Protein AF-A0A3P6U1Y1-F1 (afdb_monomer_lite)

Secondary structure (DSSP, 8-state):
-------GGGTHHHHB-TTTSSBPSSEEEETTT--EEEHHHHHHHTTT--B-TTT--B--SS-GGGTEEE-HHHHHHHHHHSTTHHHHHHHHHHHHHHHHHH-HHHHHHHHHHHHHHHHHTTSS------S-HHHHHHHHHTT--HHHHHHHHSGGGGSSSS--GGGGGGGTS--SS--TTTTTTTGGG---GGGGSSSS---TT-HHHHHHHHHHHS----SEEEEEEE--HHHHHHHHHHHHHHHHHHHHS-S-SSS-----HHHHHTT---HHHHHHHHHHHHHHHHHHHTT-SPPPS-SSS--TT--GGGGEEEEEEEE----SSSHHHHHHHHHHHHHHHHS-HHHHHHHS----------S---------PPP-PPPPHHHHHHHHHTS-S-----S-EEEEEEESSPEEEEEEEEE--SS--SS--EETTEESSS--HHHHHHHHHHHHH-TT-EEEEEESS---TT--EEEEEEEEEEEEES-SS-HHHHHHHHHHHHHTTS------S-TT---GGGG-SSTTB-HHHHHHHHHHTTTSEEEEEEEEE-HHHHTT-

Structure (mmCIF, N/CA/C/O backbone):
data_AF-A0A3P6U1Y1-F1
#
_entry.id   AF-A0A3P6U1Y1-F1
#
loop_
_atom_site.group_PDB
_atom_site.id
_atom_site.type_symbol
_atom_site.label_atom_id
_atom_site.label_alt_id
_atom_site.label_comp_id
_atom_site.label_asym_id
_atom_site.label_entity_id
_atom_site.label_seq_id
_atom_site.pdbx_PDB_ins_code
_atom_site.Cartn_x
_atom_site.Cartn_y
_atom_site.Cartn_z
_atom_site.occupancy
_atom_site.B_iso_or_equiv
_atom_site.auth_seq_id
_atom_site.auth_comp_id
_atom_site.auth_asym_id
_atom_site.auth_atom_id
_atom_site.pdbx_PDB_model_num
ATOM 1 N N . MET A 1 1 ? -8.595 25.475 -10.413 1.00 35.59 1 MET A N 1
ATOM 2 C CA . MET A 1 1 ? -8.219 24.604 -9.278 1.00 35.59 1 MET A CA 1
ATOM 3 C C . MET A 1 1 ? -9.401 23.699 -8.964 1.00 35.59 1 MET A C 1
ATOM 5 O O . MET A 1 1 ? -10.467 24.215 -8.665 1.00 35.59 1 MET A O 1
ATOM 9 N N . SER A 1 2 ? -9.247 22.382 -9.121 1.00 37.75 2 SER A N 1
ATOM 10 C CA . SER A 1 2 ? -10.281 21.398 -8.765 1.00 37.75 2 SER A CA 1
ATOM 11 C C . SER A 1 2 ? -10.426 21.352 -7.243 1.00 37.75 2 SER A C 1
ATOM 13 O O . SER A 1 2 ? -9.463 21.014 -6.557 1.00 37.75 2 SER A O 1
ATOM 15 N N . THR A 1 3 ? -11.588 21.713 -6.703 1.00 46.22 3 THR A N 1
ATOM 16 C CA . THR A 1 3 ? -11.867 21.645 -5.264 1.00 46.22 3 THR A CA 1
ATOM 17 C C . THR A 1 3 ? -12.353 20.245 -4.896 1.00 46.22 3 THR A C 1
ATOM 19 O O . THR A 1 3 ? -13.511 19.890 -5.095 1.00 46.22 3 THR A O 1
ATOM 22 N N . SER A 1 4 ? -11.453 19.427 -4.355 1.00 58.78 4 SER A N 1
ATOM 23 C CA . SER A 1 4 ? -11.789 18.105 -3.816 1.00 58.78 4 SER A CA 1
ATOM 24 C C . SER A 1 4 ? -12.279 18.248 -2.373 1.00 58.78 4 SER A C 1
ATOM 26 O O . SER A 1 4 ? -11.557 18.777 -1.528 1.00 58.78 4 SER A O 1
ATOM 28 N N . LYS A 1 5 ? -13.497 17.783 -2.071 1.00 68.75 5 LYS A N 1
ATOM 29 C CA . LYS A 1 5 ? -14.008 17.685 -0.693 1.00 68.75 5 LYS A CA 1
ATOM 30 C C . LYS A 1 5 ? -13.579 16.341 -0.098 1.00 68.75 5 LYS A C 1
ATOM 32 O O . LYS A 1 5 ? -13.780 15.309 -0.727 1.00 68.75 5 LYS A O 1
ATOM 37 N N . ILE A 1 6 ? -12.991 16.353 1.098 1.00 72.81 6 ILE A N 1
ATOM 38 C CA . ILE A 1 6 ? -12.551 15.151 1.827 1.00 72.81 6 ILE A CA 1
ATOM 39 C C . ILE A 1 6 ? -13.288 15.114 3.167 1.00 72.81 6 ILE A C 1
ATOM 41 O O . ILE A 1 6 ? -13.427 16.147 3.821 1.00 72.81 6 ILE A O 1
ATOM 45 N N . ASN A 1 7 ? -13.770 13.936 3.569 1.00 68.75 7 ASN A N 1
ATOM 46 C CA . ASN A 1 7 ? -14.406 13.753 4.871 1.00 68.75 7 ASN A CA 1
ATOM 47 C C . ASN A 1 7 ? -13.342 13.786 5.983 1.00 68.75 7 ASN A C 1
ATOM 49 O O . ASN A 1 7 ? -12.364 13.040 5.929 1.00 68.75 7 ASN A O 1
ATOM 53 N N . LEU A 1 8 ? -13.544 14.638 6.991 1.00 69.19 8 LEU A N 1
ATOM 54 C CA . LEU A 1 8 ? -12.606 14.831 8.099 1.00 69.19 8 LEU A CA 1
ATOM 55 C C . LEU A 1 8 ? -12.376 13.545 8.913 1.00 69.19 8 LEU A C 1
ATOM 57 O O . LEU A 1 8 ? -11.264 13.324 9.383 1.00 69.19 8 LEU A O 1
ATOM 61 N N . SER A 1 9 ? -13.371 12.653 8.995 1.00 63.44 9 SER A N 1
ATOM 62 C CA . SER A 1 9 ? -13.245 11.341 9.659 1.00 63.44 9 SER A CA 1
ATOM 63 C C . SER A 1 9 ? -12.083 10.498 9.122 1.00 63.44 9 SER A C 1
ATOM 65 O O . SER A 1 9 ? -11.416 9.809 9.888 1.00 63.44 9 SER A O 1
ATOM 67 N N . LEU A 1 10 ? -11.768 10.614 7.827 1.00 62.75 10 LEU A N 1
ATOM 68 C CA . LEU A 1 10 ? -10.647 9.908 7.200 1.00 62.75 10 LEU A CA 1
ATOM 69 C C . LEU A 1 10 ? -9.284 10.451 7.642 1.00 62.75 10 LEU A C 1
ATOM 71 O O . LEU A 1 10 ? -8.281 9.750 7.547 1.00 62.75 10 LEU A O 1
ATOM 75 N N . LEU A 1 11 ? -9.243 11.700 8.107 1.00 70.88 11 LEU A N 1
ATOM 76 C CA . LEU A 1 11 ? -8.028 12.391 8.534 1.00 70.88 11 LEU A CA 1
ATOM 77 C C . LEU A 1 11 ? -7.838 12.337 10.053 1.00 70.88 11 LEU A C 1
ATOM 79 O O . LEU A 1 11 ? -6.716 12.503 10.522 1.00 70.88 11 LEU A O 1
ATOM 83 N N . ASN A 1 12 ? -8.896 12.064 10.821 1.00 71.44 12 ASN A N 1
ATOM 84 C CA . ASN A 1 12 ? -8.879 12.035 12.286 1.00 71.44 12 ASN A CA 1
ATOM 85 C C . ASN A 1 12 ? -7.767 11.147 12.869 1.00 71.44 12 ASN A C 1
ATOM 87 O O . ASN A 1 12 ? -7.131 11.534 13.848 1.00 71.44 12 ASN A O 1
ATOM 91 N N . ALA A 1 13 ? -7.448 10.029 12.214 1.00 62.06 13 ALA A N 1
ATOM 92 C CA . ALA A 1 13 ? -6.340 9.141 12.583 1.00 62.06 13 ALA A CA 1
ATOM 93 C C . ALA A 1 13 ? -4.963 9.818 12.662 1.00 62.06 13 ALA A C 1
ATOM 95 O O . ALA A 1 13 ? -4.083 9.364 13.390 1.00 62.06 13 ALA A O 1
ATOM 96 N N . HIS A 1 14 ? -4.772 10.916 11.935 1.00 76.38 14 HIS A N 1
ATOM 97 C CA . HIS A 1 14 ? -3.515 11.664 11.889 1.00 76.38 14 HIS A CA 1
ATOM 98 C C . HIS A 1 14 ? -3.554 12.951 12.717 1.00 76.38 14 HIS A C 1
ATOM 100 O O . HIS A 1 14 ? -2.535 13.625 12.850 1.00 76.38 14 HIS A O 1
ATOM 106 N N . LEU A 1 15 ? -4.725 13.317 13.247 1.00 84.12 15 LEU A N 1
ATOM 107 C CA . LEU A 1 15 ? -4.969 14.617 13.877 1.00 84.12 15 LEU A CA 1
ATOM 108 C C . LEU A 1 15 ? -5.382 14.503 15.352 1.00 84.12 15 LEU A C 1
ATOM 110 O O . LEU A 1 15 ? -5.471 15.530 16.025 1.00 84.12 15 LEU A O 1
ATOM 114 N N . ILE A 1 16 ? -5.644 13.291 15.852 1.00 80.25 16 ILE A N 1
ATOM 115 C CA . ILE A 1 16 ? -6.106 13.014 17.219 1.00 80.25 16 ILE A CA 1
ATOM 116 C C . ILE A 1 16 ? -4.949 12.569 18.122 1.00 80.25 16 ILE A C 1
ATOM 118 O O . ILE A 1 16 ? -4.046 11.840 17.720 1.00 80.25 16 ILE A O 1
ATOM 122 N N . CYS A 1 17 ? -4.991 13.000 19.381 1.00 80.25 17 CYS A N 1
ATOM 123 C CA . CYS A 1 17 ? -4.064 12.583 20.419 1.00 80.25 17 CYS A CA 1
ATOM 124 C C . CYS A 1 17 ? -4.487 11.249 21.051 1.00 80.25 17 CYS A C 1
ATOM 126 O O . CYS A 1 17 ? -5.542 11.164 21.680 1.00 80.25 17 CYS A O 1
ATOM 128 N N . GLY A 1 18 ? -3.601 10.248 21.021 1.00 62.56 18 GLY A N 1
ATOM 129 C CA . GLY A 1 18 ? -3.839 8.929 21.630 1.00 62.56 18 GLY A CA 1
ATOM 130 C C . GLY A 1 18 ? -3.948 8.898 23.165 1.00 62.56 18 GLY A C 1
ATOM 131 O O . GLY A 1 18 ? -4.227 7.847 23.728 1.00 62.56 18 GLY A O 1
ATOM 132 N N . LEU A 1 19 ? -3.728 10.023 23.862 1.00 68.00 19 LEU A N 1
ATOM 133 C CA . LEU A 1 19 ? -3.869 10.118 25.325 1.00 68.00 19 LEU A CA 1
ATOM 134 C C . LEU A 1 19 ? -5.209 10.712 25.774 1.00 68.00 19 LEU A C 1
ATOM 136 O O . LEU A 1 19 ? -5.698 10.347 26.838 1.00 68.00 19 LEU A O 1
ATOM 140 N N . CYS A 1 20 ? -5.780 11.654 25.016 1.00 66.81 20 CYS A N 1
ATOM 141 C CA . CYS A 1 20 ? -7.036 12.317 25.390 1.00 66.81 20 CYS A CA 1
ATOM 142 C C . CYS A 1 20 ? -8.201 12.043 24.435 1.00 66.81 20 CYS A C 1
ATOM 144 O O . CYS A 1 20 ? -9.316 12.448 24.743 1.00 66.81 20 CYS A O 1
ATOM 146 N N . GLY A 1 21 ? -7.956 11.420 23.278 1.00 56.78 21 GLY A N 1
ATOM 147 C CA . GLY A 1 21 ? -8.982 11.143 22.267 1.00 56.78 21 GLY A CA 1
ATOM 148 C C . GLY A 1 21 ? -9.497 12.376 21.510 1.00 56.78 21 GLY A C 1
ATOM 149 O O . GLY A 1 21 ? -10.312 12.231 20.606 1.00 56.78 21 GLY A O 1
ATOM 150 N N . GLY A 1 22 ? -9.025 13.584 21.838 1.00 75.25 22 GLY A N 1
ATOM 151 C CA . GLY A 1 22 ? -9.340 14.824 21.120 1.00 75.25 22 GLY A CA 1
ATOM 152 C C . GLY A 1 22 ? -8.288 15.201 20.072 1.00 75.25 22 GLY A C 1
ATOM 153 O O . GLY A 1 22 ? -7.221 14.591 20.001 1.00 75.25 22 GLY A O 1
ATOM 154 N N . TYR A 1 23 ? -8.558 16.243 19.279 1.00 84.88 23 TYR A N 1
ATOM 155 C CA . TYR A 1 23 ? -7.578 16.790 18.332 1.00 84.88 23 TYR A CA 1
ATOM 156 C C . TYR A 1 23 ? -6.299 17.271 19.028 1.00 84.88 23 TYR A C 1
ATOM 158 O O . TYR A 1 23 ? -6.333 17.746 20.165 1.00 84.88 23 TYR A O 1
ATOM 166 N N . LEU A 1 24 ? -5.173 17.174 18.322 1.00 87.06 24 LEU A N 1
ATOM 167 C CA . LEU A 1 24 ? -3.872 17.636 18.793 1.00 87.06 24 LEU A CA 1
ATOM 168 C C . LEU A 1 24 ? -3.894 19.153 19.056 1.00 87.06 24 LEU A C 1
ATOM 170 O O . LEU A 1 24 ? -4.102 19.958 18.145 1.00 87.06 24 LEU A O 1
ATOM 174 N N . ILE A 1 25 ? -3.649 19.527 20.312 1.00 90.06 25 ILE A N 1
ATOM 175 C CA . ILE A 1 25 ? -3.428 20.903 20.767 1.00 90.06 25 ILE A CA 1
ATOM 176 C C . ILE A 1 25 ? -2.003 20.988 21.313 1.00 90.06 25 ILE A C 1
ATOM 178 O O . ILE A 1 25 ? -1.621 20.216 22.198 1.00 90.06 25 ILE A O 1
ATOM 182 N N . ASP A 1 26 ? -1.219 21.908 20.756 1.00 91.62 26 ASP A N 1
ATOM 183 C CA . ASP A 1 26 ? 0.234 21.984 20.925 1.00 91.62 26 ASP A CA 1
ATOM 184 C C . ASP A 1 26 ? 0.917 20.633 20.651 1.00 91.62 26 ASP A C 1
ATOM 186 O O . ASP A 1 26 ? 1.537 20.025 21.530 1.00 91.62 26 ASP A O 1
ATOM 190 N N . ALA A 1 27 ? 0.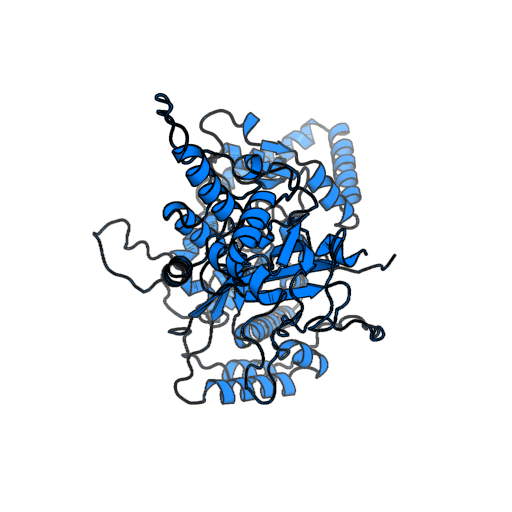765 20.139 19.421 1.00 93.06 27 ALA A N 1
ATOM 191 C CA . ALA A 1 27 ? 1.319 18.879 18.952 1.00 93.06 27 ALA A CA 1
ATOM 192 C C . ALA A 1 27 ? 2.798 18.756 19.347 1.00 93.06 27 ALA A C 1
ATOM 194 O O . ALA A 1 27 ? 3.636 19.597 19.023 1.00 93.06 27 ALA A O 1
ATOM 195 N N . THR A 1 28 ? 3.103 17.706 20.099 1.00 92.19 28 THR A N 1
ATOM 196 C CA . THR A 1 28 ? 4.430 17.390 20.614 1.00 92.19 28 THR A CA 1
ATOM 197 C C . THR A 1 28 ? 4.760 15.959 20.220 1.00 92.19 28 THR A C 1
ATOM 199 O O . THR A 1 28 ? 4.008 15.036 20.531 1.00 92.19 28 THR A O 1
ATOM 202 N N . VAL A 1 29 ? 5.880 15.792 19.528 1.00 88.50 29 VAL A N 1
ATOM 203 C CA . VAL A 1 29 ? 6.339 14.535 18.945 1.00 88.50 29 VAL A CA 1
ATOM 204 C C . VAL A 1 29 ? 7.478 13.955 19.777 1.00 88.50 29 VAL A C 1
ATOM 206 O O . VAL A 1 29 ? 8.366 14.681 20.231 1.00 88.50 29 VAL A O 1
ATOM 209 N N . LEU A 1 30 ? 7.453 12.638 19.971 1.00 83.50 30 LEU A N 1
ATOM 210 C CA . LEU A 1 30 ? 8.568 11.887 20.541 1.00 83.50 30 LEU A CA 1
ATOM 211 C C . LEU A 1 30 ? 9.639 11.650 19.478 1.00 83.50 30 LEU A C 1
ATOM 213 O O . LEU A 1 30 ? 9.349 11.070 18.437 1.00 83.50 30 LEU A O 1
ATOM 217 N N . THR A 1 31 ? 10.886 12.033 19.738 1.00 80.50 31 THR A N 1
ATOM 218 C CA . THR A 1 31 ? 11.974 11.925 18.748 1.00 80.50 31 THR A CA 1
ATOM 219 C C . THR A 1 31 ? 12.301 10.486 18.362 1.00 80.50 31 THR A C 1
ATOM 221 O O . THR A 1 31 ? 12.656 10.232 17.219 1.00 80.50 31 THR A O 1
ATOM 224 N N . ASN A 1 32 ? 12.154 9.542 19.295 1.00 75.56 32 ASN A N 1
ATOM 225 C CA . ASN A 1 32 ? 12.608 8.161 19.099 1.00 75.56 32 ASN A CA 1
ATOM 226 C C . ASN A 1 32 ? 11.644 7.334 18.234 1.00 75.56 32 ASN A C 1
ATOM 228 O O . ASN A 1 32 ? 12.061 6.392 17.573 1.00 75.56 32 ASN A O 1
ATOM 232 N N . CYS A 1 33 ? 10.348 7.657 18.256 1.00 74.38 33 CYS A N 1
ATOM 233 C CA . CYS A 1 33 ? 9.310 6.879 17.570 1.00 74.38 33 CYS A CA 1
ATOM 234 C C . CYS A 1 33 ? 8.344 7.717 16.726 1.00 74.38 33 CYS A C 1
ATOM 236 O O . CYS A 1 33 ? 7.437 7.163 16.115 1.00 74.38 33 CYS A O 1
ATOM 238 N N . VAL A 1 34 ? 8.537 9.039 16.685 1.00 84.00 34 VAL A N 1
ATOM 239 C CA . VAL A 1 34 ? 7.785 10.007 15.866 1.00 84.00 34 VAL A CA 1
ATOM 240 C C . VAL A 1 34 ? 6.273 10.024 16.157 1.00 84.00 34 VAL A C 1
ATOM 242 O O . VAL A 1 34 ? 5.465 10.527 15.382 1.00 84.00 34 VAL A O 1
ATOM 245 N N . HIS A 1 35 ? 5.862 9.522 17.322 1.00 81.19 35 HIS A N 1
ATOM 246 C CA . HIS A 1 35 ? 4.476 9.587 17.778 1.00 81.19 35 HIS A CA 1
ATOM 247 C C . HIS A 1 35 ? 4.124 10.971 18.337 1.00 81.19 35 HIS A C 1
ATOM 249 O O . HIS A 1 35 ? 4.893 11.538 19.117 1.00 81.19 35 HIS A O 1
ATOM 255 N N . ALA A 1 36 ? 2.945 11.487 17.971 1.00 85.44 36 ALA A N 1
ATOM 256 C CA . ALA A 1 36 ? 2.474 12.827 18.318 1.00 85.44 36 ALA A CA 1
ATOM 257 C C . ALA A 1 36 ? 1.362 12.820 19.382 1.00 85.44 36 ALA A C 1
ATOM 259 O O . ALA A 1 36 ? 0.432 12.013 19.340 1.00 85.44 36 ALA A O 1
ATOM 260 N N . PHE A 1 37 ? 1.422 13.778 20.307 1.00 88.06 37 PHE A N 1
ATOM 261 C CA . PHE A 1 37 ? 0.442 13.970 21.379 1.00 88.06 37 PHE A CA 1
ATOM 262 C C . PHE A 1 37 ? 0.202 15.456 21.655 1.00 88.06 37 PHE A C 1
ATOM 264 O O . PHE A 1 37 ? 1.018 16.296 21.284 1.00 88.06 37 PHE A O 1
ATOM 271 N N . CYS A 1 38 ? -0.867 15.801 22.379 1.00 87.81 38 CYS A N 1
ATOM 272 C CA . CYS A 1 38 ? -0.983 17.139 22.960 1.00 87.81 38 CYS A CA 1
ATOM 273 C C . CYS A 1 38 ? 0.140 17.360 23.980 1.00 87.81 38 CYS A C 1
ATOM 275 O O . CYS A 1 38 ? 0.413 16.472 24.799 1.00 87.81 38 CYS A O 1
ATOM 277 N N . ARG A 1 39 ? 0.740 18.556 23.997 1.00 89.94 39 ARG A N 1
ATOM 278 C CA . ARG A 1 39 ? 1.836 18.900 24.919 1.00 89.94 39 ARG A CA 1
ATOM 279 C C . ARG A 1 39 ? 1.492 18.607 26.377 1.00 89.94 39 ARG A C 1
ATOM 281 O O . ARG A 1 39 ? 2.270 17.979 27.091 1.00 89.94 39 ARG A O 1
ATOM 288 N N . SER A 1 40 ? 0.316 19.043 26.816 1.00 83.81 40 SER A N 1
ATOM 289 C CA . SER A 1 40 ? -0.153 18.852 28.193 1.00 83.81 40 SER A CA 1
ATOM 290 C C . SER A 1 40 ? -0.362 17.376 28.544 1.00 83.81 40 SER A C 1
ATOM 292 O O . SER A 1 40 ? -0.061 16.967 29.666 1.00 83.81 40 SER A O 1
ATOM 294 N N . CYS A 1 41 ? -0.830 16.570 27.590 1.00 81.69 41 CYS A N 1
ATOM 295 C CA . CYS A 1 41 ? -1.071 15.145 27.780 1.00 81.69 41 CYS A CA 1
ATOM 296 C C . CYS A 1 41 ? 0.235 14.370 27.957 1.00 81.69 41 CYS A C 1
ATOM 298 O O . CYS A 1 41 ? 0.374 13.645 28.941 1.00 81.69 41 CYS A O 1
ATOM 300 N N . ILE A 1 42 ? 1.200 14.539 27.047 1.00 84.38 42 ILE A N 1
ATOM 301 C CA . ILE A 1 42 ? 2.447 13.766 27.101 1.00 84.38 42 ILE A CA 1
ATOM 302 C C . ILE A 1 42 ? 3.321 14.164 28.290 1.00 84.38 42 ILE A C 1
ATOM 304 O O . ILE A 1 42 ? 3.872 13.293 28.956 1.00 84.38 42 ILE A O 1
ATOM 308 N N . LEU A 1 43 ? 3.379 15.457 28.631 1.00 84.00 43 LEU A N 1
ATOM 309 C CA . LEU A 1 43 ? 4.108 15.919 29.816 1.00 84.00 43 LEU A CA 1
ATOM 310 C C . LEU A 1 43 ? 3.515 15.356 31.110 1.00 84.00 43 LEU A C 1
ATOM 312 O O . LEU A 1 43 ? 4.263 15.022 32.021 1.00 84.00 43 LEU A O 1
ATOM 316 N N . ARG A 1 44 ? 2.185 15.223 31.188 1.00 78.12 44 ARG A N 1
ATOM 317 C CA . ARG A 1 44 ? 1.525 14.600 32.340 1.00 78.12 44 ARG A CA 1
ATOM 318 C C . ARG A 1 44 ? 1.812 13.104 32.411 1.00 78.12 44 ARG A C 1
ATOM 320 O O . ARG A 1 44 ? 2.128 12.609 33.482 1.00 78.12 44 ARG A O 1
ATOM 327 N N . TYR A 1 45 ? 1.704 12.399 31.290 1.00 77.06 45 TYR A N 1
ATOM 328 C CA . TYR A 1 45 ? 1.951 10.959 31.229 1.00 77.06 45 TYR A CA 1
ATOM 329 C C . TYR A 1 45 ? 3.384 10.594 31.659 1.00 77.06 45 TYR A C 1
ATOM 331 O O . TYR A 1 45 ? 3.593 9.605 32.362 1.00 77.06 45 TYR A O 1
ATOM 339 N N . LEU A 1 46 ? 4.356 11.431 31.285 1.00 78.69 46 LEU A N 1
ATOM 340 C CA . LEU A 1 46 ? 5.772 11.256 31.607 1.00 78.69 46 LEU A CA 1
ATOM 341 C C . LEU A 1 46 ? 6.145 11.495 33.077 1.00 78.69 46 LEU A C 1
ATOM 343 O O . LEU A 1 46 ? 7.296 11.270 33.444 1.00 78.69 46 LEU A O 1
ATOM 347 N N . LEU A 1 47 ? 5.206 11.942 33.917 1.00 75.00 47 LEU A N 1
ATOM 348 C CA . LEU A 1 47 ? 5.429 12.014 35.364 1.00 75.00 47 LEU A CA 1
ATOM 349 C C . LEU A 1 47 ? 5.568 10.614 35.973 1.00 75.00 47 LEU A C 1
ATOM 351 O O . LEU A 1 47 ? 6.417 10.410 36.835 1.00 75.00 47 LEU A O 1
ATOM 355 N N . ASP A 1 48 ? 4.773 9.663 35.476 1.00 73.25 48 ASP A N 1
ATOM 356 C CA . ASP A 1 48 ? 4.666 8.313 36.039 1.00 73.25 48 ASP A CA 1
ATOM 357 C C . ASP A 1 48 ? 5.262 7.235 35.112 1.00 73.25 48 ASP A C 1
ATOM 359 O O . ASP A 1 48 ? 5.467 6.097 35.525 1.00 73.25 48 ASP A O 1
ATOM 363 N N . ASN A 1 49 ? 5.560 7.570 33.849 1.00 73.50 49 ASN A N 1
ATOM 364 C CA . ASN A 1 49 ? 5.972 6.610 32.820 1.00 73.50 49 ASN A CA 1
ATOM 365 C C . ASN A 1 49 ? 7.203 7.094 32.042 1.00 73.50 49 ASN A C 1
ATOM 367 O O . ASN A 1 49 ? 7.334 8.275 31.736 1.00 73.50 49 ASN A O 1
ATOM 371 N N . LYS A 1 50 ? 8.088 6.170 31.645 1.00 77.31 50 LYS A N 1
ATOM 372 C CA . LYS A 1 50 ? 9.313 6.478 30.866 1.00 77.31 50 LYS A CA 1
ATOM 373 C C . LYS A 1 50 ? 9.306 5.940 29.431 1.00 77.31 50 LYS A C 1
ATOM 375 O O . LYS A 1 50 ? 10.276 6.119 28.695 1.00 77.31 50 LYS A O 1
ATOM 380 N N . VAL A 1 51 ? 8.223 5.287 29.031 1.00 76.00 51 VAL A N 1
ATOM 381 C CA . VAL A 1 51 ? 8.066 4.623 27.730 1.00 76.00 51 VAL A CA 1
ATOM 382 C C . VAL A 1 51 ? 6.981 5.302 26.913 1.00 76.00 51 VAL A C 1
ATOM 384 O O . VAL A 1 51 ? 6.075 5.906 27.476 1.00 76.00 51 VAL A O 1
ATOM 387 N N . CYS A 1 52 ? 7.048 5.219 25.590 1.00 76.69 52 CYS A N 1
ATOM 388 C CA . CYS A 1 52 ? 6.012 5.774 24.725 1.00 76.69 52 CYS A CA 1
ATOM 389 C C . CYS A 1 52 ? 4.634 5.144 25.007 1.00 76.69 52 CYS A C 1
ATOM 391 O O . CYS A 1 52 ? 4.553 3.922 24.988 1.00 76.69 52 CYS A O 1
ATOM 393 N N . PRO A 1 53 ? 3.546 5.931 25.179 1.00 68.69 53 PRO A N 1
ATOM 394 C CA . PRO A 1 53 ? 2.189 5.393 25.373 1.00 68.69 53 PRO A CA 1
ATOM 395 C C . PRO A 1 53 ? 1.675 4.509 24.229 1.00 68.69 53 PRO A C 1
ATOM 397 O O . PRO A 1 53 ? 0.644 3.857 24.368 1.00 68.69 53 PRO A O 1
ATOM 400 N N . LEU A 1 54 ? 2.341 4.595 23.077 1.00 60.94 54 LEU A N 1
ATOM 401 C CA . LEU A 1 54 ? 1.871 4.100 21.796 1.00 60.94 54 LEU A CA 1
ATOM 402 C C . LEU A 1 54 ? 2.705 2.924 21.263 1.00 60.94 54 LEU A C 1
ATOM 404 O O . LEU A 1 54 ? 2.169 2.038 20.607 1.00 60.94 54 LEU A O 1
ATOM 408 N N . CYS A 1 55 ? 4.006 2.893 21.538 1.00 60.81 55 CYS A N 1
ATOM 409 C CA . CYS A 1 55 ? 4.893 1.848 21.019 1.00 60.81 55 CYS A CA 1
ATOM 410 C C . CYS A 1 55 ? 5.972 1.414 22.003 1.00 60.81 55 CYS A C 1
ATOM 412 O O . CYS A 1 55 ? 6.925 0.757 21.599 1.00 60.81 55 CYS A O 1
ATOM 414 N N . ASP A 1 56 ? 5.889 1.866 23.255 1.00 59.56 56 ASP A N 1
ATOM 415 C CA . ASP A 1 56 ? 6.748 1.436 24.356 1.00 59.56 56 ASP A CA 1
ATOM 416 C C . ASP A 1 56 ? 8.250 1.653 24.216 1.00 59.56 56 ASP A C 1
ATOM 418 O O . ASP A 1 56 ? 9.023 1.278 25.098 1.00 59.56 56 ASP A O 1
ATOM 422 N N . SER A 1 57 ? 8.667 2.330 23.152 1.00 69.12 57 SER A N 1
ATOM 423 C CA . SER A 1 57 ? 10.036 2.783 22.988 1.00 69.12 57 SER A CA 1
ATOM 424 C C . SER A 1 57 ? 10.426 3.593 24.219 1.00 69.12 57 SER A C 1
ATOM 426 O O . SER A 1 57 ? 9.704 4.529 24.597 1.00 69.12 57 SER A O 1
ATOM 428 N N . LEU A 1 58 ? 11.565 3.262 24.819 1.00 74.81 58 LEU A N 1
ATOM 429 C CA . LEU A 1 58 ? 12.118 4.043 25.912 1.00 74.81 58 LEU A CA 1
ATOM 430 C C . LEU A 1 58 ? 12.305 5.489 25.437 1.00 74.81 58 LEU A C 1
ATOM 432 O O . LEU A 1 58 ? 12.951 5.752 24.421 1.00 74.81 58 LEU A O 1
ATOM 436 N N . ILE A 1 59 ? 11.679 6.430 26.142 1.00 73.06 59 ILE A N 1
ATOM 437 C CA . ILE A 1 59 ? 11.738 7.850 25.785 1.00 73.06 59 ILE A CA 1
ATOM 438 C C . ILE A 1 59 ? 13.063 8.436 26.276 1.00 73.06 59 ILE A C 1
ATOM 440 O O . ILE A 1 59 ? 13.681 9.222 25.564 1.00 73.06 59 ILE A O 1
ATOM 444 N N . HIS A 1 60 ? 13.510 8.056 27.479 1.00 64.62 60 HIS A N 1
ATOM 445 C CA . HIS A 1 60 ? 14.778 8.513 28.051 1.00 64.62 60 HIS A CA 1
ATOM 446 C C . HIS A 1 60 ? 15.233 7.657 29.247 1.00 64.62 60 HIS A C 1
ATOM 448 O O . HIS A 1 60 ? 14.403 7.153 30.002 1.00 64.62 60 HIS A O 1
ATOM 454 N N . GLU A 1 61 ? 16.550 7.590 29.477 1.00 52.19 61 GLU A N 1
ATOM 455 C CA . GLU A 1 61 ? 17.149 6.993 30.687 1.00 52.19 61 GLU A CA 1
ATOM 456 C C . GLU A 1 61 ? 17.331 7.994 31.847 1.00 52.19 61 GLU A C 1
ATOM 458 O O . GLU A 1 61 ? 17.474 7.581 32.995 1.00 52.19 61 GLU A O 1
ATOM 463 N N . GLY A 1 62 ? 17.260 9.315 31.608 1.00 54.50 62 GLY A N 1
ATOM 464 C CA . GLY A 1 62 ? 17.445 10.294 32.697 1.00 54.50 62 GLY A CA 1
ATOM 465 C C . GLY A 1 62 ? 17.221 11.790 32.418 1.00 54.50 62 GLY A C 1
ATOM 466 O O . GLY A 1 62 ? 17.209 12.566 33.369 1.00 54.50 62 GLY A O 1
ATOM 467 N N . ARG A 1 63 ? 17.010 12.242 31.166 1.00 53.41 63 ARG A N 1
ATOM 468 C CA . ARG A 1 63 ? 16.634 13.644 30.863 1.00 53.41 63 ARG A CA 1
ATOM 469 C C . ARG A 1 63 ? 15.510 13.764 29.808 1.00 53.41 63 ARG A C 1
ATOM 471 O O . ARG A 1 63 ? 15.780 13.549 28.630 1.00 53.41 63 ARG A O 1
ATOM 478 N N . PRO A 1 64 ? 14.279 14.178 30.173 1.00 52.16 64 PRO A N 1
ATOM 479 C CA . PRO A 1 64 ? 13.132 14.244 29.250 1.00 52.16 64 PRO A CA 1
ATOM 480 C C . PRO A 1 64 ? 13.182 15.394 28.221 1.00 52.16 64 PRO A C 1
ATOM 482 O O . PRO A 1 64 ? 12.422 15.383 27.255 1.00 52.16 64 PRO A O 1
ATOM 485 N N . GLY A 1 65 ? 14.074 16.381 28.386 1.00 55.38 65 GLY A N 1
ATOM 486 C CA . GLY A 1 65 ? 14.127 17.588 27.543 1.00 55.38 65 GLY A CA 1
ATOM 487 C C . GLY A 1 65 ? 14.576 17.379 26.088 1.00 55.38 65 GLY A C 1
ATOM 488 O O . GLY A 1 65 ? 14.267 18.216 25.249 1.00 55.38 65 GLY A O 1
ATOM 489 N N . PHE A 1 66 ? 15.265 16.275 25.774 1.00 59.94 66 PHE A N 1
ATOM 490 C CA . PHE A 1 66 ? 15.737 15.973 24.411 1.00 59.94 66 PHE A CA 1
ATOM 491 C C . PHE A 1 66 ? 14.784 15.082 23.608 1.00 59.94 66 PHE A C 1
ATOM 493 O O . PHE A 1 66 ? 14.858 15.065 22.383 1.00 59.94 66 PHE A O 1
ATOM 500 N N . ALA A 1 67 ? 13.881 14.372 24.288 1.00 71.06 67 ALA A N 1
ATOM 501 C CA . ALA A 1 67 ? 13.041 13.349 23.672 1.00 71.06 67 ALA A CA 1
ATOM 502 C C . ALA A 1 67 ? 11.692 13.878 23.155 1.00 71.06 67 ALA A C 1
ATOM 504 O O . ALA A 1 67 ? 10.978 13.170 22.448 1.00 71.06 67 ALA A O 1
ATOM 505 N N . LEU A 1 68 ? 11.329 15.115 23.512 1.00 86.94 68 LEU A N 1
ATOM 506 C CA . LEU A 1 68 ? 10.086 15.773 23.115 1.00 86.94 68 LEU A CA 1
ATOM 507 C C . LEU A 1 68 ? 10.386 16.990 22.247 1.00 86.94 68 LEU A C 1
ATOM 509 O O . LEU A 1 68 ? 11.055 17.924 22.693 1.00 86.94 68 LEU A O 1
ATOM 513 N N . ARG A 1 69 ? 9.819 17.031 21.042 1.00 86.88 69 ARG A N 1
ATOM 514 C CA . ARG A 1 69 ? 9.881 18.205 20.168 1.00 86.88 69 ARG A CA 1
ATOM 515 C C . ARG A 1 69 ? 8.482 18.719 19.839 1.00 86.88 69 ARG A C 1
ATOM 517 O O . ARG A 1 69 ? 7.644 17.932 19.410 1.00 86.88 69 ARG A O 1
ATOM 524 N N . PRO A 1 70 ? 8.201 20.021 20.018 1.00 91.19 70 PRO A N 1
ATOM 525 C CA . PRO A 1 70 ? 6.995 20.625 19.466 1.00 91.19 70 PRO A CA 1
ATOM 526 C C . PRO A 1 70 ? 6.994 20.500 17.939 1.00 91.19 70 PRO A C 1
ATOM 528 O O . PRO A 1 70 ? 7.975 20.868 17.292 1.00 91.19 70 PRO A O 1
ATOM 531 N N . ASP A 1 71 ? 5.892 20.025 17.368 1.00 91.88 71 ASP A N 1
ATOM 532 C CA . ASP A 1 71 ? 5.694 19.959 15.923 1.00 91.88 71 ASP A CA 1
ATOM 533 C C . ASP A 1 71 ? 4.741 21.071 15.484 1.00 91.88 71 ASP A C 1
ATOM 535 O O . ASP A 1 71 ? 3.515 20.932 15.419 1.00 91.88 71 ASP A O 1
ATOM 539 N N . ILE A 1 72 ? 5.343 22.222 15.189 1.00 93.19 72 ILE A N 1
ATOM 540 C CA . ILE A 1 72 ? 4.623 23.404 14.717 1.00 93.19 72 ILE A CA 1
ATOM 541 C C . ILE A 1 72 ? 3.940 23.159 13.369 1.00 93.19 72 ILE A C 1
ATOM 543 O O . ILE A 1 72 ? 2.925 23.787 13.070 1.00 93.19 72 ILE A O 1
ATOM 547 N N . THR A 1 73 ? 4.484 22.265 12.542 1.00 91.00 73 THR A N 1
ATOM 548 C CA . THR A 1 73 ? 3.968 21.997 11.200 1.00 91.00 73 THR A CA 1
ATOM 549 C C . THR A 1 73 ? 2.713 21.153 11.304 1.00 91.00 73 THR A C 1
ATOM 551 O O . THR A 1 73 ? 1.673 21.553 10.776 1.00 91.00 73 THR A O 1
ATOM 554 N N . LEU A 1 74 ? 2.768 20.057 12.061 1.00 90.81 74 LEU A N 1
ATOM 555 C CA . LEU A 1 74 ? 1.611 19.221 12.356 1.00 90.81 74 LEU A CA 1
ATOM 556 C C . LEU A 1 74 ? 0.508 20.032 13.037 1.00 90.81 74 LEU A C 1
ATOM 558 O O . LEU A 1 74 ? -0.642 19.970 12.606 1.00 90.81 74 LEU A O 1
ATOM 562 N N . GLN A 1 75 ? 0.843 20.880 14.015 1.00 95.31 75 GLN A N 1
ATOM 563 C CA . GLN A 1 75 ? -0.159 21.735 14.655 1.00 95.31 75 GLN A CA 1
ATOM 564 C C . GLN A 1 75 ? -0.837 22.692 13.658 1.00 95.31 75 GLN A C 1
ATOM 566 O O . GLN A 1 75 ? -2.053 22.894 13.708 1.00 95.31 75 GLN A O 1
ATOM 571 N N . ARG A 1 76 ? -0.079 23.272 12.717 1.00 89.00 76 ARG A N 1
ATOM 572 C CA . ARG A 1 76 ? -0.640 24.130 11.656 1.00 89.00 76 ARG A CA 1
ATOM 573 C C . ARG A 1 76 ? -1.520 23.344 10.693 1.00 89.00 76 ARG A C 1
ATOM 575 O O . ARG A 1 76 ? -2.529 23.882 10.243 1.00 89.00 76 ARG A O 1
ATOM 582 N N . VAL A 1 77 ? -1.154 22.106 10.373 1.00 92.88 77 VAL A N 1
ATOM 583 C CA . VAL A 1 77 ? -1.974 21.208 9.550 1.00 92.88 77 VAL A CA 1
ATOM 584 C C . VAL A 1 77 ? -3.296 20.911 10.258 1.00 92.88 77 VAL A C 1
ATOM 586 O O . VAL A 1 77 ? -4.348 21.126 9.662 1.00 92.88 77 VAL A O 1
ATOM 589 N N . VAL A 1 78 ? -3.262 20.538 11.540 1.00 91.31 78 VAL A N 1
ATOM 590 C CA . VAL A 1 78 ? -4.460 20.276 12.358 1.00 91.31 78 VAL A CA 1
ATOM 591 C C . VAL A 1 78 ? -5.398 21.488 12.361 1.00 91.31 78 VAL A C 1
ATOM 593 O O . VAL A 1 78 ? -6.575 21.352 12.034 1.00 91.31 78 VAL A O 1
ATOM 596 N N . TYR A 1 79 ? -4.886 22.695 12.626 1.00 92.00 79 TYR A N 1
ATOM 597 C CA . TYR A 1 79 ? -5.714 23.909 12.632 1.00 92.00 79 TYR A CA 1
ATOM 598 C C . TYR A 1 79 ? -6.250 24.327 11.260 1.00 92.00 79 TYR A C 1
ATOM 600 O O . TYR A 1 79 ? -7.294 24.973 11.195 1.00 92.00 79 TYR A O 1
ATOM 608 N N . LYS A 1 80 ? -5.551 23.995 10.169 1.00 91.94 80 LYS A N 1
ATOM 609 C CA . LYS A 1 80 ? -6.027 24.274 8.807 1.00 91.94 80 LYS A CA 1
ATOM 610 C C . LYS A 1 80 ? -7.074 23.267 8.338 1.00 91.94 80 LYS A C 1
ATOM 612 O O . LYS A 1 80 ? -7.959 23.646 7.578 1.00 91.94 80 LYS A O 1
ATOM 617 N N . LEU A 1 81 ? -6.949 22.005 8.747 1.00 89.44 81 LEU A N 1
ATOM 618 C CA . LEU A 1 81 ? -7.827 20.923 8.303 1.00 89.44 81 LEU A CA 1
ATOM 619 C C . LEU A 1 81 ? -9.103 20.810 9.137 1.00 89.44 81 LEU A C 1
ATOM 621 O O . LEU A 1 81 ? -10.148 20.509 8.569 1.00 89.44 81 LEU A O 1
ATOM 625 N N . VAL A 1 82 ? -9.041 21.053 10.452 1.00 88.50 82 VAL A N 1
ATOM 626 C CA . VAL A 1 82 ? -10.203 20.956 11.349 1.00 88.50 82 VAL A CA 1
ATOM 627 C C . VAL A 1 82 ? -10.928 22.308 11.402 1.00 88.50 82 VAL A C 1
ATOM 629 O O . VAL A 1 82 ? -10.410 23.259 12.002 1.00 88.50 82 VAL A O 1
ATOM 632 N N . PRO A 1 83 ? -12.134 22.436 10.817 1.00 88.19 83 PRO A N 1
ATOM 633 C CA . PRO A 1 83 ? -12.826 23.717 10.742 1.00 88.19 83 PRO A CA 1
ATOM 634 C C . PRO A 1 83 ? -13.147 24.275 12.133 1.00 88.19 83 PRO A C 1
ATOM 636 O O . PRO A 1 83 ? -13.740 23.603 12.971 1.00 88.19 83 PRO A O 1
ATOM 639 N N . GLY A 1 84 ? -12.763 25.528 12.385 1.00 86.12 84 GLY A N 1
ATOM 640 C CA . GLY A 1 84 ? -13.109 26.250 13.615 1.00 86.12 84 GLY A CA 1
ATOM 641 C C . GLY A 1 84 ? -12.311 25.870 14.870 1.00 86.12 84 GLY A C 1
ATOM 642 O O . GLY A 1 84 ? -12.451 26.563 15.877 1.00 86.12 84 GLY A O 1
ATOM 643 N N . LEU A 1 85 ? -11.439 24.855 14.821 1.00 90.31 85 LEU A N 1
ATOM 644 C CA . LEU A 1 85 ? -10.694 24.376 15.994 1.00 90.31 85 LEU A CA 1
ATOM 645 C C . LEU A 1 85 ? -9.808 25.459 16.624 1.00 90.31 85 LEU A C 1
ATOM 647 O O . LEU A 1 85 ? -9.842 25.649 17.837 1.00 90.31 85 LEU A O 1
ATOM 651 N N . LEU A 1 86 ? -9.059 26.206 15.803 1.00 88.75 86 LEU A N 1
ATOM 652 C CA . LEU A 1 86 ? -8.197 27.291 16.287 1.00 88.75 86 LEU A CA 1
ATOM 653 C C . LEU A 1 86 ? -9.000 28.364 17.030 1.00 88.75 86 LEU A C 1
ATOM 655 O O . LEU A 1 86 ? -8.584 28.824 18.088 1.00 88.75 86 LEU A O 1
ATOM 659 N N . ARG A 1 87 ? -10.164 28.745 16.490 1.00 86.00 87 ARG A N 1
ATOM 660 C CA . ARG A 1 87 ? -11.037 29.749 17.109 1.00 86.00 87 ARG A CA 1
ATOM 661 C C . ARG A 1 87 ? -11.528 29.272 18.472 1.00 86.00 87 ARG A C 1
ATOM 663 O O . ARG A 1 87 ? -11.363 29.986 19.450 1.00 86.00 87 ARG A O 1
ATOM 670 N N . VAL A 1 88 ? -12.044 28.044 18.537 1.00 86.75 88 VAL A N 1
ATOM 671 C CA . VAL A 1 88 ? -12.524 27.442 19.790 1.00 86.75 88 VAL A CA 1
ATOM 672 C C . VAL A 1 88 ? -11.422 27.407 20.849 1.00 86.75 88 VAL A C 1
ATOM 674 O O . VAL A 1 88 ? -11.683 27.697 22.015 1.00 86.75 88 VAL A O 1
ATOM 677 N N . GLU A 1 89 ? -10.188 27.076 20.466 1.00 87.62 89 GLU A N 1
ATOM 678 C CA . GLU A 1 89 ? -9.081 27.028 21.420 1.00 87.62 89 GLU A CA 1
ATOM 679 C C . GLU A 1 89 ? -8.651 28.426 21.893 1.00 87.62 89 GLU A C 1
ATOM 681 O O . GLU A 1 89 ? -8.435 28.633 23.087 1.00 87.62 89 GLU A O 1
ATOM 686 N N . LEU A 1 90 ? -8.619 29.422 21.001 1.00 84.75 90 LEU A N 1
ATOM 687 C CA . LEU A 1 90 ? -8.372 30.817 21.382 1.00 84.75 90 LEU A CA 1
ATOM 688 C C . LEU A 1 90 ? -9.451 31.353 22.333 1.00 84.75 90 LEU A C 1
ATOM 690 O O . LEU A 1 90 ? -9.117 32.002 23.327 1.00 84.75 90 LEU A O 1
ATOM 694 N N . ASP A 1 91 ? -10.720 31.026 22.086 1.00 85.38 91 ASP A N 1
ATOM 695 C CA . ASP A 1 91 ? -11.840 31.414 22.946 1.00 85.38 91 ASP A CA 1
ATOM 696 C C . ASP A 1 91 ? -11.722 30.774 24.338 1.00 85.38 91 ASP A C 1
ATOM 698 O O . ASP A 1 91 ? -11.931 31.437 25.358 1.00 85.38 91 ASP A O 1
ATOM 702 N N . ARG A 1 92 ? -11.309 29.499 24.412 1.00 84.31 92 ARG A N 1
ATOM 703 C CA . ARG A 1 92 ? -11.025 28.812 25.685 1.00 84.31 92 ARG A CA 1
ATOM 704 C C . ARG A 1 92 ? -9.897 29.489 26.456 1.00 84.31 92 ARG A C 1
ATOM 706 O O . ARG A 1 92 ? -10.033 29.699 27.664 1.00 84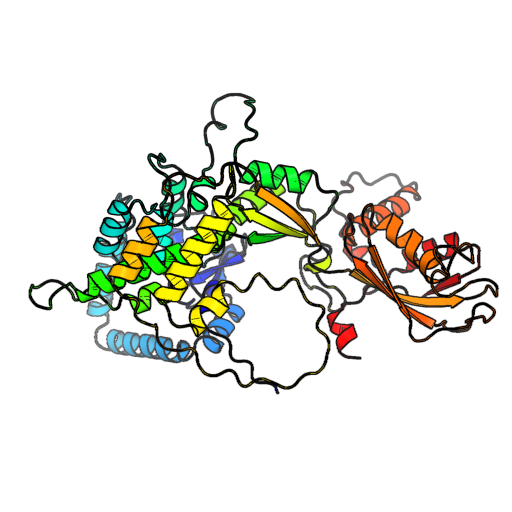.31 92 ARG A O 1
ATOM 713 N N . ILE A 1 93 ? -8.812 29.860 25.775 1.00 80.50 93 ILE A N 1
ATOM 714 C CA . ILE A 1 93 ? -7.678 30.570 26.382 1.00 80.50 93 ILE A CA 1
ATOM 715 C C . ILE A 1 93 ? -8.122 31.944 26.895 1.00 80.50 93 ILE A C 1
ATOM 717 O O . ILE A 1 93 ? -7.801 32.304 28.030 1.00 80.50 93 ILE A O 1
ATOM 721 N N . ALA A 1 94 ? -8.881 32.700 26.101 1.00 81.56 94 ALA A N 1
ATOM 722 C CA . ALA A 1 94 ? -9.396 34.011 26.486 1.00 81.56 94 ALA A CA 1
ATOM 723 C C . ALA A 1 94 ? -10.327 33.917 27.705 1.00 81.56 94 ALA A C 1
ATOM 725 O O . ALA A 1 94 ? -10.143 34.643 28.684 1.00 81.56 94 ALA A O 1
ATOM 726 N N . ALA A 1 95 ? -11.265 32.965 27.698 1.00 83.56 95 ALA A N 1
ATOM 727 C CA . ALA A 1 95 ? -12.173 32.720 28.814 1.00 83.56 95 ALA A CA 1
ATOM 728 C C . ALA A 1 95 ? -11.425 32.303 30.089 1.00 83.56 95 ALA A C 1
ATOM 730 O O . ALA A 1 95 ? -11.766 32.752 31.186 1.00 83.56 95 ALA A O 1
ATOM 731 N N . PHE A 1 96 ? -10.391 31.464 29.968 1.00 81.56 96 PHE A N 1
ATOM 732 C CA . PHE A 1 96 ? -9.549 31.089 31.101 1.00 81.56 96 PHE A CA 1
ATOM 733 C C . PHE A 1 96 ? -8.786 32.294 31.658 1.00 81.56 96 PHE A C 1
ATOM 735 O O . PHE A 1 96 ? -8.820 32.517 32.867 1.00 81.56 96 PHE A O 1
ATOM 742 N N . ARG A 1 97 ? -8.151 33.099 30.795 1.00 82.50 97 ARG A N 1
ATOM 743 C CA . ARG A 1 97 ? -7.419 34.310 31.200 1.00 82.50 97 ARG A CA 1
ATOM 744 C C . ARG A 1 97 ? -8.328 35.305 31.912 1.00 82.50 97 ARG A C 1
ATOM 746 O O . ARG A 1 97 ? -7.961 35.774 32.980 1.00 82.50 97 ARG A O 1
ATOM 753 N N . ALA A 1 98 ? -9.534 35.545 31.396 1.00 82.12 98 ALA A N 1
ATOM 754 C CA . ALA A 1 98 ? -10.512 36.420 32.039 1.00 82.12 98 ALA A CA 1
ATOM 755 C C . ALA A 1 98 ? -10.879 35.940 33.457 1.00 82.12 98 ALA A C 1
ATOM 757 O O . ALA A 1 98 ? -10.850 36.724 34.404 1.00 82.12 98 ALA A O 1
ATOM 758 N N . ARG A 1 99 ? -11.152 34.638 33.631 1.00 81.56 99 ARG A N 1
ATOM 759 C CA . ARG A 1 99 ? -11.435 34.048 34.956 1.00 81.56 99 ARG A CA 1
ATOM 760 C C . ARG A 1 99 ? -10.228 34.120 35.891 1.00 81.56 99 ARG A C 1
ATOM 762 O O . ARG A 1 99 ? -10.390 34.386 37.079 1.00 81.56 99 ARG A O 1
ATOM 769 N N . PHE A 1 100 ? -9.029 33.871 35.364 1.00 79.62 100 PHE A N 1
ATOM 770 C CA . PHE A 1 100 ? -7.792 33.912 36.138 1.00 79.62 100 PHE A CA 1
ATOM 771 C C . PHE A 1 100 ? -7.476 35.3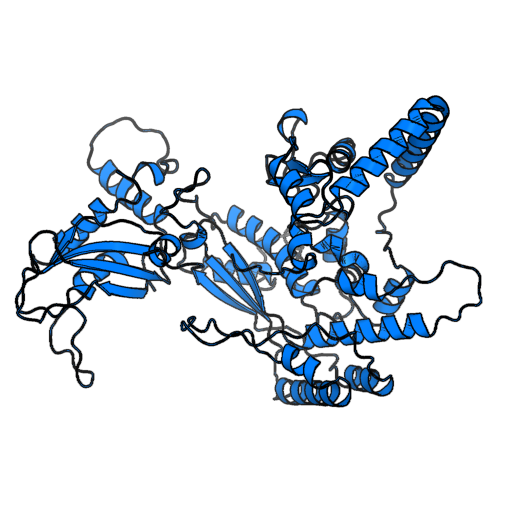32 36.613 1.00 79.62 100 PHE A C 1
ATOM 773 O O . PHE A 1 100 ? -7.134 35.503 37.775 1.00 79.62 100 PHE A O 1
ATOM 780 N N . SER A 1 101 ? -7.663 36.347 35.765 1.00 80.19 101 SER A N 1
ATOM 781 C CA . SER A 1 101 ? -7.490 37.756 36.135 1.00 80.19 101 SER A CA 1
ATOM 782 C C . SER A 1 101 ? -8.485 38.223 37.201 1.00 80.19 101 SER A C 1
ATOM 784 O O . SER A 1 101 ? -8.125 39.048 38.031 1.00 80.19 101 SER A O 1
ATOM 786 N N . GLN A 1 102 ? -9.715 37.695 37.208 1.00 83.50 102 GLN A N 1
ATOM 787 C CA . GLN A 1 102 ? -10.732 38.057 38.203 1.00 83.50 102 GLN A CA 1
ATOM 788 C C . GLN A 1 102 ? -10.464 37.451 39.585 1.00 83.50 102 GLN A C 1
ATOM 790 O O . GLN A 1 102 ? -10.664 38.120 40.596 1.00 83.50 102 GLN A O 1
ATOM 795 N N . ASN A 1 103 ? -10.058 36.177 39.657 1.00 84.31 103 ASN A N 1
ATOM 796 C CA . ASN A 1 103 ? -9.819 35.513 40.940 1.00 84.31 103 ASN A CA 1
ATOM 797 C C . ASN A 1 103 ? -8.771 34.381 40.833 1.00 84.31 103 ASN A C 1
ATOM 799 O O . ASN A 1 103 ? -9.130 33.197 40.746 1.00 84.31 103 ASN A O 1
ATOM 803 N N . PRO A 1 104 ? -7.466 34.718 40.868 1.00 79.25 104 PRO A N 1
ATOM 804 C CA . PRO A 1 104 ? -6.384 33.749 40.690 1.00 79.25 104 PRO A CA 1
ATOM 805 C C . PRO A 1 104 ? -6.406 32.619 41.729 1.00 79.25 104 PRO A C 1
ATOM 807 O O . PRO A 1 104 ? -6.199 31.451 41.399 1.00 79.25 104 PRO A O 1
ATOM 810 N N . THR A 1 105 ? -6.699 32.940 42.992 1.00 78.81 105 THR A N 1
ATOM 811 C CA . THR A 1 105 ? -6.681 31.977 44.105 1.00 78.81 105 THR A CA 1
ATOM 812 C C . THR A 1 105 ? -7.821 30.964 44.013 1.00 78.81 105 THR A C 1
ATOM 814 O O . THR A 1 105 ? -7.603 29.777 44.270 1.00 78.81 105 THR A O 1
ATOM 817 N N . ALA A 1 106 ? -9.018 31.383 43.592 1.00 77.38 106 ALA A N 1
ATOM 818 C CA . ALA A 1 106 ? -10.138 30.473 43.356 1.00 77.38 106 ALA A CA 1
ATOM 819 C C . ALA A 1 106 ? -9.876 29.528 42.170 1.00 77.38 106 ALA A C 1
ATOM 821 O O . ALA A 1 106 ? -10.162 28.329 42.258 1.00 77.38 106 ALA A O 1
ATOM 822 N N . VAL A 1 107 ? -9.285 30.039 41.082 1.00 74.81 107 VAL A N 1
ATOM 823 C CA . VAL A 1 107 ? -8.918 29.221 39.916 1.00 74.81 107 VAL A CA 1
ATOM 824 C C . VAL A 1 107 ? -7.838 28.205 40.285 1.00 74.81 107 VAL A C 1
ATOM 826 O O . VAL A 1 107 ? -8.014 27.020 40.007 1.00 74.81 107 VAL A O 1
ATOM 829 N N . LEU A 1 108 ? -6.775 28.617 40.985 1.00 75.25 108 LEU A N 1
ATOM 830 C CA . LEU A 1 108 ? -5.712 27.714 41.441 1.00 75.25 108 LEU A CA 1
ATOM 831 C C . LEU A 1 108 ? -6.236 26.638 42.402 1.00 75.25 108 LEU A C 1
ATOM 833 O O . LEU A 1 108 ? -5.895 25.468 42.243 1.00 75.25 108 LEU A O 1
ATOM 837 N N . LYS A 1 109 ? -7.128 26.982 43.344 1.00 75.69 109 LYS A N 1
ATOM 838 C CA . LYS A 1 109 ? -7.791 25.986 44.209 1.00 75.69 109 LYS A CA 1
ATOM 839 C C . LYS A 1 109 ? -8.605 24.975 43.397 1.00 75.69 109 LYS A C 1
ATOM 841 O O . LYS A 1 109 ? -8.549 23.780 43.682 1.00 75.69 109 LYS A O 1
ATOM 846 N N . LYS A 1 110 ? -9.336 25.425 42.372 1.00 73.19 110 LYS A N 1
ATOM 847 C CA . LYS A 1 110 ? -10.136 24.550 41.501 1.00 73.19 110 LYS A CA 1
ATOM 848 C C . LYS A 1 110 ? -9.255 23.638 40.641 1.00 73.19 110 LYS A C 1
ATOM 850 O O . LYS A 1 110 ? -9.541 22.446 40.554 1.00 73.19 110 LYS A O 1
ATOM 855 N N . VAL A 1 111 ? -8.167 24.168 40.079 1.00 68.94 111 VAL A N 1
ATOM 856 C CA . VAL A 1 111 ? -7.168 23.402 39.316 1.00 68.94 111 VAL A CA 1
ATOM 857 C C . VAL A 1 111 ? -6.473 22.377 40.212 1.00 68.94 111 VAL A C 1
ATOM 859 O O . VAL A 1 111 ? -6.399 21.212 39.842 1.00 68.94 111 VAL A O 1
ATOM 862 N N . ASN A 1 112 ? -6.052 22.754 41.421 1.00 72.25 112 ASN A N 1
ATOM 863 C CA . ASN A 1 112 ? -5.429 21.832 42.375 1.00 72.25 112 ASN A CA 1
ATOM 864 C C . ASN A 1 112 ? -6.396 20.737 42.840 1.00 72.25 112 ASN A C 1
ATOM 866 O O . ASN A 1 112 ? -6.002 19.578 42.935 1.00 72.25 112 ASN A O 1
ATOM 870 N N . LYS A 1 113 ? -7.679 21.063 43.052 1.00 73.44 113 LYS A N 1
ATOM 871 C CA . LYS A 1 113 ? -8.721 20.069 43.357 1.00 73.44 113 LYS A CA 1
ATOM 872 C C . LYS A 1 113 ? -8.947 19.104 42.186 1.00 73.44 113 LYS A C 1
ATOM 874 O O . LYS A 1 113 ? -9.113 17.909 42.409 1.00 73.44 113 LYS A O 1
ATOM 879 N N . GLN A 1 114 ? -8.918 19.595 40.945 1.00 61.06 114 GLN A N 1
ATOM 880 C CA . GLN A 1 114 ? -8.992 18.753 39.745 1.00 61.06 114 GLN A CA 1
ATOM 881 C C . GLN A 1 114 ? -7.740 17.883 39.569 1.00 61.06 114 GLN A C 1
ATOM 883 O O . GLN A 1 114 ? -7.873 16.703 39.269 1.00 61.06 114 GLN A O 1
ATOM 888 N N . LEU A 1 115 ? -6.542 18.422 39.815 1.00 57.00 115 LEU A N 1
ATOM 889 C CA . LEU A 1 115 ? -5.282 17.673 39.791 1.00 57.00 115 LEU A CA 1
ATOM 890 C C . LEU A 1 115 ? -5.246 16.589 40.877 1.00 57.00 115 LEU A C 1
ATOM 892 O O . LEU A 1 115 ? -4.803 15.481 40.601 1.00 57.00 115 LEU A O 1
ATOM 896 N N . ALA A 1 116 ? -5.748 16.871 42.082 1.00 61.94 116 ALA A N 1
ATOM 897 C CA . ALA A 1 116 ? -5.864 15.887 43.159 1.00 61.94 116 ALA A CA 1
ATOM 898 C C . ALA A 1 116 ? -6.863 14.771 42.811 1.00 61.94 116 ALA A C 1
ATOM 900 O O . ALA A 1 116 ? -6.545 13.598 42.983 1.00 61.94 116 ALA A O 1
ATOM 901 N N . LYS A 1 117 ? -8.023 15.125 42.233 1.00 54.53 117 LYS A N 1
ATOM 902 C CA . LYS A 1 117 ? -9.014 14.155 41.736 1.00 54.53 117 LYS A CA 1
ATOM 903 C C . LYS A 1 117 ? -8.466 13.295 40.588 1.00 54.53 117 LYS A C 1
ATOM 905 O O . LYS A 1 117 ? -8.819 12.132 40.489 1.00 54.53 117 LYS A O 1
ATOM 910 N N . MET A 1 118 ? -7.602 13.853 39.734 1.00 46.38 118 MET A N 1
ATOM 911 C CA . MET A 1 118 ? -6.936 13.105 38.659 1.00 46.38 118 MET A CA 1
ATOM 912 C C . MET A 1 118 ? -5.817 12.192 39.180 1.00 46.38 118 MET A C 1
ATOM 914 O O . MET A 1 118 ? -5.623 11.122 38.615 1.00 46.38 118 MET A O 1
ATOM 918 N N . LYS A 1 119 ? -5.106 12.580 40.251 1.00 42.81 119 LYS A N 1
ATOM 919 C CA . LYS A 1 119 ? -4.059 11.760 40.890 1.00 42.81 119 LYS A CA 1
ATOM 920 C C . LYS A 1 119 ? -4.620 10.551 41.648 1.00 42.81 119 LYS A C 1
ATOM 922 O O . LYS A 1 119 ? -3.984 9.505 41.631 1.00 42.81 119 LYS A O 1
ATOM 927 N N . SER A 1 120 ? -5.801 10.656 42.268 1.00 42.25 120 SER A N 1
ATOM 928 C CA . SER A 1 120 ? -6.431 9.512 42.955 1.00 42.25 120 SER A CA 1
ATOM 929 C C . SER A 1 120 ? -6.906 8.415 41.997 1.00 42.25 120 SER A C 1
ATOM 931 O O . SER A 1 120 ? -7.000 7.265 42.394 1.00 42.25 120 SER A O 1
ATOM 933 N N . THR A 1 121 ? -7.161 8.744 40.728 1.00 38.66 121 THR A N 1
ATOM 934 C CA . THR A 1 121 ? -7.473 7.773 39.660 1.00 38.66 121 THR A CA 1
ATOM 935 C C . THR A 1 121 ? -6.251 7.019 39.113 1.00 38.66 121 THR A C 1
ATOM 937 O O . THR A 1 121 ? -6.418 6.165 38.248 1.00 38.66 121 THR A O 1
ATOM 940 N N . THR A 1 122 ? -5.027 7.321 39.569 1.00 36.09 122 THR A N 1
ATOM 941 C CA . THR A 1 122 ? -3.790 6.672 39.082 1.00 36.09 122 THR A CA 1
ATOM 942 C C . THR A 1 122 ? -3.277 5.571 40.024 1.00 36.09 122 THR A C 1
ATOM 944 O O . THR A 1 122 ? -2.354 4.842 39.674 1.00 36.09 122 THR A O 1
ATOM 947 N N . THR A 1 123 ? -3.887 5.389 41.197 1.00 30.94 123 THR A N 1
ATOM 948 C CA . THR A 1 123 ? -3.600 4.271 42.110 1.00 30.94 123 THR A CA 1
ATOM 949 C C . THR A 1 123 ? -4.716 3.232 42.031 1.00 30.94 123 THR A C 1
ATOM 951 O O . THR A 1 123 ? -5.791 3.460 42.568 1.00 30.94 123 THR A O 1
ATOM 954 N N . MET A 1 124 ? -4.428 2.111 41.361 1.00 33.38 124 MET A N 1
ATOM 955 C CA . MET A 1 124 ? -5.201 0.857 41.341 1.00 33.38 124 MET A CA 1
ATOM 956 C C . MET A 1 124 ? -6.715 0.964 41.092 1.00 33.38 124 MET A C 1
ATOM 958 O O . MET A 1 124 ? -7.505 0.643 41.967 1.00 33.38 124 MET A O 1
ATOM 962 N N . ASP A 1 125 ? -7.099 1.267 39.852 1.00 27.75 125 ASP A N 1
ATOM 963 C CA . ASP A 1 125 ? -8.313 0.696 39.255 1.00 27.75 125 ASP A CA 1
ATOM 964 C C . ASP A 1 125 ? -7.982 0.295 37.809 1.00 27.75 125 ASP A C 1
ATOM 966 O O . ASP A 1 125 ? -7.931 1.122 36.898 1.00 27.75 125 ASP A O 1
ATOM 970 N N . ASN A 1 126 ? -7.706 -0.996 37.601 1.00 36.16 126 ASN A N 1
ATOM 971 C CA . ASN A 1 126 ? -7.385 -1.621 36.308 1.00 36.16 126 ASN A CA 1
ATOM 972 C C . ASN A 1 126 ? -8.613 -1.764 35.380 1.00 36.16 126 ASN A C 1
ATOM 974 O O . ASN A 1 126 ? -8.662 -2.658 34.542 1.00 36.16 126 ASN A O 1
ATOM 978 N N . TYR A 1 127 ? -9.622 -0.900 35.504 1.00 41.16 127 TYR A N 1
ATOM 979 C CA . TYR A 1 127 ? -10.839 -0.979 34.699 1.00 41.16 127 TYR A CA 1
ATOM 980 C C . TYR A 1 127 ? -10.917 0.207 33.738 1.00 41.16 127 TYR A C 1
ATOM 982 O O . TYR A 1 127 ? -11.006 1.365 34.152 1.00 41.16 127 TYR A O 1
ATOM 990 N N . VAL A 1 128 ? -10.889 -0.066 32.430 1.00 47.84 128 VAL A N 1
ATOM 991 C CA . VAL A 1 128 ? -11.211 0.953 31.424 1.00 47.84 128 VAL A CA 1
ATOM 992 C C . VAL A 1 128 ? -12.665 1.353 31.639 1.00 47.84 128 VAL A C 1
ATOM 994 O O . VAL A 1 128 ? -13.583 0.573 31.382 1.00 47.84 128 VAL A O 1
ATOM 997 N N . LYS A 1 129 ? -12.884 2.582 32.105 1.00 46.91 129 LYS A N 1
ATOM 998 C CA . LYS A 1 129 ? -14.222 3.157 32.189 1.00 46.91 129 LYS A CA 1
ATOM 999 C C . LYS A 1 129 ? -14.693 3.466 30.767 1.00 46.91 129 LYS A C 1
ATOM 1001 O O . LYS A 1 129 ? -14.298 4.482 30.205 1.00 46.91 129 LYS A O 1
ATOM 1006 N N . MET A 1 130 ? -15.465 2.551 30.179 1.00 58.41 130 MET A N 1
ATOM 1007 C CA . MET A 1 130 ? -16.092 2.767 28.872 1.00 58.41 130 MET A CA 1
ATOM 1008 C C . MET A 1 130 ? -17.017 3.979 28.946 1.00 58.41 130 MET A C 1
ATOM 1010 O O . MET A 1 130 ? -17.707 4.162 29.953 1.00 58.41 130 MET A O 1
ATOM 1014 N N . ASN A 1 131 ? -17.048 4.790 27.886 1.00 62.16 131 ASN A N 1
ATOM 1015 C CA . ASN A 1 131 ? -17.936 5.955 27.837 1.00 62.16 131 ASN A CA 1
ATOM 1016 C C . ASN A 1 131 ? -19.421 5.539 27.852 1.00 62.16 131 ASN A C 1
ATOM 1018 O O . ASN A 1 131 ? -20.262 6.303 28.314 1.00 62.16 131 ASN A O 1
ATOM 1022 N N . HIS A 1 132 ? -19.715 4.305 27.418 1.00 73.56 132 HIS A N 1
ATOM 1023 C CA . HIS A 1 132 ? -21.056 3.720 27.333 1.00 73.56 132 HIS A CA 1
ATOM 1024 C C . HIS A 1 132 ? -21.118 2.344 28.036 1.00 73.56 132 HIS A C 1
ATOM 1026 O O . HIS A 1 132 ? -21.078 1.307 27.369 1.00 73.56 132 HIS A O 1
ATOM 1032 N N . PRO A 1 133 ? -21.168 2.292 29.382 1.00 76.12 133 PRO A N 1
ATOM 1033 C CA . PRO A 1 133 ? -21.104 1.033 30.131 1.00 76.12 133 PRO A CA 1
ATOM 1034 C C . PRO A 1 133 ? -22.340 0.143 29.929 1.00 76.12 133 PRO A C 1
ATOM 1036 O O . PRO A 1 133 ? -22.199 -1.074 29.838 1.00 76.12 133 PRO A O 1
ATOM 1039 N N . GLU A 1 134 ? -23.536 0.723 29.803 1.00 80.06 134 GLU A N 1
ATOM 1040 C CA . GLU A 1 134 ? -24.770 -0.047 29.583 1.00 80.06 134 GLU A CA 1
ATOM 1041 C C . GLU A 1 134 ? -24.810 -0.712 28.203 1.00 80.06 134 GLU A C 1
ATOM 1043 O O . GLU A 1 134 ? -25.177 -1.883 28.081 1.00 80.06 134 GLU A O 1
ATOM 1048 N N . ASP A 1 135 ? -24.390 0.020 27.167 1.00 82.12 135 ASP A N 1
ATOM 1049 C CA . ASP A 1 135 ? -24.279 -0.515 25.810 1.00 82.12 135 ASP A CA 1
ATOM 1050 C C . ASP A 1 135 ? -23.201 -1.602 25.752 1.00 82.12 135 ASP A C 1
ATOM 1052 O O . ASP A 1 135 ? -23.403 -2.643 25.131 1.00 82.12 135 ASP A O 1
ATOM 1056 N N . ALA A 1 136 ? -22.082 -1.425 26.462 1.00 82.06 136 ALA A N 1
ATOM 1057 C CA . ALA A 1 136 ? -21.040 -2.442 26.555 1.00 82.06 136 ALA A CA 1
ATOM 1058 C C . ALA A 1 136 ? -21.546 -3.751 27.188 1.00 82.06 136 ALA A C 1
ATOM 1060 O O . ALA A 1 136 ? -21.276 -4.822 26.645 1.00 82.06 136 ALA A O 1
ATOM 1061 N N . MET A 1 137 ? -22.320 -3.673 28.278 1.00 83.38 137 MET A N 1
ATOM 1062 C CA . MET A 1 137 ? -22.935 -4.850 28.910 1.00 83.38 137 MET A CA 1
ATOM 1063 C C . MET A 1 137 ? -23.931 -5.553 27.982 1.00 83.38 137 MET A C 1
ATOM 1065 O O . MET A 1 137 ? -23.975 -6.780 27.924 1.00 83.38 137 MET A O 1
ATOM 1069 N N . PHE A 1 138 ? -24.725 -4.791 27.228 1.00 81.62 138 PHE A N 1
ATOM 1070 C CA . PHE A 1 138 ? -25.641 -5.358 26.240 1.00 81.62 138 PHE A CA 1
ATOM 1071 C C . PHE A 1 138 ? -24.896 -6.099 25.124 1.00 81.62 138 PHE A C 1
ATOM 1073 O O . PHE A 1 138 ? -25.250 -7.222 24.773 1.00 81.62 138 PHE A O 1
ATOM 1080 N N . LEU A 1 139 ? -23.829 -5.499 24.591 1.00 83.75 139 LEU A N 1
ATOM 1081 C CA . LEU A 1 139 ? -22.981 -6.138 23.585 1.00 83.75 139 LEU A CA 1
ATOM 1082 C C . LEU A 1 139 ? -22.301 -7.403 24.131 1.00 83.75 139 LEU A C 1
ATOM 1084 O O . LEU A 1 139 ? -22.179 -8.394 23.414 1.00 83.75 139 LEU A O 1
ATOM 1088 N N . GLU A 1 140 ? -21.891 -7.404 25.397 1.00 82.94 140 GLU A N 1
ATOM 1089 C CA . GLU A 1 140 ? -21.337 -8.586 26.060 1.00 82.94 140 GLU A CA 1
ATOM 1090 C C . GLU A 1 140 ? -22.345 -9.744 26.115 1.00 82.94 140 GLU A C 1
ATOM 1092 O O . GLU A 1 140 ? -22.000 -10.863 25.741 1.00 82.94 140 GLU A O 1
ATOM 1097 N N . GLN A 1 141 ? -23.610 -9.471 26.459 1.00 80.31 141 GLN A N 1
ATOM 1098 C CA . GLN A 1 141 ? -24.689 -10.473 26.437 1.00 80.31 141 GLN A CA 1
ATOM 1099 C C . GLN A 1 141 ? -24.957 -11.042 25.037 1.00 80.31 141 GLN A C 1
ATOM 1101 O O . GLN A 1 141 ? -25.382 -12.187 24.907 1.00 80.31 141 GLN A O 1
ATOM 1106 N N . LEU A 1 142 ? -24.690 -10.262 23.986 1.00 76.56 142 LEU A N 1
ATOM 1107 C CA . LEU A 1 142 ? -24.781 -10.714 22.597 1.00 76.56 142 LEU A CA 1
ATOM 1108 C C . LEU A 1 142 ? -23.564 -11.541 22.142 1.00 76.56 142 LEU A C 1
ATOM 1110 O O . LEU A 1 142 ? -23.545 -11.992 21.001 1.00 76.56 142 LEU A O 1
ATOM 1114 N N . GLY A 1 143 ? -22.539 -11.732 22.980 1.00 75.69 143 GLY A N 1
ATOM 1115 C CA . GLY A 1 143 ? -21.313 -12.446 22.604 1.00 75.69 143 GLY A CA 1
ATOM 1116 C C . GLY A 1 143 ? -20.330 -11.595 21.790 1.00 75.69 143 GLY A C 1
ATOM 1117 O O . GLY A 1 143 ? -19.530 -12.113 21.005 1.00 75.69 143 GLY A O 1
ATOM 1118 N N . VAL A 1 144 ? -20.383 -10.267 21.927 1.00 83.06 144 VAL A N 1
ATOM 1119 C CA . VAL A 1 144 ? -19.443 -9.343 21.279 1.00 83.06 144 VAL A CA 1
ATOM 1120 C C . VAL A 1 144 ? -18.165 -9.265 22.116 1.00 83.06 144 VAL A C 1
ATOM 1122 O O . VAL A 1 144 ? -18.202 -8.870 23.281 1.00 83.06 144 VAL A O 1
ATOM 1125 N N . CYS A 1 145 ? -17.007 -9.586 21.528 1.00 80.88 145 CYS A N 1
ATOM 1126 C CA . CYS A 1 145 ? -15.734 -9.532 22.255 1.00 80.88 145 CYS A CA 1
ATOM 1127 C C . CYS A 1 145 ? -15.353 -8.106 22.676 1.00 80.88 145 CYS A C 1
ATOM 1129 O O . CYS A 1 145 ? -15.729 -7.129 22.022 1.00 80.88 145 CYS A O 1
ATOM 1131 N N . LYS A 1 146 ? -14.517 -7.982 23.715 1.00 80.69 146 LYS A N 1
ATOM 1132 C CA . LYS A 1 146 ? -14.164 -6.681 24.298 1.00 80.69 146 LYS A CA 1
ATOM 1133 C C . LYS A 1 146 ? -13.533 -5.702 23.306 1.00 80.69 146 LYS A C 1
ATOM 1135 O O . LYS A 1 146 ? -13.875 -4.525 23.307 1.00 80.69 146 LYS A O 1
ATOM 1140 N N . LEU A 1 147 ? -12.692 -6.188 22.390 1.00 81.44 147 LEU A N 1
ATOM 1141 C CA . LEU A 1 147 ? -12.119 -5.362 21.317 1.00 81.44 147 LEU A CA 1
ATOM 1142 C C . LEU A 1 147 ? -13.183 -4.841 20.340 1.00 81.44 147 LEU A C 1
ATOM 1144 O O . LEU A 1 147 ? -13.065 -3.720 19.853 1.00 81.44 147 LEU A O 1
ATOM 1148 N N . CYS A 1 148 ? -14.230 -5.625 20.057 1.00 85.75 148 CYS A N 1
ATOM 1149 C CA . CYS A 1 148 ? -15.353 -5.146 19.253 1.00 85.75 148 CYS A CA 1
ATOM 1150 C C . CYS A 1 148 ? -16.219 -4.147 20.021 1.00 85.75 148 CYS A C 1
ATOM 1152 O O . CYS A 1 148 ? -16.615 -3.149 19.437 1.00 85.75 148 CYS A O 1
ATOM 1154 N N . GLN A 1 149 ? -16.455 -4.356 21.318 1.00 86.19 149 GLN A N 1
ATOM 1155 C CA . GLN A 1 149 ? -17.153 -3.368 22.148 1.00 86.19 149 GLN A CA 1
ATOM 1156 C C . GLN A 1 149 ? -16.410 -2.026 22.132 1.00 86.19 149 GLN A C 1
ATOM 1158 O O . GLN A 1 149 ? -17.002 -0.992 21.846 1.00 86.19 149 GLN A O 1
ATOM 1163 N N . LEU A 1 150 ? -15.095 -2.050 22.360 1.00 80.69 150 LEU A N 1
ATOM 1164 C CA . LEU A 1 150 ? -14.258 -0.854 22.397 1.00 80.69 150 LEU A CA 1
ATOM 1165 C C . LEU A 1 150 ? -14.164 -0.160 21.035 1.00 80.69 150 LEU A C 1
ATOM 1167 O O . LEU A 1 150 ? -14.301 1.053 20.965 1.00 80.69 150 LEU A O 1
ATOM 1171 N N . ARG A 1 151 ? -13.956 -0.888 19.930 1.00 85.81 151 ARG A N 1
ATOM 1172 C CA . ARG A 1 151 ? -13.857 -0.236 18.609 1.00 85.81 151 ARG A CA 1
ATOM 1173 C C . ARG A 1 151 ? -15.183 0.369 18.145 1.00 85.81 151 ARG A C 1
ATOM 1175 O O . ARG A 1 151 ? -15.163 1.285 17.328 1.00 85.81 151 ARG A O 1
ATOM 1182 N N . LEU A 1 152 ? -16.307 -0.198 18.594 1.00 84.94 152 LEU A N 1
ATOM 1183 C CA . LEU A 1 152 ? -17.644 0.274 18.251 1.00 84.94 152 LEU A CA 1
ATOM 1184 C C . LEU A 1 152 ? -18.022 1.474 19.124 1.00 84.94 152 LEU A C 1
ATOM 1186 O O . LEU A 1 152 ? -18.439 2.488 18.586 1.00 84.94 152 LEU A O 1
ATOM 1190 N N . LEU A 1 153 ? -17.826 1.388 20.441 1.00 82.00 153 LEU A N 1
ATOM 1191 C CA . LEU A 1 153 ? -18.285 2.409 21.390 1.00 82.00 153 LEU A CA 1
ATOM 1192 C C . LEU A 1 153 ? -17.245 3.507 21.678 1.00 82.00 153 LEU A C 1
ATOM 1194 O O . LEU A 1 153 ? -17.616 4.625 22.012 1.00 82.00 153 LEU A O 1
ATOM 1198 N N . ASP A 1 154 ? -15.953 3.212 21.520 1.00 74.75 154 ASP A N 1
ATOM 1199 C CA . ASP A 1 154 ? -14.820 4.092 21.851 1.00 74.75 154 ASP A CA 1
ATOM 1200 C C . ASP A 1 154 ? -13.810 4.191 20.686 1.00 74.75 154 ASP A C 1
ATOM 1202 O O . ASP A 1 154 ? -12.592 4.296 20.874 1.00 74.75 154 ASP A O 1
ATOM 1206 N N . GLY A 1 155 ? -14.305 4.169 19.447 1.00 66.62 155 GLY A N 1
ATOM 1207 C CA . GLY A 1 155 ? -13.491 4.073 18.233 1.00 66.62 155 GLY A CA 1
ATOM 1208 C C . GLY A 1 155 ? -12.348 5.098 18.036 1.00 66.62 155 GLY A C 1
ATOM 1209 O O . GLY A 1 155 ? -11.297 4.693 17.524 1.00 66.62 155 GLY A O 1
ATOM 1210 N N . PRO A 1 156 ? -12.412 6.365 18.513 1.00 62.50 156 PRO A N 1
ATOM 1211 C CA . PRO A 1 156 ? -11.282 7.302 18.443 1.00 62.50 156 PRO A CA 1
ATOM 1212 C C . PRO A 1 156 ? -9.980 6.768 19.059 1.00 62.50 156 PRO A C 1
ATOM 1214 O O . PRO A 1 156 ? -8.894 7.179 18.651 1.00 62.50 156 PRO A O 1
ATOM 1217 N N . THR A 1 157 ? -10.070 5.820 19.999 1.00 58.81 157 THR A N 1
ATOM 1218 C CA . THR A 1 157 ? -8.910 5.177 20.639 1.00 58.81 157 THR A CA 1
ATOM 1219 C C . THR A 1 157 ? -8.133 4.224 19.717 1.00 58.81 157 THR A C 1
ATOM 1221 O O . THR A 1 157 ? -6.970 3.935 19.990 1.00 58.81 157 THR A O 1
ATOM 1224 N N . PHE A 1 158 ? -8.725 3.774 18.602 1.00 59.06 158 PHE A N 1
ATOM 1225 C CA . PHE A 1 158 ? -8.124 2.810 17.664 1.00 59.06 158 PHE A CA 1
ATOM 1226 C C . PHE A 1 158 ? -7.538 3.449 16.401 1.00 59.06 158 PHE A C 1
ATOM 1228 O O . PHE A 1 158 ? -6.926 2.763 15.578 1.00 59.06 158 PHE A O 1
ATOM 1235 N N . HIS A 1 159 ? -7.732 4.757 16.229 1.00 51.19 159 HIS A N 1
ATOM 1236 C CA . HIS A 1 159 ? -7.304 5.490 15.043 1.00 51.19 159 HIS A CA 1
ATOM 1237 C C . HIS A 1 159 ? -5.846 5.972 15.093 1.00 51.19 159 HIS A C 1
ATOM 1239 O O . HIS A 1 159 ? -5.288 6.290 14.045 1.00 51.19 159 HIS A O 1
ATOM 1245 N N . SER A 1 160 ? -5.198 5.976 16.259 1.00 46.59 160 SER A N 1
ATOM 1246 C CA . SER A 1 160 ? -3.750 6.178 16.360 1.00 46.59 160 SER A CA 1
ATOM 1247 C C . SER A 1 160 ? -2.996 4.929 15.882 1.00 46.59 160 SER A C 1
ATOM 1249 O O . SER A 1 160 ? -3.480 3.814 16.063 1.00 46.59 160 SER A O 1
ATOM 1251 N N . TYR A 1 161 ? -1.809 5.104 15.286 1.00 44.62 161 TYR A N 1
ATOM 1252 C CA . TYR A 1 161 ? -0.885 4.066 14.765 1.00 44.62 161 TYR A CA 1
ATOM 1253 C C . TYR A 1 161 ? -0.333 3.086 15.822 1.00 44.62 161 TYR A C 1
ATOM 1255 O O . TYR A 1 161 ? 0.761 2.538 15.707 1.00 44.62 161 TYR A O 1
ATOM 1263 N N . SER A 1 162 ? -1.078 2.907 16.897 1.00 47.53 162 SER A N 1
ATOM 1264 C CA . SER A 1 162 ? -0.572 2.494 18.178 1.00 47.53 162 SER A CA 1
ATOM 1265 C C . SER A 1 162 ? -1.721 2.379 19.158 1.00 47.53 162 SER A C 1
ATOM 1267 O O . SER A 1 162 ? -2.561 3.281 19.279 1.00 47.53 162 SER A O 1
ATOM 1269 N N . PHE A 1 163 ? -1.708 1.262 19.860 1.00 52.81 163 PHE A N 1
ATOM 1270 C CA . PHE A 1 163 ? -2.721 0.853 20.802 1.00 52.81 163 PHE A CA 1
ATOM 1271 C C . PHE A 1 163 ? -2.254 1.194 22.220 1.00 52.81 163 PHE A C 1
ATOM 1273 O O . PHE A 1 163 ? -1.115 0.874 22.564 1.00 52.81 163 PHE A O 1
ATOM 1280 N N . PRO A 1 164 ? -3.077 1.846 23.058 1.00 51.06 164 PRO A N 1
ATOM 1281 C CA . PRO A 1 164 ? -2.679 2.107 24.434 1.00 51.06 164 PRO A CA 1
ATOM 1282 C C . PRO A 1 164 ? -2.423 0.787 25.175 1.00 51.06 164 PRO A C 1
ATOM 1284 O O . PRO A 1 164 ? -3.292 -0.083 25.199 1.00 51.06 164 PRO A O 1
ATOM 1287 N N . ARG A 1 165 ? -1.258 0.656 25.830 1.00 51.44 165 ARG A N 1
ATOM 1288 C CA . ARG A 1 165 ? -0.839 -0.540 26.597 1.00 51.44 165 ARG A CA 1
ATOM 1289 C C . ARG A 1 165 ? -1.921 -1.133 27.504 1.00 51.44 165 ARG A C 1
ATOM 1291 O O . ARG A 1 165 ? -2.004 -2.342 27.644 1.00 51.44 165 ARG A O 1
ATOM 1298 N N . ARG A 1 166 ? -2.775 -0.280 28.076 1.00 51.69 166 ARG A N 1
ATOM 1299 C CA . ARG A 1 166 ? -3.886 -0.652 28.974 1.00 51.69 166 ARG A CA 1
ATOM 1300 C C . ARG A 1 166 ? -4.927 -1.577 28.344 1.00 51.69 166 ARG A C 1
ATOM 1302 O O . ARG A 1 166 ? -5.749 -2.128 29.057 1.00 51.69 166 ARG A O 1
ATOM 1309 N N . TYR A 1 167 ? -4.928 -1.705 27.022 1.00 55.47 167 TYR A N 1
ATOM 1310 C CA . TYR A 1 167 ? -5.830 -2.596 26.311 1.00 55.47 167 TYR A CA 1
ATOM 1311 C C . TYR A 1 167 ? -5.150 -3.894 25.844 1.00 55.47 167 TYR A C 1
ATOM 1313 O O . TYR A 1 167 ? -5.833 -4.783 25.334 1.00 55.47 167 TYR A O 1
ATOM 1321 N N . MET A 1 168 ? -3.822 -4.019 26.006 1.00 57.06 168 MET A N 1
ATOM 1322 C CA . MET A 1 168 ? -3.077 -5.246 25.686 1.00 57.06 168 MET A CA 1
ATOM 1323 C C . MET A 1 168 ? -3.498 -6.402 26.597 1.00 57.06 168 MET A C 1
ATOM 1325 O O . MET A 1 168 ? -3.510 -7.542 26.147 1.00 57.06 168 MET A O 1
ATOM 1329 N N . ASP A 1 169 ? -3.951 -6.106 27.817 1.00 57.25 169 ASP A N 1
ATOM 1330 C CA . ASP A 1 169 ? -4.478 -7.103 28.755 1.00 57.25 169 ASP A CA 1
ATOM 1331 C C . ASP A 1 169 ? -5.685 -7.865 28.163 1.00 57.25 169 ASP A C 1
ATOM 1333 O O . ASP A 1 169 ? -5.805 -9.075 28.335 1.00 57.25 169 ASP A O 1
ATOM 1337 N N . PHE A 1 170 ? -6.516 -7.219 27.330 1.00 57.78 170 PHE A N 1
ATOM 1338 C CA . PHE A 1 170 ? -7.644 -7.878 26.645 1.00 57.78 170 PHE A CA 1
ATOM 1339 C C . PHE A 1 170 ? -7.215 -8.834 25.522 1.00 57.78 170 PHE A C 1
ATOM 1341 O O . PHE A 1 170 ? -7.996 -9.690 25.095 1.00 57.78 170 PHE A O 1
ATOM 1348 N N . LEU A 1 171 ? -5.982 -8.703 25.019 1.00 55.78 171 LEU A N 1
ATOM 1349 C CA . LEU A 1 171 ? -5.379 -9.697 24.126 1.00 55.78 171 LEU A CA 1
ATOM 1350 C C . LEU A 1 171 ? -4.894 -10.932 24.906 1.00 55.78 171 LEU A C 1
ATOM 1352 O O . LEU A 1 171 ? -4.563 -11.937 24.282 1.00 55.78 171 LEU A O 1
ATOM 1356 N N . MET A 1 172 ? -4.868 -10.873 26.242 1.00 51.97 172 MET A N 1
ATOM 1357 C CA . MET A 1 172 ? -4.374 -11.934 27.125 1.00 51.97 172 MET A CA 1
ATOM 1358 C C . MET A 1 172 ? -5.489 -12.704 27.863 1.00 51.97 172 MET A C 1
ATOM 1360 O O . MET A 1 172 ? -5.228 -13.808 28.341 1.00 51.97 172 MET A O 1
ATOM 1364 N N . ASP A 1 173 ? -6.724 -12.186 27.920 1.00 54.91 173 ASP A N 1
ATOM 1365 C CA . ASP A 1 173 ? -7.889 -12.877 28.514 1.00 54.91 173 ASP A CA 1
ATOM 1366 C C . ASP A 1 173 ? -8.192 -14.214 27.822 1.00 54.91 173 ASP A C 1
ATOM 1368 O O . ASP A 1 173 ? -7.910 -14.364 26.643 1.00 54.91 173 ASP A O 1
ATOM 1372 N N . LYS A 1 174 ? -8.807 -15.209 28.475 1.00 52.97 174 LYS A N 1
ATOM 1373 C CA . LYS A 1 174 ? -9.214 -16.478 27.815 1.00 52.97 174 LYS A CA 1
ATOM 1374 C C . LYS A 1 174 ? -10.362 -16.250 26.806 1.00 52.97 174 LYS A C 1
ATOM 1376 O O . LYS A 1 174 ? -11.169 -15.347 26.990 1.00 52.97 174 LYS A O 1
ATOM 1381 N N . VAL A 1 175 ? -10.391 -16.986 25.682 1.00 58.66 175 VAL A N 1
ATOM 1382 C CA . VAL A 1 175 ? -11.572 -17.014 24.787 1.00 58.66 175 VAL A CA 1
ATOM 1383 C C . VAL A 1 175 ? -12.423 -18.177 25.261 1.00 58.66 175 VAL A C 1
ATOM 1385 O O . VAL A 1 175 ? -12.033 -19.321 25.044 1.00 58.66 175 VAL A O 1
ATOM 1388 N N . ASP A 1 176 ? -13.593 -17.890 25.817 1.00 57.19 176 ASP A N 1
ATOM 1389 C CA . ASP A 1 176 ? -14.593 -18.931 26.070 1.00 57.19 176 ASP A CA 1
ATOM 1390 C C . ASP A 1 176 ? -15.545 -19.102 24.865 1.00 57.19 176 ASP A C 1
ATOM 1392 O O . ASP A 1 176 ? -16.091 -20.182 24.656 1.00 57.19 176 ASP A O 1
ATOM 1396 N N . SER A 1 177 ? -15.711 -18.065 24.024 1.00 68.62 177 SER A N 1
ATOM 1397 C CA . SER A 1 177 ? -16.550 -18.089 22.810 1.00 68.62 177 SER A CA 1
ATOM 1398 C C . SER A 1 177 ? -16.080 -17.134 21.692 1.00 68.62 177 SER A C 1
ATOM 1400 O O . SER A 1 177 ? -15.439 -16.100 21.923 1.00 68.62 177 SER A O 1
ATOM 1402 N N . VAL A 1 178 ? -16.388 -17.486 20.438 1.00 74.19 178 VAL A N 1
ATOM 1403 C CA . VAL A 1 178 ? -16.045 -16.675 19.255 1.00 74.19 178 VAL A CA 1
ATOM 1404 C C . VAL A 1 178 ? -16.938 -15.438 19.190 1.00 74.19 178 VAL A C 1
ATOM 1406 O O . VAL A 1 178 ? -18.148 -15.518 19.367 1.00 74.19 178 VAL A O 1
ATOM 1409 N N . CYS A 1 179 ? -16.339 -14.287 18.887 1.00 78.81 179 CYS A N 1
ATOM 1410 C CA . CYS A 1 179 ? -17.082 -13.040 18.739 1.00 78.81 179 CYS A CA 1
ATOM 1411 C C . CYS A 1 179 ? -18.114 -13.126 17.607 1.00 78.81 179 CYS A C 1
ATOM 1413 O O . CYS A 1 179 ? -17.736 -13.328 16.449 1.00 78.81 179 CYS A O 1
ATOM 1415 N N . VAL A 1 180 ? -19.380 -12.831 17.910 1.00 75.50 180 VAL A N 1
ATOM 1416 C CA . VAL A 1 180 ? -20.472 -12.827 16.918 1.00 75.50 180 VAL A CA 1
ATOM 1417 C C . VAL A 1 180 ? -20.327 -11.744 15.843 1.00 75.50 180 VAL A C 1
ATOM 1419 O O . VAL A 1 180 ? -21.008 -11.793 14.821 1.00 75.50 180 VAL A O 1
ATOM 1422 N N . VAL A 1 181 ? -19.454 -10.753 16.054 1.00 79.88 181 VAL A N 1
ATOM 1423 C CA . VAL A 1 181 ? -19.261 -9.620 15.133 1.00 79.88 181 VAL A CA 1
ATOM 1424 C C . VAL A 1 181 ? -18.052 -9.823 14.232 1.00 79.88 181 VAL A C 1
ATOM 1426 O O . VAL A 1 181 ? -18.175 -9.750 13.015 1.00 79.88 181 VAL A O 1
ATOM 1429 N N . CYS A 1 182 ? -16.875 -10.066 14.818 1.00 80.31 182 CYS A N 1
ATOM 1430 C CA . CYS A 1 182 ? -15.627 -10.162 14.058 1.00 80.31 182 CYS A CA 1
ATOM 1431 C C . CYS A 1 182 ? -15.198 -11.593 13.736 1.00 80.31 182 CYS A C 1
ATOM 1433 O O . CYS A 1 182 ? -14.136 -11.764 13.146 1.00 80.31 182 CYS A O 1
ATOM 1435 N N . PHE A 1 183 ? -15.956 -12.608 14.162 1.00 78.31 183 PHE A N 1
ATOM 1436 C CA . PHE A 1 183 ? -15.644 -14.018 13.914 1.00 78.31 183 PHE A CA 1
ATOM 1437 C C . PHE A 1 183 ? -14.227 -14.435 14.296 1.00 78.31 183 PHE A C 1
ATOM 1439 O O . PHE A 1 183 ? -13.558 -15.225 13.634 1.00 78.31 183 PHE A O 1
ATOM 1446 N N . GLY A 1 184 ? -13.753 -13.864 15.395 1.00 75.81 184 GLY A N 1
ATOM 1447 C CA . GLY A 1 184 ? -12.420 -14.131 15.885 1.00 75.81 184 GLY A CA 1
ATOM 1448 C C . GLY A 1 184 ? -11.301 -13.441 15.118 1.00 75.81 184 GLY A C 1
ATOM 1449 O O . GLY A 1 184 ? -10.165 -13.622 15.523 1.00 75.81 184 GLY A O 1
ATOM 1450 N N . LEU A 1 185 ? -11.567 -12.573 14.131 1.00 79.88 185 LEU A N 1
ATOM 1451 C CA . LEU A 1 185 ? -10.531 -11.762 13.471 1.00 79.88 185 LEU A CA 1
ATOM 1452 C C . LEU A 1 185 ? -9.668 -11.005 14.492 1.00 79.88 185 LEU A C 1
ATOM 1454 O O . LEU A 1 185 ? -8.449 -11.046 14.444 1.00 79.88 185 LEU A O 1
ATOM 1458 N N . LEU A 1 186 ? -10.292 -10.329 15.460 1.00 79.75 186 LEU A N 1
ATOM 1459 C CA . LEU A 1 186 ? -9.544 -9.626 16.513 1.00 79.75 186 LEU A CA 1
ATOM 1460 C C . LEU A 1 186 ? -9.052 -10.563 17.622 1.00 79.75 186 LEU A C 1
ATOM 1462 O O . LEU A 1 186 ? -8.103 -10.235 18.324 1.00 79.75 186 LEU A O 1
ATOM 1466 N N . GLN A 1 187 ? -9.687 -11.727 17.780 1.00 76.25 187 GLN A N 1
ATOM 1467 C CA . GLN A 1 187 ? -9.255 -12.752 18.733 1.00 76.25 187 GLN A CA 1
ATOM 1468 C C . GLN A 1 187 ? -8.070 -13.568 18.182 1.00 76.25 187 GLN A C 1
ATOM 1470 O O . GLN A 1 187 ? -7.374 -14.206 18.960 1.00 76.25 187 GLN A O 1
ATOM 1475 N N . SER A 1 188 ? -7.800 -13.531 16.874 1.00 73.75 188 SER A N 1
ATOM 1476 C CA . SER A 1 188 ? -6.699 -14.259 16.237 1.00 73.75 188 SER A CA 1
ATOM 1477 C C . SER A 1 188 ? -5.350 -13.556 16.382 1.00 73.75 188 SER A C 1
ATOM 1479 O O . SER A 1 188 ? -4.337 -14.122 16.002 1.00 73.75 188 SER A O 1
ATOM 1481 N N . LEU A 1 189 ? -5.327 -12.328 16.905 1.00 70.75 189 LEU A N 1
ATOM 1482 C CA . LEU A 1 189 ? -4.109 -11.567 17.214 1.00 70.75 189 LEU A CA 1
ATOM 1483 C C . LEU A 1 189 ? -3.535 -11.883 18.599 1.00 70.75 189 LEU A C 1
ATOM 1485 O O . LEU A 1 189 ? -2.703 -11.140 19.120 1.00 70.75 189 LEU A O 1
ATOM 1489 N N . ARG A 1 190 ? -4.023 -12.948 19.236 1.00 65.06 190 ARG A N 1
ATOM 1490 C CA . ARG A 1 190 ? -3.583 -13.349 20.566 1.00 65.06 190 ARG A CA 1
ATOM 1491 C C . ARG A 1 190 ? -2.148 -13.839 20.517 1.00 65.06 190 ARG A C 1
ATOM 1493 O O . ARG A 1 190 ? -1.860 -14.913 19.997 1.00 65.06 190 ARG A O 1
ATOM 1500 N N . ILE A 1 191 ? -1.277 -13.059 21.145 1.00 49.31 191 ILE A N 1
ATOM 1501 C CA . ILE A 1 191 ? 0.108 -13.426 21.406 1.00 49.31 191 ILE A CA 1
ATOM 1502 C C . ILE A 1 191 ? 0.080 -14.622 22.360 1.00 49.31 191 ILE A C 1
ATOM 1504 O O . ILE A 1 191 ? -0.229 -14.488 23.546 1.00 49.31 191 ILE A O 1
ATOM 1508 N N . SER A 1 192 ? 0.388 -15.811 21.851 1.00 39.91 192 SER A N 1
ATOM 1509 C CA . SER A 1 192 ? 0.586 -16.986 22.697 1.00 39.91 192 SER A CA 1
ATOM 1510 C C . SER A 1 192 ? 1.871 -16.799 23.510 1.00 39.91 192 SER A C 1
ATOM 1512 O O . SER A 1 192 ? 2.962 -17.123 23.052 1.00 39.91 192 SER A O 1
ATOM 1514 N N . HIS A 1 193 ? 1.766 -16.298 24.742 1.00 35.78 193 HIS A N 1
ATOM 1515 C CA . HIS A 1 193 ? 2.900 -16.183 25.671 1.00 35.78 193 HIS A CA 1
ATOM 1516 C C . HIS A 1 193 ? 3.372 -17.527 26.266 1.00 35.78 193 HIS A C 1
ATOM 1518 O O . HIS A 1 193 ? 4.153 -17.537 27.215 1.00 35.78 193 HIS A O 1
ATOM 1524 N N . ALA A 1 194 ? 2.984 -18.672 25.694 1.00 31.53 194 ALA A N 1
ATOM 1525 C CA . ALA A 1 194 ? 3.568 -19.961 26.076 1.00 31.53 194 ALA A CA 1
ATOM 1526 C C . ALA A 1 194 ? 5.082 -20.049 25.761 1.00 31.53 194 ALA A C 1
ATOM 1528 O O . ALA A 1 194 ? 5.773 -20.901 26.309 1.00 31.53 194 ALA A O 1
ATOM 1529 N N . ALA A 1 195 ? 5.623 -19.148 24.932 1.00 36.75 195 ALA A N 1
ATOM 1530 C CA . ALA A 1 195 ? 7.015 -19.185 24.479 1.00 36.75 195 ALA A CA 1
ATOM 1531 C C . ALA A 1 195 ? 8.041 -18.490 25.402 1.00 36.75 195 ALA A C 1
ATOM 1533 O O . ALA A 1 195 ? 9.228 -18.498 25.090 1.00 36.75 195 ALA A O 1
ATOM 1534 N N . ALA A 1 196 ? 7.637 -17.886 26.529 1.00 34.69 196 ALA A N 1
ATOM 1535 C CA . ALA A 1 196 ? 8.591 -17.218 27.428 1.00 34.69 196 ALA A CA 1
ATOM 1536 C C . ALA A 1 196 ? 9.164 -18.125 28.538 1.00 34.69 196 ALA A C 1
ATOM 1538 O O . ALA A 1 196 ? 10.056 -17.687 29.260 1.00 34.69 196 ALA A O 1
ATOM 1539 N N . ALA A 1 197 ? 8.682 -19.369 28.691 1.00 30.89 197 ALA A N 1
ATOM 1540 C CA . ALA A 1 197 ? 9.066 -20.220 29.826 1.00 30.89 197 ALA A CA 1
ATOM 1541 C C . ALA A 1 197 ? 9.407 -21.690 29.509 1.00 30.89 197 ALA A C 1
ATOM 1543 O O . ALA A 1 197 ? 9.782 -22.409 30.431 1.00 30.89 197 ALA A O 1
ATOM 1544 N N . ALA A 1 198 ? 9.329 -22.170 28.262 1.00 27.44 198 ALA A N 1
ATOM 1545 C CA . ALA A 1 198 ? 9.657 -23.573 27.983 1.00 27.44 198 ALA A CA 1
ATOM 1546 C C . ALA A 1 198 ? 10.124 -23.823 26.542 1.00 27.44 198 ALA A C 1
ATOM 1548 O O . ALA A 1 198 ? 9.299 -24.013 25.659 1.00 27.44 198 ALA A O 1
ATOM 1549 N N . GLY A 1 199 ? 11.448 -23.902 26.354 1.00 29.88 199 GLY A N 1
ATOM 1550 C CA . GLY A 1 199 ? 12.111 -24.629 25.260 1.00 29.88 199 GLY A CA 1
ATOM 1551 C C . GLY A 1 199 ? 11.768 -24.233 23.811 1.00 29.88 199 GLY A C 1
ATOM 1552 O O . GLY A 1 199 ? 10.928 -23.374 23.553 1.00 29.88 199 GLY A O 1
ATOM 1553 N N . PRO A 1 200 ? 12.437 -24.850 22.821 1.00 31.62 200 PRO A N 1
ATOM 1554 C CA . PRO A 1 200 ? 12.048 -24.725 21.426 1.00 31.62 200 PRO A CA 1
ATOM 1555 C C . PRO A 1 200 ? 10.845 -25.645 21.193 1.00 31.62 200 PRO A C 1
ATOM 1557 O O . PRO A 1 200 ? 11.007 -26.836 20.940 1.00 31.62 200 PRO A O 1
ATOM 1560 N N . VAL A 1 201 ? 9.634 -25.105 21.335 1.00 28.55 201 VAL A N 1
ATOM 1561 C CA . VAL A 1 201 ? 8.399 -25.808 20.972 1.00 28.55 201 VAL A CA 1
ATOM 1562 C C . VAL A 1 201 ? 7.833 -25.199 19.696 1.00 28.55 201 VAL A C 1
ATOM 1564 O O . VAL A 1 201 ? 7.524 -24.011 19.611 1.00 28.55 201 VAL A O 1
ATOM 1567 N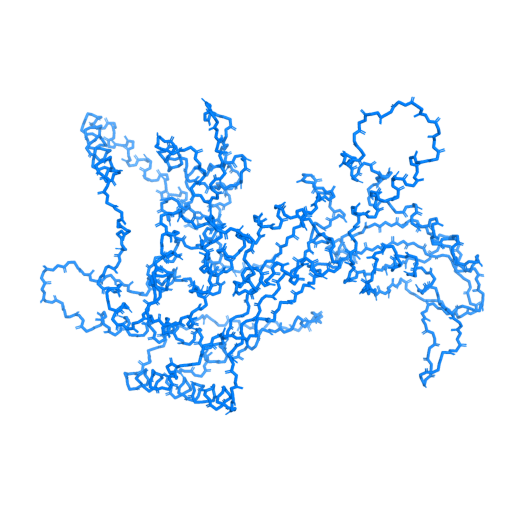 N . GLU A 1 202 ? 7.723 -26.065 18.699 1.00 34.06 202 GLU A N 1
ATOM 1568 C CA . GLU A 1 202 ? 7.025 -25.903 17.433 1.00 34.06 202 GLU A CA 1
ATOM 1569 C C . GLU A 1 202 ? 5.620 -25.300 17.636 1.00 34.06 202 GLU A C 1
ATOM 1571 O O . GLU A 1 202 ? 4.751 -25.920 18.245 1.00 34.06 202 GLU A O 1
ATOM 1576 N N . SER A 1 203 ? 5.339 -24.110 17.094 1.00 34.41 203 SER A N 1
ATOM 1577 C CA . SER A 1 203 ? 3.949 -23.721 16.820 1.00 34.41 203 SER A CA 1
ATOM 1578 C C . SER A 1 203 ? 3.837 -22.886 15.546 1.00 34.41 203 SER A C 1
ATOM 1580 O O . SER A 1 203 ? 3.938 -21.665 15.504 1.00 34.41 203 SER A O 1
ATOM 1582 N N . SER A 1 204 ? 3.552 -23.599 14.470 1.00 34.47 204 SER A N 1
ATOM 1583 C CA . SER A 1 204 ? 3.049 -23.143 13.174 1.00 34.47 204 SER A CA 1
ATOM 1584 C C . SER A 1 204 ? 1.650 -22.476 13.242 1.00 34.47 204 SER A C 1
ATOM 1586 O O . SER A 1 204 ? 0.895 -22.522 12.272 1.00 34.47 204 SER A O 1
ATOM 1588 N N . GLY A 1 205 ? 1.261 -21.888 14.385 1.00 47.88 205 GLY A N 1
ATOM 1589 C CA . GLY A 1 205 ? -0.146 -21.667 14.756 1.00 47.88 205 GLY A CA 1
ATOM 1590 C C . GLY A 1 205 ? -0.649 -20.220 14.866 1.00 47.88 205 GLY A C 1
ATOM 1591 O O . GLY A 1 205 ? -1.836 -20.008 14.633 1.00 47.88 205 GLY A O 1
ATOM 1592 N N . ASP A 1 206 ? 0.194 -19.229 15.183 1.00 71.38 206 ASP A N 1
ATOM 1593 C CA . ASP A 1 206 ? -0.241 -17.821 15.308 1.00 71.38 206 ASP A CA 1
ATOM 1594 C C . ASP A 1 206 ? -0.258 -17.114 13.937 1.00 71.38 206 ASP A C 1
ATOM 1596 O O . ASP A 1 206 ? 0.643 -17.289 13.111 1.00 71.38 206 ASP A O 1
ATOM 1600 N N . VAL A 1 207 ? -1.290 -16.299 13.692 1.00 78.31 207 VAL A N 1
ATOM 1601 C CA . VAL A 1 207 ? -1.497 -15.537 12.453 1.00 78.31 207 VAL A CA 1
ATOM 1602 C C . VAL A 1 207 ? -0.306 -14.628 12.161 1.00 78.31 207 VAL A C 1
ATOM 1604 O O . VAL A 1 207 ? 0.104 -14.517 11.006 1.00 78.31 207 VAL A O 1
ATOM 1607 N N . ILE A 1 208 ? 0.293 -14.014 13.187 1.00 82.00 208 ILE A N 1
ATOM 1608 C CA . ILE A 1 208 ? 1.476 -13.163 12.999 1.00 82.00 208 ILE A CA 1
ATOM 1609 C C . ILE A 1 208 ? 2.659 -13.986 12.490 1.00 82.00 208 ILE A C 1
ATOM 1611 O O . ILE A 1 208 ? 3.271 -13.613 11.490 1.00 82.00 208 ILE A O 1
ATOM 1615 N N . SER A 1 209 ? 2.943 -15.134 13.108 1.00 81.62 209 SER A N 1
ATOM 1616 C CA . SER A 1 209 ? 4.029 -16.022 12.680 1.00 81.62 209 SER A CA 1
ATOM 1617 C C . SER A 1 209 ? 3.828 -16.537 11.254 1.00 81.62 209 SER A C 1
ATOM 1619 O O . SER A 1 209 ? 4.788 -16.574 10.488 1.00 81.62 209 SER A O 1
ATOM 1621 N N . GLN A 1 210 ? 2.590 -16.858 10.859 1.00 83.19 210 GLN A N 1
ATOM 1622 C CA . GLN A 1 210 ? 2.269 -17.243 9.479 1.00 83.19 210 GLN A CA 1
ATOM 1623 C C . GLN A 1 210 ? 2.539 -16.103 8.486 1.00 83.19 210 GLN A C 1
ATOM 1625 O O . GLN A 1 210 ? 3.141 -16.335 7.437 1.00 83.19 210 GLN A O 1
ATOM 1630 N N . ILE A 1 211 ? 2.150 -14.864 8.820 1.00 87.62 211 ILE A N 1
ATOM 1631 C CA . ILE A 1 211 ? 2.440 -13.688 7.983 1.00 87.62 211 ILE A CA 1
ATOM 1632 C C . ILE A 1 211 ? 3.952 -13.503 7.842 1.00 87.62 211 ILE A C 1
ATOM 1634 O O . ILE A 1 211 ? 4.447 -13.360 6.726 1.00 87.62 211 ILE A O 1
ATOM 1638 N N . ILE A 1 212 ? 4.691 -13.544 8.953 1.00 89.38 212 ILE A N 1
ATOM 1639 C CA . ILE A 1 212 ? 6.150 -13.394 8.959 1.00 89.38 212 ILE A CA 1
ATOM 1640 C C . ILE A 1 212 ? 6.815 -14.485 8.126 1.00 89.38 212 ILE A C 1
ATOM 1642 O O . ILE A 1 212 ? 7.679 -14.174 7.313 1.00 89.38 212 ILE A O 1
ATOM 1646 N N . GLN A 1 213 ? 6.385 -15.740 8.261 1.00 88.12 213 GLN A N 1
ATOM 1647 C CA . GLN A 1 213 ? 6.925 -16.847 7.479 1.00 88.12 213 GLN A CA 1
ATOM 1648 C C . GLN A 1 213 ? 6.749 -16.610 5.973 1.00 88.12 213 GLN A C 1
ATOM 1650 O O . GLN A 1 213 ? 7.711 -16.765 5.223 1.00 88.12 213 GLN A O 1
ATOM 1655 N N . VAL A 1 214 ? 5.562 -16.180 5.525 1.00 90.06 214 VAL A N 1
ATOM 1656 C CA . VAL A 1 214 ? 5.330 -15.880 4.102 1.00 90.06 214 VAL A CA 1
ATOM 1657 C C . VAL A 1 214 ? 6.185 -14.698 3.642 1.00 90.06 214 VAL A C 1
ATOM 1659 O O . VAL A 1 214 ? 6.835 -14.788 2.600 1.00 90.06 214 VAL A O 1
ATOM 1662 N N . VAL A 1 215 ? 6.247 -13.620 4.426 1.00 91.69 215 VAL A N 1
ATOM 1663 C CA . VAL A 1 215 ? 7.039 -12.423 4.100 1.00 91.69 215 VAL A CA 1
ATOM 1664 C C . VAL A 1 215 ? 8.527 -12.754 3.988 1.00 91.69 215 VAL A C 1
ATOM 1666 O O . VAL A 1 215 ? 9.154 -12.380 3.000 1.00 91.69 215 VAL A O 1
ATOM 1669 N N . MET A 1 216 ? 9.076 -13.507 4.940 1.00 90.12 216 MET A N 1
ATOM 1670 C CA . MET A 1 216 ? 10.488 -13.904 4.952 1.00 90.12 216 MET A CA 1
ATOM 1671 C C . MET A 1 216 ? 10.817 -14.960 3.890 1.00 90.12 216 MET A C 1
ATOM 1673 O O . MET A 1 216 ? 11.948 -15.019 3.421 1.00 90.12 216 MET A O 1
ATOM 1677 N N . SER A 1 217 ? 9.841 -15.780 3.485 1.00 90.56 217 SER A N 1
ATOM 1678 C CA . SER A 1 217 ? 9.997 -16.703 2.351 1.00 90.56 217 SER A CA 1
ATOM 1679 C C . SER A 1 217 ? 9.924 -16.004 0.989 1.00 90.56 217 SER A C 1
ATOM 1681 O O . SER A 1 217 ? 10.273 -16.599 -0.032 1.00 90.56 217 SER A O 1
ATOM 1683 N N . SER A 1 218 ? 9.463 -14.749 0.951 1.00 89.88 218 SER A N 1
ATOM 1684 C CA . SER A 1 218 ? 9.434 -13.967 -0.279 1.00 89.88 218 SER A CA 1
ATOM 1685 C C . SER A 1 218 ? 10.848 -13.537 -0.682 1.00 89.88 218 SER A C 1
ATOM 1687 O O . SER A 1 218 ? 11.707 -13.291 0.159 1.00 89.88 218 SER A O 1
ATOM 1689 N N . SER A 1 219 ? 11.099 -13.397 -1.984 1.00 89.25 219 SER A N 1
ATOM 1690 C CA . SER A 1 219 ? 12.402 -12.945 -2.494 1.00 89.25 219 SER A CA 1
ATOM 1691 C C . SER A 1 219 ? 12.616 -11.429 -2.374 1.00 89.25 219 SER A C 1
ATOM 1693 O O . SER A 1 219 ? 13.614 -10.911 -2.872 1.00 89.25 219 SER A O 1
ATOM 1695 N N . TYR A 1 220 ? 11.677 -10.686 -1.783 1.00 93.62 220 TYR A N 1
ATOM 1696 C CA . TYR A 1 220 ? 11.723 -9.228 -1.755 1.00 93.62 220 TYR A CA 1
ATOM 1697 C C . TYR A 1 220 ? 12.636 -8.699 -0.650 1.00 93.62 220 TYR A C 1
ATOM 1699 O O . TYR A 1 220 ? 12.388 -8.919 0.529 1.00 93.62 220 TYR A O 1
ATOM 1707 N N . ARG A 1 221 ? 13.615 -7.874 -1.027 1.00 92.56 221 ARG A N 1
ATOM 1708 C CA . ARG A 1 221 ? 14.287 -6.936 -0.116 1.00 92.56 221 ARG A CA 1
ATOM 1709 C C . ARG A 1 221 ? 13.480 -5.643 -0.034 1.00 92.56 221 ARG A C 1
ATOM 1711 O O . ARG A 1 221 ? 13.066 -5.119 -1.071 1.00 92.56 221 ARG A O 1
ATOM 1718 N N . PHE A 1 222 ? 13.253 -5.102 1.158 1.00 92.81 222 PHE A N 1
ATOM 1719 C CA . PHE A 1 222 ? 12.495 -3.862 1.347 1.00 92.81 222 PHE A CA 1
ATOM 1720 C C . PHE A 1 222 ? 12.946 -3.088 2.587 1.00 92.81 222 PHE A C 1
ATOM 1722 O O . PHE A 1 222 ? 13.473 -3.675 3.530 1.00 92.81 222 PHE A O 1
ATOM 1729 N N . SER A 1 223 ? 12.726 -1.771 2.581 1.00 86.69 223 SER A N 1
ATOM 1730 C CA . SER A 1 223 ? 13.038 -0.871 3.704 1.00 86.69 223 SER A CA 1
ATOM 1731 C C . SER A 1 223 ? 11.817 -0.471 4.532 1.00 86.69 223 SER A C 1
ATOM 1733 O O . SER A 1 223 ? 11.922 0.087 5.623 1.00 86.69 223 SER A O 1
ATOM 1735 N N . GLY A 1 224 ? 10.627 -0.806 4.042 1.00 86.44 224 GLY A N 1
ATOM 1736 C CA . GLY A 1 224 ? 9.372 -0.618 4.749 1.00 86.44 224 GLY A CA 1
ATOM 1737 C C . GLY A 1 224 ? 8.258 -1.433 4.114 1.00 86.44 224 GLY A C 1
ATOM 1738 O O . GLY A 1 224 ? 8.411 -1.987 3.023 1.00 86.44 224 GLY A O 1
ATOM 1739 N N . PHE A 1 225 ? 7.121 -1.507 4.795 1.00 86.44 225 PHE A N 1
ATOM 1740 C CA . PHE A 1 225 ? 5.971 -2.234 4.283 1.00 86.44 225 PHE A CA 1
ATOM 1741 C C . PHE A 1 225 ? 4.654 -1.519 4.575 1.00 86.44 225 PHE A C 1
ATOM 1743 O O . PHE A 1 225 ? 4.524 -0.774 5.544 1.00 86.44 225 PHE A O 1
ATOM 1750 N N . GLN A 1 226 ? 3.660 -1.785 3.735 1.00 85.31 226 GLN A N 1
ATOM 1751 C CA . GLN A 1 226 ? 2.269 -1.397 3.930 1.00 85.31 226 GLN A CA 1
ATOM 1752 C C . GLN A 1 226 ? 1.453 -2.650 4.233 1.00 85.31 226 GLN A C 1
ATOM 1754 O O . GLN A 1 226 ? 1.428 -3.573 3.422 1.00 85.31 226 GLN A O 1
ATOM 1759 N N . LEU A 1 227 ? 0.770 -2.684 5.376 1.00 85.19 227 LEU A N 1
ATOM 1760 C CA . LEU A 1 227 ? -0.106 -3.798 5.733 1.00 85.19 227 LEU A CA 1
ATOM 1761 C C . LEU A 1 227 ? -1.546 -3.504 5.304 1.00 85.19 227 LEU A C 1
ATOM 1763 O O . LEU A 1 227 ? -2.163 -2.554 5.786 1.00 85.19 227 LEU A O 1
ATOM 1767 N N . ASN A 1 228 ? -2.087 -4.345 4.429 1.00 83.62 228 ASN A N 1
ATOM 1768 C CA . ASN A 1 228 ? -3.457 -4.269 3.941 1.00 83.62 228 ASN A CA 1
ATOM 1769 C C . ASN A 1 228 ? -4.232 -5.516 4.361 1.00 83.62 228 ASN A C 1
ATOM 1771 O O . ASN A 1 228 ? -3.734 -6.629 4.234 1.00 83.62 228 ASN A O 1
ATOM 1775 N N . ILE A 1 229 ? -5.458 -5.324 4.847 1.00 85.06 229 ILE A N 1
ATOM 1776 C CA . ILE A 1 229 ? -6.306 -6.407 5.349 1.00 85.06 229 ILE A CA 1
ATOM 1777 C C . ILE A 1 229 ? -7.580 -6.484 4.507 1.00 85.06 229 ILE A C 1
ATOM 1779 O O . ILE A 1 229 ? -8.337 -5.511 4.427 1.00 85.06 229 ILE A O 1
ATOM 1783 N N . SER A 1 230 ? -7.816 -7.643 3.897 1.00 82.75 230 SER A N 1
ATOM 1784 C CA . SER A 1 230 ? -9.088 -8.004 3.278 1.00 82.75 230 SER A CA 1
ATOM 1785 C C . SER A 1 230 ? -9.870 -8.874 4.261 1.00 82.75 230 SER A C 1
ATOM 1787 O O . SER A 1 230 ? -9.479 -10.004 4.536 1.00 82.75 230 SER A O 1
ATOM 1789 N N . GLU A 1 231 ? -10.954 -8.334 4.815 1.00 77.81 231 GLU A N 1
ATOM 1790 C CA . GLU A 1 231 ? -11.894 -9.072 5.668 1.00 77.81 231 GLU A CA 1
ATOM 1791 C C . GLU A 1 231 ? -13.116 -9.505 4.840 1.00 77.81 231 GLU A C 1
ATOM 1793 O O . GLU A 1 231 ? -13.455 -8.814 3.867 1.00 77.81 231 GLU A O 1
ATOM 1798 N N . PRO A 1 232 ? -13.791 -10.611 5.190 1.00 75.69 232 PRO A N 1
ATOM 1799 C CA . PRO A 1 232 ? -14.994 -11.009 4.481 1.00 75.69 232 PRO A CA 1
ATOM 1800 C C . PRO A 1 232 ? -16.139 -10.004 4.724 1.00 75.69 232 PRO A C 1
ATOM 1802 O O . PRO A 1 232 ? -16.202 -9.295 5.732 1.00 75.69 232 PRO A O 1
ATOM 1805 N N . ALA A 1 233 ? -17.021 -9.867 3.728 1.00 70.44 233 ALA A N 1
ATOM 1806 C CA . ALA A 1 233 ? -18.053 -8.822 3.705 1.00 70.44 233 ALA A CA 1
ATOM 1807 C C . ALA A 1 233 ? -19.110 -8.980 4.817 1.00 70.44 233 ALA A C 1
ATOM 1809 O O . ALA A 1 233 ? -19.791 -8.020 5.182 1.00 70.44 233 ALA A O 1
ATOM 1810 N N . ASP A 1 234 ? -19.227 -10.182 5.370 1.00 71.75 234 ASP A N 1
ATOM 1811 C CA . ASP A 1 234 ? -20.098 -10.538 6.485 1.00 71.75 234 ASP A CA 1
ATOM 1812 C C . ASP A 1 234 ? -19.788 -9.755 7.771 1.00 71.75 234 ASP A C 1
ATOM 1814 O O . ASP A 1 234 ? -20.723 -9.349 8.459 1.00 71.75 234 ASP A O 1
ATOM 1818 N N . ILE A 1 235 ? -18.518 -9.455 8.063 1.00 77.62 235 ILE A N 1
ATOM 1819 C CA . ILE A 1 235 ? -18.123 -8.649 9.231 1.00 77.62 235 ILE A CA 1
ATOM 1820 C C . ILE A 1 235 ? -18.729 -7.241 9.136 1.00 77.62 235 ILE A C 1
ATOM 1822 O O . ILE A 1 235 ? -19.322 -6.741 10.090 1.00 77.62 235 ILE A O 1
ATOM 1826 N N . SER A 1 236 ? -18.680 -6.619 7.954 1.00 75.31 236 SER A N 1
ATOM 1827 C CA . SER A 1 236 ? -19.283 -5.294 7.722 1.00 75.31 236 SER A CA 1
ATOM 1828 C C . SER A 1 236 ? -20.818 -5.300 7.796 1.00 75.31 236 SER A C 1
ATOM 1830 O O . SER A 1 236 ? -21.433 -4.268 8.078 1.00 75.31 236 SER A O 1
ATOM 1832 N N . LEU A 1 237 ? -21.461 -6.437 7.509 1.00 72.88 237 LEU A N 1
ATOM 1833 C CA . LEU A 1 237 ? -22.911 -6.603 7.659 1.00 72.88 237 LEU A CA 1
ATOM 1834 C C . LEU A 1 237 ? -23.303 -6.777 9.130 1.00 72.88 237 LEU A C 1
ATOM 1836 O O . LEU A 1 237 ? -24.271 -6.163 9.580 1.00 72.88 237 LEU A O 1
ATOM 1840 N N . ARG A 1 238 ? -22.510 -7.533 9.893 1.00 76.00 238 ARG A N 1
ATOM 1841 C CA . ARG A 1 238 ? -22.683 -7.720 11.341 1.00 76.00 238 ARG A CA 1
ATOM 1842 C C . ARG A 1 238 ? -22.503 -6.417 12.115 1.00 76.00 238 ARG A C 1
ATOM 1844 O O . ARG A 1 238 ? -23.329 -6.123 12.973 1.00 76.00 238 ARG A O 1
ATOM 1851 N N . ASP A 1 239 ? -21.517 -5.595 11.748 1.00 78.62 239 ASP A N 1
ATOM 1852 C CA . ASP A 1 239 ? -21.334 -4.251 12.319 1.00 78.62 239 ASP A CA 1
ATOM 1853 C C . ASP A 1 239 ? -22.618 -3.416 12.216 1.00 78.62 239 ASP A C 1
ATOM 1855 O O . ASP A 1 239 ? -23.049 -2.801 13.190 1.00 78.62 239 ASP A O 1
ATOM 1859 N N . ARG A 1 240 ? -23.286 -3.438 11.056 1.00 74.69 240 ARG A N 1
ATOM 1860 C CA . ARG A 1 240 ? -24.559 -2.723 10.876 1.00 74.69 240 ARG A CA 1
ATOM 1861 C C . ARG A 1 240 ? -25.698 -3.304 11.698 1.00 74.69 240 ARG A C 1
ATOM 1863 O O . ARG A 1 240 ? -26.496 -2.534 12.225 1.00 74.69 240 ARG A O 1
ATOM 1870 N N . ALA A 1 241 ? -25.790 -4.630 11.789 1.00 72.31 241 ALA A N 1
ATOM 1871 C CA . ALA A 1 241 ? -26.818 -5.280 12.596 1.00 72.31 241 ALA A CA 1
ATOM 1872 C C . ALA A 1 241 ? -26.703 -4.864 14.071 1.00 72.31 241 ALA A C 1
ATOM 1874 O O . ALA A 1 241 ? -27.711 -4.542 14.695 1.00 72.31 241 ALA A O 1
ATOM 1875 N N . VAL A 1 242 ? -25.475 -4.776 14.596 1.00 78.31 242 VAL A N 1
ATOM 1876 C CA . VAL A 1 242 ? -25.210 -4.294 15.959 1.00 78.31 242 VAL A CA 1
ATOM 1877 C C . VAL A 1 242 ? -25.645 -2.840 16.144 1.00 78.31 242 VAL A C 1
ATOM 1879 O O . VAL A 1 242 ? -26.355 -2.539 17.101 1.00 78.31 242 VAL A O 1
ATOM 1882 N N . TRP A 1 243 ? -25.285 -1.942 15.222 1.00 77.94 243 TRP A N 1
ATOM 1883 C CA . TRP A 1 243 ? -25.699 -0.535 15.310 1.00 77.94 243 TRP A CA 1
ATOM 1884 C C . TRP A 1 243 ? -27.214 -0.353 15.265 1.00 77.94 243 TRP A C 1
ATOM 1886 O O . TRP A 1 243 ? -27.751 0.494 15.975 1.00 77.94 243 TRP A O 1
ATOM 1896 N N . ALA A 1 244 ? -27.912 -1.171 14.479 1.00 70.12 244 ALA A N 1
ATOM 1897 C CA . ALA A 1 244 ? -29.365 -1.133 14.426 1.00 70.12 244 ALA A CA 1
ATOM 1898 C C . ALA A 1 244 ? -30.010 -1.577 15.755 1.00 70.12 244 ALA A C 1
ATOM 1900 O O . ALA A 1 244 ? -30.978 -0.959 16.191 1.00 70.12 244 ALA A O 1
ATOM 1901 N N . LEU A 1 245 ? -29.445 -2.584 16.436 1.00 71.44 245 LEU A N 1
ATOM 1902 C CA . LEU A 1 245 ? -29.902 -3.009 17.767 1.00 71.44 245 LEU A CA 1
ATOM 1903 C C . LEU A 1 245 ? -29.651 -1.945 18.841 1.00 71.44 245 LEU A C 1
ATOM 1905 O O . LEU A 1 245 ? -30.520 -1.702 19.676 1.00 71.44 245 LEU A O 1
ATOM 1909 N N . LEU A 1 246 ? -28.477 -1.308 18.823 1.00 76.81 246 LEU A N 1
ATOM 1910 C CA . LEU A 1 246 ? -28.161 -0.221 19.752 1.00 76.81 246 LEU A CA 1
ATOM 1911 C C . LEU A 1 246 ? -29.104 0.971 19.537 1.00 76.81 246 LEU A C 1
ATOM 1913 O O . LEU A 1 246 ? -29.665 1.487 20.499 1.00 76.81 246 LEU A O 1
ATOM 1917 N N . ALA A 1 247 ? -29.366 1.348 18.282 1.00 71.94 247 ALA A N 1
ATOM 1918 C CA . ALA A 1 247 ? -30.342 2.387 17.959 1.00 71.94 247 ALA A CA 1
ATOM 1919 C C . ALA A 1 247 ? -31.759 2.041 18.445 1.00 71.94 247 ALA A C 1
ATOM 1921 O O . ALA A 1 247 ? -32.435 2.902 19.002 1.00 71.94 247 ALA A O 1
ATOM 1922 N N . GLU A 1 248 ? -32.201 0.788 18.293 1.00 69.62 248 GLU A N 1
ATOM 1923 C CA . GLU A 1 248 ? -33.499 0.327 18.805 1.00 69.62 248 GLU A CA 1
ATOM 1924 C C . GLU A 1 248 ? -33.567 0.409 20.338 1.00 69.62 248 GLU A C 1
ATOM 1926 O O . GLU A 1 248 ? -34.551 0.906 20.886 1.00 69.62 248 GLU A O 1
ATOM 1931 N N . ARG A 1 249 ? -32.516 -0.035 21.036 1.00 74.62 249 ARG A N 1
ATOM 1932 C CA . ARG A 1 249 ? -32.429 0.027 22.503 1.00 74.62 249 ARG A CA 1
ATOM 1933 C C . ARG A 1 249 ? -32.544 1.466 23.010 1.00 74.62 249 ARG A C 1
ATOM 1935 O O . ARG A 1 249 ? -33.289 1.718 23.951 1.00 74.62 249 ARG A O 1
ATOM 1942 N N . HIS A 1 250 ? -31.853 2.401 22.359 1.00 72.75 250 HIS A N 1
ATOM 1943 C CA . HIS A 1 250 ? -31.909 3.829 22.691 1.00 72.75 250 HIS A CA 1
ATOM 1944 C C . HIS A 1 250 ? -33.279 4.456 22.382 1.00 72.75 250 HIS A C 1
ATOM 1946 O O . HIS A 1 250 ? -33.702 5.357 23.094 1.00 72.75 250 HIS A O 1
ATOM 1952 N N . GLN A 1 251 ? -34.008 3.960 21.374 1.00 69.69 251 GLN A N 1
ATOM 1953 C CA . GLN A 1 251 ? -35.384 4.395 21.077 1.00 69.69 251 GLN A CA 1
ATOM 1954 C C . GLN A 1 251 ? -36.425 3.850 22.069 1.00 69.69 251 GLN A C 1
ATOM 1956 O O . GLN A 1 251 ? -37.462 4.477 22.264 1.00 69.69 251 GLN A O 1
ATOM 1961 N N . GLN A 1 252 ? -36.178 2.679 22.666 1.00 67.62 252 GLN A N 1
ATOM 1962 C CA . GLN A 1 252 ? -37.081 2.024 23.626 1.00 67.62 252 GLN A CA 1
ATOM 1963 C C . GLN A 1 252 ? -36.866 2.478 25.080 1.00 67.62 252 GLN A C 1
ATOM 1965 O O . GLN A 1 252 ? -37.687 2.160 25.940 1.00 67.62 252 GLN A O 1
ATOM 1970 N N . ALA A 1 253 ? -35.788 3.211 25.368 1.00 62.94 253 ALA A N 1
ATOM 1971 C CA . ALA A 1 253 ? -35.553 3.822 26.671 1.00 62.94 253 ALA A CA 1
ATOM 1972 C C . ALA A 1 253 ? -36.476 5.050 26.852 1.00 62.94 253 ALA A C 1
ATOM 1974 O O . ALA A 1 253 ? -36.223 6.124 26.310 1.00 62.94 253 ALA A O 1
ATOM 1975 N N . GLU A 1 254 ? -37.588 4.868 27.571 1.00 48.53 254 GLU A N 1
ATOM 1976 C CA . GLU A 1 254 ? -38.613 5.890 27.850 1.00 48.53 254 GLU A CA 1
ATOM 1977 C C . GLU A 1 254 ? -38.069 7.140 28.595 1.00 48.53 254 GLU A C 1
ATOM 1979 O O . GLU A 1 254 ? -37.131 7.029 29.385 1.00 48.53 254 GLU A O 1
ATOM 1984 N N . PRO A 1 255 ? -38.693 8.333 28.455 1.00 47.00 255 PRO A N 1
ATOM 1985 C CA . PRO A 1 255 ? -38.202 9.614 28.997 1.00 47.00 255 PRO A CA 1
ATOM 1986 C C . PRO A 1 255 ? -38.390 9.806 30.518 1.00 47.00 255 PRO A C 1
ATOM 1988 O O . PRO A 1 255 ? -38.239 10.921 31.022 1.00 47.00 255 PRO A O 1
ATOM 1991 N N . GLY A 1 256 ? -38.794 8.765 31.249 1.00 45.09 256 GLY A N 1
ATOM 1992 C CA . GLY A 1 256 ? -39.358 8.866 32.595 1.00 45.09 256 GLY A CA 1
ATOM 1993 C C . GLY A 1 256 ? -38.629 8.016 33.629 1.00 45.09 256 GLY A C 1
ATOM 1994 O O . GLY A 1 256 ? -39.114 6.960 34.018 1.00 45.09 256 GLY A O 1
ATOM 1995 N N . GLY A 1 257 ? -37.495 8.501 34.121 1.00 39.12 257 GLY A N 1
ATOM 1996 C CA . GLY A 1 257 ? -36.792 7.933 35.270 1.00 39.12 257 GLY A CA 1
ATOM 1997 C C . GLY A 1 257 ? -35.447 8.620 35.416 1.00 39.12 257 GLY A C 1
ATOM 1998 O O . GLY A 1 257 ? -34.622 8.517 34.522 1.00 39.12 257 GLY A O 1
ATOM 1999 N N . GLY A 1 258 ? -35.267 9.403 36.478 1.00 40.50 258 GLY A N 1
ATOM 2000 C CA . GLY A 1 258 ? -34.111 10.277 36.657 1.00 40.50 258 GLY A CA 1
ATOM 2001 C C . GLY A 1 258 ? -32.781 9.533 36.750 1.00 40.50 258 GLY A C 1
ATOM 2002 O O . GLY A 1 258 ? -32.334 9.243 37.850 1.00 40.50 258 GLY A O 1
ATOM 2003 N N . ASP A 1 259 ? -32.142 9.307 35.609 1.00 36.69 259 ASP A N 1
ATOM 2004 C CA . ASP A 1 259 ? -30.698 9.413 35.429 1.00 36.69 259 ASP A CA 1
ATOM 2005 C C . ASP A 1 259 ? -30.408 9.734 33.949 1.00 36.69 259 ASP A C 1
ATOM 2007 O O . ASP A 1 259 ? -31.269 9.574 33.087 1.00 36.69 259 ASP A O 1
ATOM 2011 N N . GLU A 1 260 ? -29.251 10.325 33.684 1.00 42.12 260 GLU A N 1
ATOM 2012 C CA . GLU A 1 260 ? -28.826 11.010 32.452 1.00 42.12 260 GLU A CA 1
ATOM 2013 C C . GLU A 1 260 ? -29.365 10.453 31.108 1.00 42.12 260 GLU A C 1
ATOM 2015 O O . GLU A 1 260 ? -29.273 9.265 30.817 1.00 42.12 260 GLU A O 1
ATOM 2020 N N . ARG A 1 261 ? -29.865 11.348 30.231 1.00 41.97 261 ARG A N 1
ATOM 2021 C CA . ARG A 1 261 ? -30.227 11.043 28.829 1.00 41.97 261 ARG A CA 1
ATOM 2022 C C . ARG A 1 261 ? -29.148 10.163 28.183 1.00 41.97 261 ARG A C 1
ATOM 2024 O O . ARG A 1 261 ? -28.030 10.645 27.990 1.00 41.97 261 ARG A O 1
ATOM 2031 N N . LEU A 1 262 ? -29.495 8.936 27.788 1.00 50.84 262 LEU A N 1
ATOM 2032 C CA . LEU A 1 262 ? -28.659 8.123 26.904 1.00 50.84 262 LEU A CA 1
ATOM 2033 C C . LEU A 1 262 ? -28.399 8.963 25.637 1.00 50.84 262 LEU A C 1
ATOM 2035 O O . LEU A 1 262 ? -29.335 9.401 24.965 1.00 50.84 262 LEU A O 1
ATOM 2039 N N . GLY A 1 263 ? -27.138 9.347 25.420 1.00 53.91 263 GLY A N 1
ATOM 2040 C CA . GLY A 1 263 ? -26.750 10.282 24.363 1.00 53.91 263 GLY A CA 1
ATOM 2041 C C . GLY A 1 263 ? -27.061 9.751 22.963 1.00 53.91 263 GLY A C 1
ATOM 2042 O O . GLY A 1 263 ? -27.301 8.565 22.777 1.00 53.91 263 GLY A O 1
ATOM 2043 N N . ASP A 1 264 ? -27.027 10.633 21.963 1.00 62.59 264 ASP A N 1
ATOM 2044 C CA . ASP A 1 264 ? -27.247 10.268 20.562 1.00 62.59 264 ASP A CA 1
ATOM 2045 C C . ASP A 1 264 ? -26.236 9.200 20.089 1.00 62.59 264 ASP A C 1
ATOM 2047 O O . ASP A 1 264 ? -25.069 9.495 19.821 1.00 62.59 264 ASP A O 1
ATOM 2051 N N . ILE A 1 265 ? -26.696 7.949 19.985 1.00 69.56 265 ILE A N 1
ATOM 2052 C CA . ILE A 1 265 ? -25.901 6.790 19.556 1.00 69.56 265 ILE A CA 1
ATOM 2053 C C . ILE A 1 265 ? -25.365 6.938 18.122 1.00 69.56 265 ILE A C 1
ATOM 2055 O O . ILE A 1 265 ? -24.384 6.286 17.762 1.00 69.56 265 ILE A O 1
ATOM 2059 N N . SER A 1 266 ? -25.954 7.823 17.303 1.00 66.62 266 SER A N 1
ATOM 2060 C CA . SER A 1 266 ? -25.465 8.091 15.946 1.00 66.62 266 SER A CA 1
ATOM 2061 C C . SER A 1 266 ? -24.081 8.750 15.952 1.00 66.62 266 SER A C 1
ATOM 2063 O O . SER A 1 266 ? -23.220 8.369 15.160 1.00 66.62 266 SER A O 1
ATOM 2065 N N . ALA A 1 267 ? -23.806 9.627 16.924 1.00 66.00 267 ALA A N 1
ATOM 2066 C CA . ALA A 1 267 ? -22.488 10.234 17.101 1.00 66.00 267 ALA A CA 1
ATOM 2067 C C . ALA A 1 267 ? -21.417 9.203 17.501 1.00 66.00 267 ALA A C 1
ATOM 2069 O O . ALA A 1 267 ? -20.241 9.370 17.174 1.00 66.00 267 ALA A O 1
ATOM 2070 N N . VAL A 1 268 ? -21.818 8.127 18.189 1.00 70.25 268 VAL A N 1
ATOM 2071 C CA . VAL A 1 268 ? -20.937 7.003 18.548 1.00 70.25 268 VAL A CA 1
ATOM 2072 C C . VAL A 1 268 ? -20.666 6.124 17.322 1.00 70.25 268 VAL A C 1
ATOM 2074 O O . VAL A 1 268 ? -19.523 5.745 17.069 1.00 70.25 268 VAL A O 1
ATOM 2077 N N . ALA A 1 269 ? -21.692 5.865 16.505 1.00 71.62 269 ALA A N 1
ATOM 2078 C CA . ALA A 1 269 ? -21.551 5.126 15.252 1.00 71.62 269 ALA A CA 1
ATOM 2079 C C . ALA A 1 269 ? -20.600 5.822 14.261 1.00 71.62 269 ALA A C 1
ATOM 2081 O O . ALA A 1 269 ? -19.813 5.153 13.589 1.00 71.62 269 ALA A O 1
ATOM 2082 N N . ASP A 1 270 ? -20.620 7.158 14.214 1.00 67.50 270 ASP A N 1
ATOM 2083 C CA . ASP A 1 270 ? -19.758 7.969 13.344 1.00 67.50 270 ASP A CA 1
ATOM 2084 C C . ASP A 1 270 ? -18.263 7.856 13.673 1.00 67.50 270 ASP A C 1
ATOM 2086 O O . ASP A 1 270 ? -17.411 8.086 12.808 1.00 67.50 270 ASP A O 1
ATOM 2090 N N . VAL A 1 271 ? -17.928 7.508 14.916 1.00 67.75 271 VAL A N 1
ATOM 2091 C CA . VAL A 1 271 ? -16.540 7.358 15.369 1.00 67.75 271 VAL A CA 1
ATOM 2092 C C . VAL A 1 271 ? -16.090 5.900 15.468 1.00 67.75 271 VAL A C 1
ATOM 2094 O O . VAL A 1 271 ? -14.948 5.647 15.851 1.00 67.75 271 VAL A O 1
ATOM 2097 N N . ALA A 1 272 ? -16.956 4.948 15.112 1.00 79.06 272 ALA A N 1
ATOM 2098 C CA . ALA A 1 272 ? -16.683 3.519 15.164 1.00 79.06 272 ALA A CA 1
ATOM 2099 C C . ALA A 1 272 ? -15.614 3.085 14.150 1.00 79.06 272 ALA A C 1
ATOM 2101 O O . ALA A 1 272 ? -15.567 3.552 13.009 1.00 79.06 272 ALA A O 1
ATOM 2102 N N . VAL A 1 273 ? -14.778 2.119 14.539 1.00 80.12 273 VAL A N 1
ATOM 2103 C CA . VAL A 1 273 ? -13.666 1.640 13.704 1.00 80.12 273 VAL A CA 1
ATOM 2104 C C . VAL A 1 273 ? -13.939 0.236 13.159 1.00 80.12 273 VAL A C 1
ATOM 2106 O O . VAL A 1 273 ? -14.273 -0.665 13.937 1.00 80.12 273 VAL A O 1
ATOM 2109 N N . PRO A 1 274 ? -13.756 -0.010 11.844 1.00 83.19 274 PRO A N 1
ATOM 2110 C CA . PRO A 1 274 ? -13.884 -1.348 11.267 1.00 83.19 274 PRO A CA 1
ATOM 2111 C C . PRO A 1 274 ? -12.893 -2.348 11.871 1.00 83.19 274 PRO A C 1
ATOM 2113 O O . PRO A 1 274 ? -11.739 -2.003 12.147 1.00 83.19 274 PRO A O 1
ATOM 2116 N N . ALA A 1 275 ? -13.303 -3.612 12.001 1.00 83.62 275 ALA A N 1
ATOM 2117 C CA . ALA A 1 275 ? -12.467 -4.661 12.584 1.00 83.62 275 ALA A CA 1
ATOM 2118 C C . ALA A 1 275 ? -11.123 -4.824 11.846 1.00 83.62 275 ALA A C 1
ATOM 2120 O O . ALA A 1 275 ? -10.080 -4.829 12.498 1.00 83.62 275 ALA A O 1
ATOM 2121 N N . LYS A 1 276 ? -11.096 -4.828 10.505 1.00 83.31 276 LYS A N 1
ATOM 2122 C CA . LYS A 1 276 ? -9.840 -4.834 9.727 1.00 83.31 276 LYS A CA 1
ATOM 2123 C C . LYS A 1 276 ? -8.867 -3.698 10.047 1.00 83.31 276 LYS A C 1
ATOM 2125 O O . LYS A 1 276 ? -7.661 -3.891 9.926 1.00 83.31 276 LYS A O 1
ATOM 2130 N N . VAL A 1 277 ? -9.355 -2.509 10.420 1.00 81.62 277 VAL A N 1
ATOM 2131 C CA . VAL A 1 277 ? -8.492 -1.356 10.738 1.00 81.62 277 VAL A CA 1
ATOM 2132 C C . VAL A 1 277 ? -7.829 -1.577 12.090 1.00 81.62 277 VAL A C 1
ATOM 2134 O O . VAL A 1 277 ? -6.621 -1.382 12.214 1.00 81.62 277 VAL A O 1
ATOM 2137 N N . VAL A 1 278 ? -8.603 -2.057 13.068 1.00 80.00 278 VAL A N 1
ATOM 2138 C CA . VAL A 1 278 ? -8.083 -2.476 14.374 1.00 80.00 278 VAL A CA 1
ATOM 2139 C C . VAL A 1 278 ? -7.060 -3.596 14.196 1.00 80.00 278 VAL A C 1
ATOM 2141 O O . VAL A 1 278 ? -5.942 -3.481 14.693 1.00 80.00 278 VAL A O 1
ATOM 2144 N N . PHE A 1 279 ? -7.400 -4.628 13.413 1.00 83.31 279 PHE A N 1
ATOM 2145 C CA . PHE A 1 279 ? -6.497 -5.736 13.118 1.00 83.31 279 PHE A CA 1
ATOM 2146 C C . PHE A 1 279 ? -5.189 -5.239 12.506 1.00 83.31 279 PHE A C 1
ATOM 2148 O O . PHE A 1 279 ? -4.116 -5.562 13.000 1.00 83.31 279 PHE A O 1
ATOM 2155 N N . ARG A 1 280 ? -5.275 -4.422 11.448 1.00 83.38 280 ARG A N 1
ATOM 2156 C CA . ARG A 1 280 ? -4.112 -3.860 10.757 1.00 83.38 280 ARG A CA 1
ATOM 2157 C C . ARG A 1 280 ? -3.201 -3.122 11.729 1.00 83.38 280 ARG A C 1
ATOM 2159 O O . ARG A 1 280 ? -2.000 -3.343 11.699 1.00 83.38 280 ARG A O 1
ATOM 2166 N N . ASN A 1 281 ? -3.748 -2.237 12.558 1.00 76.19 281 ASN A N 1
ATOM 2167 C CA . ASN A 1 281 ? -2.939 -1.412 13.452 1.00 76.19 281 ASN A CA 1
ATOM 2168 C C . ASN A 1 281 ? -2.226 -2.269 14.514 1.00 76.19 281 ASN A C 1
ATOM 2170 O O . ASN A 1 281 ? -1.040 -2.059 14.763 1.00 76.19 281 ASN A O 1
ATOM 2174 N N . LEU A 1 282 ? -2.919 -3.266 15.074 1.00 75.88 282 LEU A N 1
ATOM 2175 C CA . LEU A 1 282 ? -2.345 -4.213 16.035 1.00 75.88 282 LEU A CA 1
ATOM 2176 C C . LEU A 1 282 ? -1.279 -5.110 15.388 1.00 75.88 282 LEU A C 1
ATOM 2178 O O . LEU A 1 282 ? -0.150 -5.194 15.867 1.00 75.88 282 LEU A O 1
ATOM 2182 N N . ALA A 1 283 ? -1.614 -5.736 14.260 1.00 80.31 283 ALA A N 1
ATOM 2183 C CA . ALA A 1 283 ? -0.717 -6.628 13.538 1.00 80.31 283 ALA A CA 1
ATOM 2184 C C . ALA A 1 283 ? 0.514 -5.893 12.999 1.00 80.31 283 ALA A C 1
ATOM 2186 O O . ALA A 1 283 ? 1.608 -6.441 13.039 1.00 80.31 283 ALA A O 1
ATOM 2187 N N . TYR A 1 284 ? 0.369 -4.650 12.526 1.00 81.88 284 TYR A N 1
ATOM 2188 C CA . TYR A 1 284 ? 1.476 -3.871 11.971 1.00 81.88 284 TYR A CA 1
ATOM 2189 C C . TYR A 1 284 ? 2.604 -3.678 12.986 1.00 81.88 284 TYR A C 1
ATOM 2191 O O . TYR A 1 284 ? 3.766 -3.877 12.639 1.00 81.88 284 TYR A O 1
ATOM 2199 N N . ALA A 1 285 ? 2.273 -3.326 14.233 1.00 72.94 285 ALA A N 1
ATOM 2200 C CA . ALA A 1 285 ? 3.267 -3.142 15.287 1.00 72.94 285 ALA A CA 1
ATOM 2201 C C . ALA A 1 285 ? 4.026 -4.448 15.580 1.00 72.94 285 ALA A C 1
ATOM 2203 O O . ALA A 1 285 ? 5.256 -4.452 15.576 1.00 72.94 285 ALA A O 1
ATOM 2204 N N . LEU A 1 286 ? 3.295 -5.558 15.735 1.00 77.44 286 LEU A N 1
ATOM 2205 C CA . LEU A 1 286 ? 3.868 -6.880 16.013 1.00 77.44 286 LEU A CA 1
ATOM 2206 C C . LEU A 1 286 ? 4.728 -7.394 14.853 1.00 77.44 286 LEU A C 1
ATOM 2208 O O . LEU A 1 286 ? 5.849 -7.852 15.063 1.00 77.44 286 LEU A O 1
ATOM 2212 N N . ILE A 1 287 ? 4.232 -7.269 13.620 1.00 83.38 287 ILE A N 1
ATOM 2213 C CA . ILE A 1 287 ? 4.957 -7.660 12.408 1.00 83.38 287 ILE A CA 1
ATOM 2214 C C . ILE A 1 287 ? 6.229 -6.828 12.274 1.00 83.38 287 ILE A C 1
ATOM 2216 O O . ILE A 1 287 ? 7.296 -7.380 12.025 1.00 83.38 287 ILE A O 1
ATOM 2220 N N . LYS A 1 288 ? 6.145 -5.508 12.474 1.00 80.94 288 LYS A N 1
ATOM 2221 C CA . LYS A 1 288 ? 7.307 -4.619 12.386 1.00 80.94 288 LYS A CA 1
ATOM 2222 C C . LYS A 1 288 ? 8.373 -4.997 13.411 1.00 80.94 288 LYS A C 1
ATOM 2224 O O . LYS A 1 288 ? 9.542 -5.077 13.053 1.00 80.94 288 LYS A O 1
ATOM 2229 N N . GLU A 1 289 ? 7.984 -5.241 14.660 1.00 77.56 289 GLU A N 1
ATOM 2230 C CA . GLU A 1 289 ? 8.915 -5.651 15.713 1.00 77.56 289 GLU A CA 1
ATOM 2231 C C . GLU A 1 289 ? 9.595 -6.989 15.385 1.00 77.56 289 GLU A C 1
ATOM 2233 O O . GLU A 1 289 ? 10.818 -7.100 15.491 1.00 77.56 289 GLU A O 1
ATOM 2238 N N . GLN A 1 290 ? 8.829 -7.991 14.942 1.00 81.00 290 GLN A N 1
ATOM 2239 C CA . GLN A 1 290 ? 9.380 -9.299 14.580 1.00 81.00 290 GLN A CA 1
ATOM 2240 C C . GLN A 1 290 ? 10.285 -9.229 13.343 1.00 81.00 290 GLN A C 1
ATOM 2242 O O . GLN A 1 290 ? 11.370 -9.806 13.360 1.00 81.00 290 GLN A O 1
ATOM 2247 N N . LEU A 1 291 ? 9.905 -8.486 12.299 1.00 85.44 291 LEU A N 1
ATOM 2248 C CA . LEU A 1 291 ? 10.751 -8.311 11.115 1.00 85.44 291 LEU A CA 1
ATOM 2249 C C . LEU A 1 291 ? 12.055 -7.577 11.446 1.00 85.44 291 LEU A C 1
ATOM 2251 O O . LEU A 1 291 ? 13.096 -7.953 10.919 1.00 85.44 291 LEU A O 1
ATOM 2255 N N . LEU A 1 292 ? 12.030 -6.573 12.331 1.00 82.25 292 LEU A N 1
ATOM 2256 C CA . LEU A 1 292 ? 13.254 -5.907 12.793 1.00 82.25 292 LEU A CA 1
ATOM 2257 C C . LEU A 1 292 ? 14.169 -6.878 13.552 1.00 82.25 292 LEU A C 1
ATOM 2259 O O . LEU A 1 292 ? 15.364 -6.911 13.286 1.00 82.25 292 LEU A O 1
ATOM 2263 N N . LYS A 1 293 ? 13.614 -7.713 14.442 1.00 81.31 293 LYS A N 1
ATOM 2264 C CA . LYS A 1 293 ? 14.374 -8.751 15.167 1.00 81.31 293 LYS A CA 1
ATOM 2265 C C . LYS A 1 293 ? 15.003 -9.792 14.235 1.00 81.31 293 LYS A C 1
ATOM 2267 O O . LYS A 1 293 ? 16.076 -10.304 14.532 1.00 81.31 293 LYS A O 1
ATOM 2272 N N . LEU A 1 294 ? 14.338 -10.103 13.124 1.00 86.56 294 LEU A N 1
ATOM 2273 C CA . LEU A 1 294 ? 14.797 -11.065 12.118 1.00 86.56 294 LEU A CA 1
ATOM 2274 C C . LEU A 1 294 ? 15.645 -10.429 11.001 1.00 86.56 294 LEU A C 1
ATOM 2276 O O . LEU A 1 294 ? 15.949 -11.111 10.024 1.00 86.56 294 LEU A O 1
ATOM 2280 N N . ASN A 1 295 ? 16.011 -9.144 11.109 1.00 85.31 295 ASN A N 1
ATOM 2281 C CA . ASN A 1 295 ? 16.707 -8.382 10.060 1.00 85.31 295 ASN A CA 1
ATOM 2282 C C . ASN A 1 295 ? 15.999 -8.413 8.686 1.00 85.31 295 ASN A C 1
ATOM 2284 O O . ASN A 1 295 ? 16.640 -8.329 7.641 1.00 85.31 295 ASN A O 1
ATOM 2288 N N . GLY A 1 296 ? 14.668 -8.535 8.680 1.00 84.69 296 GLY A N 1
ATOM 2289 C CA . GLY A 1 296 ? 13.843 -8.568 7.470 1.00 84.69 296 GLY A CA 1
ATOM 2290 C C . GLY A 1 296 ? 13.553 -7.191 6.862 1.00 84.69 296 GLY A C 1
ATOM 2291 O O . GLY A 1 296 ? 13.083 -7.116 5.731 1.00 84.69 296 GLY A O 1
ATOM 2292 N N . ILE A 1 297 ? 13.819 -6.100 7.592 1.00 86.25 297 ILE A N 1
ATOM 2293 C CA . ILE A 1 297 ? 13.701 -4.721 7.094 1.00 86.25 297 ILE A CA 1
ATOM 2294 C C . ILE A 1 297 ? 15.106 -4.152 6.912 1.00 86.25 297 ILE A C 1
ATOM 2296 O O . ILE A 1 297 ? 15.871 -4.065 7.870 1.00 86.25 297 ILE A O 1
ATOM 2300 N N . HIS A 1 298 ? 15.429 -3.748 5.687 1.00 86.81 298 HIS A N 1
ATOM 2301 C CA . HIS A 1 298 ? 16.729 -3.184 5.335 1.00 86.81 298 HIS A CA 1
ATOM 2302 C C . HIS A 1 298 ? 16.740 -1.654 5.429 1.00 86.81 298 HIS A C 1
ATOM 2304 O O . HIS A 1 298 ? 15.697 -1.003 5.489 1.00 86.81 298 HIS A O 1
ATOM 2310 N N . LYS A 1 299 ? 17.937 -1.065 5.401 1.00 83.31 299 LYS A N 1
ATOM 2311 C CA . LYS A 1 299 ? 18.107 0.390 5.350 1.00 83.31 299 LYS A CA 1
ATOM 2312 C C . LYS A 1 299 ? 17.499 0.955 4.059 1.00 83.31 299 LYS A C 1
ATOM 2314 O O . LYS A 1 299 ? 17.665 0.369 2.988 1.00 83.31 299 LYS A O 1
ATOM 2319 N N . ALA A 1 300 ? 16.774 2.066 4.169 1.00 83.94 300 ALA A N 1
ATOM 2320 C CA . ALA A 1 300 ? 16.258 2.785 3.006 1.00 83.94 300 ALA A CA 1
ATOM 2321 C C . ALA A 1 300 ? 17.398 3.485 2.254 1.00 83.94 300 ALA A C 1
ATOM 2323 O O . ALA A 1 300 ? 18.399 3.858 2.862 1.00 83.94 300 ALA A O 1
ATOM 2324 N N . LEU A 1 301 ? 17.224 3.720 0.951 1.00 84.62 301 LEU A N 1
ATOM 2325 C CA . LEU A 1 301 ? 18.181 4.492 0.156 1.00 84.62 301 LEU A CA 1
ATOM 2326 C C . LEU A 1 301 ? 18.328 5.926 0.675 1.00 84.62 301 LEU A C 1
ATOM 2328 O O . LEU A 1 301 ? 19.426 6.464 0.672 1.00 84.62 301 LEU A O 1
ATOM 2332 N N . PHE A 1 302 ? 17.225 6.534 1.121 1.00 78.56 302 PHE A N 1
ATOM 2333 C CA . PHE A 1 302 ? 17.199 7.869 1.716 1.00 78.56 302 PHE A CA 1
ATOM 2334 C C . PHE A 1 302 ? 16.312 7.850 2.967 1.00 78.56 302 PHE A C 1
ATOM 2336 O O . PHE A 1 302 ? 15.114 7.580 2.872 1.00 78.56 302 PHE A O 1
ATOM 2343 N N . GLU A 1 303 ? 16.888 8.138 4.136 1.00 69.00 303 GLU A N 1
ATOM 2344 C CA . GLU A 1 303 ? 16.149 8.229 5.409 1.00 69.00 303 GLU A CA 1
ATOM 2345 C C . GLU A 1 303 ? 15.560 9.631 5.644 1.00 69.00 303 GLU A C 1
ATOM 2347 O O . GLU A 1 303 ? 14.477 9.773 6.215 1.00 69.00 303 GLU A O 1
ATOM 2352 N N . SER A 1 304 ? 16.247 10.667 5.160 1.00 72.38 304 SER A N 1
ATOM 2353 C CA . SER A 1 304 ? 15.821 12.068 5.171 1.00 72.38 304 SER A CA 1
ATOM 2354 C C . SER A 1 304 ? 16.136 12.730 3.826 1.00 72.38 304 SER A C 1
ATOM 2356 O O . SER A 1 304 ? 16.869 12.170 3.015 1.00 72.38 304 SER A O 1
ATOM 2358 N N . ASP A 1 305 ? 15.552 13.905 3.568 1.00 78.44 305 ASP A N 1
ATOM 2359 C CA . ASP A 1 305 ? 15.838 14.720 2.373 1.00 78.44 305 ASP A CA 1
ATOM 2360 C C . ASP A 1 305 ? 15.650 13.978 1.035 1.00 78.44 305 ASP A C 1
ATOM 2362 O O . ASP A 1 305 ? 16.470 14.054 0.121 1.00 78.44 305 ASP A O 1
ATOM 2366 N N . ILE A 1 306 ? 14.524 13.262 0.920 1.00 79.56 306 ILE A N 1
ATOM 2367 C CA . ILE A 1 306 ? 14.153 12.462 -0.255 1.00 79.56 306 ILE A CA 1
ATOM 2368 C C . ILE A 1 306 ? 14.187 13.325 -1.531 1.00 79.56 306 ILE A C 1
ATOM 2370 O O . ILE A 1 306 ? 13.400 14.274 -1.654 1.00 79.56 306 ILE A O 1
ATOM 2374 N N . PRO A 1 307 ? 15.037 12.991 -2.519 1.00 83.00 307 PRO A N 1
ATOM 2375 C CA . PRO A 1 307 ? 15.116 13.755 -3.755 1.00 83.00 307 PRO A CA 1
ATOM 2376 C C . PRO A 1 307 ? 13.836 13.641 -4.589 1.00 83.00 307 PRO A C 1
ATOM 2378 O O . PRO A 1 307 ? 13.269 12.562 -4.722 1.00 83.00 307 PRO A O 1
ATOM 2381 N N . GLY A 1 308 ? 13.422 14.723 -5.256 1.00 81.62 308 GLY A N 1
ATOM 2382 C CA . GLY A 1 308 ? 12.180 14.729 -6.048 1.00 81.62 308 GLY A CA 1
ATOM 2383 C C . GLY A 1 308 ? 12.140 13.730 -7.219 1.00 81.62 308 GLY A C 1
ATOM 2384 O O . GLY A 1 308 ? 11.063 13.379 -7.694 1.00 81.62 308 GLY A O 1
ATOM 2385 N N . TRP A 1 309 ? 13.297 13.248 -7.685 1.00 84.75 309 TRP A N 1
ATOM 2386 C CA . TRP A 1 309 ? 13.393 12.218 -8.728 1.00 84.75 309 TRP A CA 1
ATOM 2387 C C . TRP A 1 309 ? 13.194 10.789 -8.200 1.00 84.75 309 TRP A C 1
ATOM 2389 O O . TRP A 1 309 ? 13.043 9.878 -9.013 1.00 84.75 309 TRP A O 1
ATOM 2399 N N . PHE A 1 310 ? 13.175 10.593 -6.880 1.00 85.56 310 PHE A N 1
ATOM 2400 C CA . PHE A 1 310 ? 13.046 9.296 -6.225 1.00 85.56 310 PHE A CA 1
ATOM 2401 C C . PHE A 1 310 ? 11.688 9.157 -5.527 1.00 85.56 310 PHE A C 1
ATOM 2403 O O . PHE A 1 310 ? 11.205 10.090 -4.890 1.00 85.56 310 PHE A O 1
ATOM 2410 N N . ASP A 1 311 ? 11.074 7.979 -5.631 1.00 84.44 311 ASP A N 1
ATOM 2411 C CA . ASP A 1 311 ? 9.860 7.628 -4.888 1.00 84.44 311 ASP A CA 1
ATOM 2412 C C . ASP A 1 311 ? 10.203 6.546 -3.848 1.00 84.44 311 ASP A C 1
ATOM 2414 O O . ASP A 1 311 ? 10.479 5.407 -4.237 1.00 84.44 311 ASP A O 1
ATOM 2418 N N . PRO A 1 312 ? 10.166 6.849 -2.535 1.00 83.50 312 PRO A N 1
ATOM 2419 C CA . PRO A 1 312 ? 10.446 5.877 -1.474 1.00 83.50 312 PRO A CA 1
ATOM 2420 C C . PRO A 1 312 ? 9.547 4.638 -1.514 1.00 83.50 312 PRO A C 1
ATOM 2422 O O . PRO A 1 312 ? 9.928 3.576 -1.025 1.00 83.50 312 PRO A O 1
ATOM 2425 N N . SER A 1 313 ? 8.361 4.743 -2.119 1.00 85.31 313 SER A N 1
ATOM 2426 C CA . SER A 1 313 ? 7.429 3.622 -2.282 1.00 85.31 313 SER A CA 1
ATOM 2427 C C . SER A 1 313 ? 8.022 2.498 -3.138 1.00 85.31 313 SER A C 1
ATOM 2429 O O . SER A 1 313 ? 7.603 1.348 -3.023 1.00 85.31 313 SER A O 1
ATOM 2431 N N . THR A 1 314 ? 9.027 2.799 -3.968 1.00 88.12 314 THR A N 1
ATOM 2432 C CA . THR A 1 314 ? 9.759 1.805 -4.770 1.00 88.12 314 THR A CA 1
ATOM 2433 C C . THR A 1 314 ? 10.597 0.852 -3.907 1.00 88.12 314 THR A C 1
ATOM 2435 O O . THR A 1 314 ? 10.910 -0.262 -4.328 1.00 88.12 314 THR A O 1
ATOM 2438 N N . GLU A 1 315 ? 10.912 1.211 -2.665 1.00 87.44 315 GLU A N 1
ATOM 2439 C CA . GLU A 1 315 ? 11.622 0.322 -1.737 1.00 87.44 315 GLU A CA 1
ATOM 2440 C C . GLU A 1 315 ? 10.701 -0.399 -0.757 1.00 87.44 315 GLU A C 1
ATOM 2442 O O . GLU A 1 315 ? 11.163 -1.200 0.057 1.00 87.44 315 GLU A O 1
ATOM 2447 N N . GLN A 1 316 ? 9.395 -0.157 -0.859 1.00 88.12 316 GLN A N 1
ATOM 2448 C CA . GLN A 1 316 ? 8.401 -0.739 0.026 1.00 88.12 316 GLN A CA 1
ATOM 2449 C C . GLN A 1 316 ? 7.677 -1.918 -0.622 1.00 88.12 316 GLN A C 1
ATOM 2451 O O . GLN A 1 316 ? 7.509 -2.004 -1.845 1.00 88.12 316 GLN A O 1
ATOM 2456 N N . VAL A 1 317 ? 7.200 -2.822 0.228 1.00 89.75 317 VAL A N 1
ATOM 2457 C CA . VAL A 1 317 ? 6.281 -3.900 -0.158 1.00 89.75 317 VAL A CA 1
ATOM 2458 C C . VAL A 1 317 ? 4.905 -3.687 0.456 1.00 89.75 317 VAL A C 1
ATOM 2460 O O . VAL A 1 317 ? 4.766 -3.151 1.550 1.00 89.75 317 VAL A O 1
ATOM 2463 N N . SER A 1 318 ? 3.863 -4.106 -0.246 1.00 89.00 318 SER A N 1
ATOM 2464 C CA . SER A 1 318 ? 2.534 -4.272 0.312 1.00 89.00 318 SER A CA 1
ATOM 2465 C C . SER A 1 318 ? 2.358 -5.725 0.727 1.00 89.00 318 SER A C 1
ATOM 2467 O O . SER A 1 318 ? 2.583 -6.626 -0.077 1.00 89.00 318 SER A O 1
ATOM 2469 N N . ILE A 1 319 ? 1.964 -5.928 1.979 1.00 91.00 319 ILE A N 1
ATOM 2470 C CA . ILE A 1 319 ? 1.567 -7.215 2.538 1.00 91.00 319 ILE A CA 1
ATOM 2471 C C . ILE A 1 319 ? 0.043 -7.202 2.583 1.00 91.00 319 ILE A C 1
ATOM 2473 O O . ILE A 1 319 ? -0.549 -6.495 3.403 1.00 91.00 319 ILE A O 1
ATOM 2477 N N . LEU A 1 320 ? -0.596 -7.939 1.680 1.00 87.69 320 LEU A N 1
ATOM 2478 C CA . LEU A 1 320 ? -2.041 -8.118 1.664 1.00 87.69 320 LEU A CA 1
ATOM 2479 C C . LEU A 1 320 ? -2.390 -9.412 2.391 1.00 87.69 320 LEU A C 1
ATOM 2481 O O . LEU A 1 320 ? -2.080 -10.499 1.916 1.00 87.69 320 LEU A O 1
ATOM 2485 N N . VAL A 1 321 ? -3.066 -9.283 3.525 1.00 87.94 321 VAL A N 1
ATOM 2486 C CA . VAL A 1 321 ? -3.582 -10.400 4.312 1.00 87.94 321 VAL A CA 1
ATOM 2487 C C . VAL A 1 321 ? -5.072 -10.528 4.039 1.00 87.94 321 VAL A C 1
ATOM 2489 O O . VAL A 1 321 ? -5.836 -9.612 4.349 1.00 87.94 321 VAL A O 1
ATOM 2492 N N . SER A 1 322 ? -5.493 -11.648 3.460 1.00 85.31 322 SER A N 1
ATOM 2493 C CA . SER A 1 322 ? -6.906 -11.902 3.175 1.00 85.31 322 SER A CA 1
ATOM 2494 C C . SER A 1 322 ? -7.459 -13.007 4.057 1.00 85.31 322 SER A C 1
ATOM 2496 O O . SER A 1 322 ? -6.909 -14.105 4.112 1.00 85.31 322 SER A O 1
ATOM 2498 N N . PHE A 1 323 ? -8.570 -12.702 4.717 1.00 79.31 323 PHE A N 1
ATOM 2499 C CA . PHE A 1 323 ? -9.344 -13.633 5.519 1.00 79.31 323 PHE A CA 1
ATOM 2500 C C . PHE A 1 323 ? -10.529 -14.128 4.698 1.00 79.31 323 PHE A C 1
ATOM 2502 O O . PHE A 1 323 ? -11.380 -13.339 4.285 1.00 79.31 323 PHE A O 1
ATOM 2509 N N . ASN A 1 324 ? -10.583 -15.438 4.473 1.00 67.94 324 ASN A N 1
ATOM 2510 C CA . ASN A 1 324 ? -11.713 -16.100 3.835 1.00 67.94 324 ASN A CA 1
ATOM 2511 C C . ASN A 1 324 ? -12.426 -16.996 4.847 1.00 67.94 324 ASN A C 1
ATOM 2513 O O . ASN A 1 324 ? -11.784 -17.657 5.665 1.00 67.94 324 ASN A O 1
ATOM 2517 N N . LEU A 1 325 ? -13.754 -17.053 4.758 1.00 62.59 325 LEU A N 1
ATOM 2518 C CA . LEU A 1 325 ? -14.534 -18.069 5.457 1.00 62.59 325 LEU A CA 1
ATOM 2519 C C . LEU A 1 325 ? -14.221 -19.434 4.835 1.00 62.59 325 LEU A C 1
ATOM 2521 O O . LEU A 1 325 ? -14.278 -19.579 3.611 1.00 62.59 325 LEU A O 1
ATOM 2525 N N . LEU A 1 326 ? -13.899 -20.426 5.669 1.00 52.19 326 LEU A N 1
ATOM 2526 C CA . LEU A 1 326 ? -13.836 -21.818 5.230 1.00 52.19 326 LEU A CA 1
ATOM 2527 C C . LEU A 1 326 ? -15.208 -22.202 4.668 1.00 52.19 326 LEU A C 1
ATOM 2529 O O . LEU A 1 326 ? -16.221 -22.008 5.336 1.00 52.19 326 LEU A O 1
ATOM 2533 N N . ASP A 1 327 ? -15.243 -22.750 3.456 1.00 50.62 327 ASP A N 1
ATOM 2534 C CA . ASP A 1 327 ? -16.443 -23.369 2.900 1.00 50.62 327 ASP A CA 1
ATOM 2535 C C . ASP A 1 327 ? -16.272 -24.890 2.909 1.00 50.62 327 ASP A C 1
ATOM 2537 O O . ASP A 1 327 ? -15.637 -25.431 2.003 1.00 50.62 327 ASP A O 1
ATOM 2541 N N . PRO A 1 328 ? -16.807 -25.615 3.908 1.00 45.12 328 PRO A N 1
ATOM 2542 C CA . PRO A 1 328 ? -16.794 -27.064 3.842 1.00 45.12 328 PRO A CA 1
ATOM 2543 C C . PRO A 1 328 ? -17.831 -27.628 2.855 1.00 45.12 328 PRO A C 1
ATOM 2545 O O . PRO A 1 328 ? -17.791 -28.828 2.611 1.00 45.12 328 PRO A O 1
ATOM 2548 N N . SER A 1 329 ? -18.794 -26.846 2.327 1.00 45.75 329 SER A N 1
ATOM 2549 C CA . SER A 1 329 ? -19.904 -27.399 1.513 1.00 45.75 329 SER A CA 1
ATOM 2550 C C . SER A 1 329 ? -20.867 -26.359 0.894 1.00 45.75 329 SER A C 1
ATOM 2552 O O . SER A 1 329 ? -22.060 -26.376 1.177 1.00 45.75 329 SER A O 1
ATOM 2554 N N . GLY A 1 330 ? -20.418 -25.429 0.043 1.00 50.81 330 GLY A N 1
ATOM 2555 C CA . GLY A 1 330 ? -21.301 -24.473 -0.657 1.00 50.81 330 GLY A CA 1
ATOM 2556 C C . GLY A 1 330 ? -22.110 -23.534 0.254 1.00 50.81 330 GLY A C 1
ATOM 2557 O O . GLY A 1 330 ? -22.940 -22.754 -0.230 1.00 50.81 330 GLY A O 1
ATOM 2558 N N . VAL A 1 331 ? -21.863 -23.589 1.567 1.00 53.16 331 VAL A N 1
ATOM 2559 C CA . VAL A 1 331 ? -22.593 -22.851 2.594 1.00 53.16 331 VAL A CA 1
ATOM 2560 C C . VAL A 1 331 ? -22.275 -21.383 2.438 1.00 53.16 331 VAL A C 1
ATOM 2562 O O . VAL A 1 331 ? -23.197 -20.594 2.514 1.00 53.16 331 VAL A O 1
ATOM 2565 N N . SER A 1 332 ? -21.030 -21.007 2.125 1.00 58.09 332 SER A N 1
ATOM 2566 C CA . SER A 1 332 ? -20.633 -19.598 1.991 1.00 58.09 332 SER A CA 1
ATOM 2567 C C . SER A 1 332 ? -21.403 -18.870 0.884 1.00 58.09 332 SER A C 1
ATOM 2569 O O . SER A 1 332 ? -21.924 -17.784 1.120 1.00 58.09 332 SER A O 1
ATOM 2571 N N . LYS A 1 333 ? -21.577 -19.478 -0.299 1.00 58.97 333 LYS A N 1
ATOM 2572 C CA . LYS A 1 333 ? -22.349 -18.856 -1.389 1.00 58.97 333 LYS A CA 1
ATOM 2573 C C . LYS A 1 333 ? -23.834 -18.749 -1.037 1.00 58.97 333 LYS A C 1
ATOM 2575 O O . LYS A 1 333 ? -24.388 -17.662 -1.109 1.00 58.97 333 LYS A O 1
ATOM 2580 N N . LEU A 1 334 ? -24.447 -19.841 -0.573 1.00 59.91 334 LEU A N 1
ATOM 2581 C CA . LEU A 1 334 ? -25.859 -19.856 -0.174 1.00 59.91 334 LEU A CA 1
ATOM 2582 C C . LEU A 1 334 ? -26.140 -18.934 1.029 1.00 59.91 334 LEU A C 1
ATOM 2584 O O . LEU A 1 334 ? -27.184 -18.295 1.096 1.00 59.91 334 LEU A O 1
ATOM 2588 N N . TYR A 1 335 ? -25.215 -18.856 1.981 1.00 62.62 335 TYR A N 1
ATOM 2589 C CA . TYR A 1 335 ? -25.257 -17.978 3.149 1.00 62.62 335 TYR A CA 1
ATOM 2590 C C . TYR A 1 335 ? -25.115 -16.513 2.748 1.00 62.62 335 TYR A C 1
ATOM 2592 O O . TYR A 1 335 ? -25.915 -15.694 3.188 1.00 62.62 335 TYR A O 1
ATOM 2600 N N . MET A 1 336 ? -24.155 -16.184 1.879 1.00 62.41 336 MET A N 1
ATOM 2601 C CA . MET A 1 336 ? -24.003 -14.832 1.344 1.00 62.41 336 MET A CA 1
ATOM 2602 C C . MET A 1 336 ? -25.211 -14.425 0.506 1.00 62.41 336 MET A C 1
ATOM 2604 O O . MET A 1 336 ? -25.631 -13.277 0.606 1.00 62.41 336 MET A O 1
ATOM 2608 N N . ASP A 1 337 ? -25.811 -15.345 -0.251 1.00 64.69 337 ASP A N 1
ATOM 2609 C CA . ASP A 1 337 ? -27.063 -15.109 -0.973 1.00 64.69 337 ASP A CA 1
ATOM 2610 C C . ASP A 1 337 ? -28.213 -14.849 0.014 1.00 64.69 337 ASP A C 1
ATOM 2612 O O . ASP A 1 337 ? -28.903 -13.845 -0.117 1.00 64.69 337 ASP A O 1
ATOM 2616 N N . ARG A 1 338 ? -28.349 -15.648 1.084 1.00 65.00 338 ARG A N 1
ATOM 2617 C CA . ARG A 1 338 ? -29.347 -15.430 2.151 1.00 65.00 338 ARG A CA 1
ATOM 2618 C C . ARG A 1 338 ? -29.160 -14.104 2.888 1.00 65.00 338 ARG A C 1
ATOM 2620 O O . ARG A 1 338 ? -30.141 -13.412 3.133 1.00 65.00 338 ARG A O 1
ATOM 2627 N N . LEU A 1 339 ? -27.928 -13.732 3.238 1.00 60.78 339 LEU A N 1
ATOM 2628 C CA . LEU A 1 339 ? -27.617 -12.440 3.863 1.00 60.78 339 LEU A CA 1
ATOM 2629 C C . LEU A 1 339 ? -27.862 -11.289 2.900 1.00 60.78 339 LEU A C 1
ATOM 2631 O O . LEU A 1 339 ? -28.389 -10.260 3.304 1.00 60.78 339 LEU A O 1
ATOM 2635 N N . THR A 1 340 ? -27.509 -11.461 1.629 1.00 63.00 340 THR A N 1
ATOM 2636 C CA . THR A 1 340 ? -27.767 -10.472 0.582 1.00 63.00 340 THR A CA 1
ATOM 2637 C C . THR A 1 340 ? -29.263 -10.285 0.374 1.00 63.00 340 THR A C 1
ATOM 2639 O O . THR A 1 340 ? -29.720 -9.150 0.298 1.00 63.00 340 THR A O 1
ATOM 2642 N N . ASP A 1 341 ? -30.034 -11.366 0.328 1.00 64.12 341 ASP A N 1
ATOM 2643 C CA . ASP A 1 341 ? -31.484 -11.332 0.172 1.00 64.12 341 ASP A CA 1
ATOM 2644 C C . ASP A 1 341 ? -32.172 -10.769 1.413 1.00 64.12 341 ASP A C 1
ATOM 2646 O O . ASP A 1 341 ? -33.078 -9.951 1.272 1.00 64.12 341 ASP A O 1
ATOM 2650 N N . ALA A 1 342 ? -31.689 -11.098 2.612 1.00 60.88 342 ALA A N 1
ATOM 2651 C CA . ALA A 1 342 ? -32.139 -10.452 3.834 1.00 60.88 342 ALA A CA 1
ATOM 2652 C C . ALA A 1 342 ? -31.829 -8.951 3.773 1.00 60.88 342 ALA A C 1
ATOM 2654 O O . ALA A 1 342 ? -32.750 -8.157 3.774 1.00 60.88 342 ALA A O 1
ATOM 2655 N N . VAL A 1 343 ? -30.587 -8.518 3.544 1.00 59.81 343 VAL A N 1
ATOM 2656 C CA . VAL A 1 343 ? -30.264 -7.083 3.404 1.00 59.81 343 VAL A CA 1
ATOM 2657 C C . VAL A 1 343 ? -31.092 -6.391 2.309 1.00 59.81 343 VAL A C 1
ATOM 2659 O O . VAL A 1 343 ? -31.519 -5.254 2.500 1.00 59.81 343 VAL A O 1
ATOM 2662 N N . ARG A 1 344 ? -31.358 -7.049 1.172 1.00 63.00 344 ARG A N 1
ATOM 2663 C CA . ARG A 1 344 ? -32.219 -6.525 0.094 1.00 63.00 344 ARG A CA 1
ATOM 2664 C C . ARG A 1 344 ? -33.664 -6.330 0.534 1.00 63.00 344 ARG A C 1
ATOM 2666 O O . ARG A 1 344 ? -34.289 -5.362 0.115 1.00 63.00 344 ARG A O 1
ATOM 2673 N N . GLN A 1 345 ? -34.192 -7.240 1.345 1.00 60.47 345 GLN A N 1
ATOM 2674 C CA . GLN A 1 345 ? -35.547 -7.150 1.888 1.00 60.47 345 GLN A CA 1
ATOM 2675 C C . GLN A 1 345 ? -35.658 -6.085 2.981 1.00 60.47 345 GLN A C 1
ATOM 2677 O O . GLN A 1 345 ? -36.759 -5.652 3.313 1.00 60.47 345 GLN A O 1
ATOM 2682 N N . THR A 1 346 ? -34.528 -5.662 3.549 1.00 53.78 346 THR A N 1
ATOM 2683 C CA . THR A 1 346 ? -34.511 -4.913 4.802 1.00 53.78 346 THR A CA 1
ATOM 2684 C C . THR A 1 346 ? -33.917 -3.511 4.687 1.00 53.78 346 THR A C 1
ATOM 2686 O O . THR A 1 346 ? -34.170 -2.681 5.555 1.00 53.78 346 THR A O 1
ATOM 2689 N N . CYS A 1 347 ? -33.154 -3.223 3.629 1.00 53.03 347 CYS A N 1
ATOM 2690 C CA . CYS A 1 347 ? -32.463 -1.951 3.405 1.00 53.03 347 CYS A CA 1
ATOM 2691 C C . CYS A 1 347 ? -32.775 -1.368 2.008 1.00 53.03 347 CYS A C 1
ATOM 2693 O O . CYS A 1 347 ? -32.946 -2.120 1.047 1.00 53.03 347 CYS A O 1
ATOM 2695 N N . PRO A 1 348 ? -32.771 -0.030 1.832 1.00 54.91 348 PRO A N 1
ATOM 2696 C CA . PRO A 1 348 ? -33.025 0.581 0.532 1.00 54.91 348 PRO A CA 1
ATOM 2697 C C . PRO A 1 348 ? -31.967 0.208 -0.533 1.00 54.91 348 PRO A C 1
ATOM 2699 O O . PRO A 1 348 ? -30.777 0.087 -0.217 1.00 54.91 348 PRO A O 1
ATOM 2702 N N . PRO A 1 349 ? -32.345 0.126 -1.830 1.00 49.84 349 PRO A N 1
ATOM 2703 C CA . PRO A 1 349 ? -31.496 -0.412 -2.904 1.00 49.84 349 PRO A CA 1
ATOM 2704 C C . PRO A 1 349 ? -30.129 0.270 -3.098 1.00 49.84 349 PRO A C 1
ATOM 2706 O O . PRO A 1 349 ? -29.162 -0.336 -3.567 1.00 49.84 349 PRO A O 1
ATOM 2709 N N . ARG A 1 350 ? -30.031 1.552 -2.731 1.00 50.94 350 ARG A N 1
ATOM 2710 C CA . ARG A 1 350 ? -28.816 2.363 -2.904 1.00 50.94 350 ARG A CA 1
ATOM 2711 C C . ARG A 1 350 ? -27.706 2.006 -1.906 1.00 50.94 350 ARG A C 1
ATOM 2713 O O . ARG A 1 350 ? -26.536 2.186 -2.226 1.00 50.94 350 ARG A O 1
ATOM 2720 N N . LEU A 1 351 ? -28.051 1.464 -0.735 1.00 46.56 351 LEU A N 1
ATOM 2721 C CA . LEU A 1 351 ? -27.097 1.132 0.331 1.00 46.56 351 LEU A CA 1
ATOM 2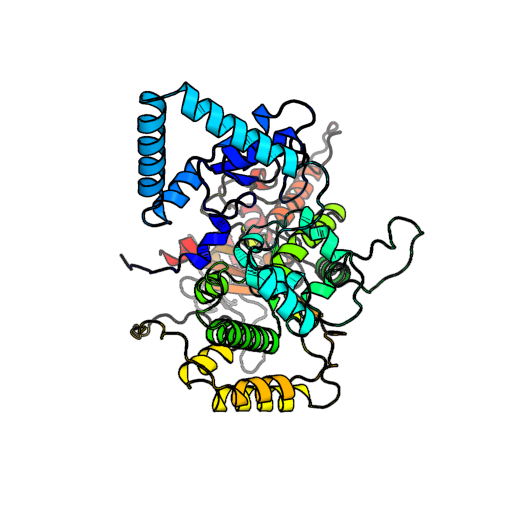722 C C . LEU A 1 351 ? -26.346 -0.181 0.077 1.00 46.56 351 LEU A C 1
ATOM 2724 O O . LEU A 1 351 ? -25.138 -0.242 0.298 1.00 46.56 351 LEU A O 1
ATOM 2728 N N . TRP A 1 352 ? -27.015 -1.216 -0.442 1.00 53.94 352 TRP A N 1
ATOM 2729 C CA . TRP A 1 352 ? -26.362 -2.510 -0.687 1.00 53.94 352 TRP A CA 1
ATOM 2730 C C . TRP A 1 352 ? -25.477 -2.510 -1.943 1.00 53.94 352 TRP A C 1
ATOM 2732 O O . TRP A 1 352 ? -24.462 -3.203 -1.981 1.00 53.94 352 TRP A O 1
ATOM 2742 N N . SER A 1 353 ? -25.792 -1.665 -2.932 1.00 46.19 353 SER A N 1
ATOM 2743 C CA . SER A 1 353 ? -24.968 -1.458 -4.137 1.00 46.19 353 SER A CA 1
ATOM 2744 C C . SER A 1 353 ? -23.542 -0.984 -3.799 1.00 46.19 353 SER A C 1
ATOM 2746 O O . SER A 1 353 ? -22.587 -1.328 -4.490 1.00 46.19 353 SER A O 1
ATOM 2748 N N . SER A 1 354 ? -23.397 -0.220 -2.710 1.00 49.34 354 SER A N 1
ATOM 2749 C CA . SER A 1 354 ? -22.107 0.223 -2.161 1.00 49.34 354 SER A CA 1
ATOM 2750 C C . SER A 1 354 ? -21.379 -0.891 -1.392 1.00 49.34 354 SER A C 1
ATOM 2752 O O . SER A 1 354 ? -20.153 -0.912 -1.328 1.00 49.34 354 SER A O 1
ATOM 2754 N N . LEU A 1 355 ? -22.128 -1.850 -0.837 1.00 40.41 355 LEU A N 1
ATOM 2755 C CA . LEU A 1 355 ? -21.619 -2.885 0.065 1.00 40.41 355 LEU A CA 1
ATOM 2756 C C . LEU A 1 355 ? -21.129 -4.158 -0.610 1.00 40.41 355 LEU A C 1
ATOM 2758 O O . LEU A 1 355 ? -20.178 -4.767 -0.135 1.00 40.41 355 LEU A O 1
ATOM 2762 N N . LEU A 1 356 ? -21.765 -4.548 -1.713 1.00 43.66 356 LEU A N 1
ATOM 2763 C CA . LEU A 1 356 ? -21.340 -5.686 -2.535 1.00 43.66 356 LEU A CA 1
ATOM 2764 C C . LEU A 1 356 ? -20.330 -5.284 -3.615 1.00 43.66 356 LEU A C 1
ATOM 2766 O O . LEU A 1 356 ? -19.912 -6.117 -4.421 1.00 43.66 356 LEU A O 1
ATOM 2770 N N . ALA A 1 357 ? -19.937 -4.008 -3.662 1.00 44.75 357 ALA A N 1
ATOM 2771 C CA . ALA A 1 357 ? -18.878 -3.563 -4.546 1.00 44.75 357 ALA A CA 1
ATOM 2772 C C . ALA A 1 357 ? -17.565 -4.217 -4.094 1.00 44.75 357 ALA A C 1
ATOM 2774 O O . ALA A 1 357 ? -16.932 -3.773 -3.138 1.00 44.75 357 ALA A O 1
ATOM 2775 N N . ALA A 1 358 ? -17.157 -5.282 -4.792 1.00 33.31 358 ALA A N 1
ATOM 2776 C CA . ALA A 1 358 ? -15.829 -5.864 -4.643 1.00 33.31 358 ALA A CA 1
ATOM 2777 C C . ALA A 1 358 ? -14.769 -4.746 -4.671 1.00 33.31 358 ALA A C 1
ATOM 2779 O O . ALA A 1 358 ? -14.963 -3.761 -5.404 1.00 33.31 358 ALA A O 1
ATOM 2780 N N . PRO A 1 359 ? -13.645 -4.874 -3.931 1.00 32.00 359 PRO A N 1
ATOM 2781 C CA . PRO A 1 359 ? -12.532 -3.951 -4.091 1.00 32.00 359 PRO A CA 1
ATOM 2782 C C . PRO A 1 359 ? -12.228 -3.895 -5.582 1.00 32.00 359 PRO A C 1
ATOM 2784 O O . PRO A 1 359 ? -11.930 -4.918 -6.206 1.00 32.00 359 PRO A O 1
ATOM 2787 N N . LYS A 1 360 ? -12.417 -2.718 -6.191 1.00 29.19 360 LYS A N 1
ATOM 2788 C CA . LYS A 1 360 ? -12.130 -2.545 -7.610 1.00 29.19 360 LYS A CA 1
ATOM 2789 C C . LYS A 1 360 ? -10.669 -2.955 -7.768 1.00 29.19 360 LYS A C 1
ATOM 2791 O O . LYS A 1 360 ? -9.798 -2.217 -7.310 1.00 29.19 360 LYS A O 1
ATOM 2796 N N . LYS A 1 361 ? -10.400 -4.109 -8.405 1.00 27.56 361 LYS A N 1
ATOM 2797 C CA . LYS A 1 361 ? -9.076 -4.410 -8.974 1.00 27.56 361 LYS A CA 1
ATOM 2798 C C . LYS A 1 361 ? -8.627 -3.119 -9.625 1.00 27.56 361 LYS A C 1
ATOM 2800 O O . LYS A 1 361 ? -9.448 -2.532 -10.337 1.00 27.56 361 LYS A O 1
ATOM 2805 N N . SER A 1 362 ? -7.416 -2.655 -9.326 1.00 31.33 362 SER A N 1
ATOM 2806 C CA . SER A 1 362 ? -6.878 -1.400 -9.844 1.00 31.33 362 SER A CA 1
ATOM 2807 C C . SER A 1 362 ? -7.033 -1.382 -11.366 1.00 31.33 362 SER A C 1
ATOM 2809 O O . SER A 1 362 ? -6.221 -1.884 -12.139 1.00 31.33 362 SER A O 1
ATOM 2811 N N . ARG A 1 363 ? -8.161 -0.845 -11.834 1.00 29.69 363 ARG A N 1
ATOM 2812 C CA . ARG A 1 363 ? -8.394 -0.629 -13.247 1.00 29.69 363 ARG A CA 1
ATOM 2813 C C . ARG A 1 363 ? -7.435 0.491 -13.576 1.00 29.69 363 ARG A C 1
ATOM 2815 O O . ARG A 1 363 ? -7.595 1.594 -13.053 1.00 29.69 363 ARG A O 1
ATOM 2822 N N . ARG A 1 364 ? -6.437 0.178 -14.410 1.00 30.11 364 ARG A N 1
ATOM 2823 C CA . ARG A 1 364 ? -5.616 1.166 -15.115 1.00 30.11 364 ARG A CA 1
ATOM 2824 C C . ARG A 1 364 ? -6.535 2.324 -15.492 1.00 30.11 364 ARG A C 1
ATOM 2826 O O . ARG A 1 364 ? -7.503 2.116 -16.229 1.00 30.11 364 ARG A O 1
ATOM 2833 N N . ARG A 1 365 ? -6.297 3.498 -14.900 1.00 29.36 365 ARG A N 1
ATOM 2834 C CA . ARG A 1 365 ? -7.067 4.707 -15.191 1.00 29.36 365 ARG A CA 1
ATOM 2835 C C . ARG A 1 365 ? -6.951 4.946 -16.695 1.00 29.36 365 ARG A C 1
ATOM 2837 O O . ARG A 1 365 ? -5.880 5.294 -17.177 1.00 29.36 365 ARG A O 1
ATOM 2844 N N . ARG A 1 366 ? -8.034 4.716 -17.437 1.00 27.42 366 ARG A N 1
ATOM 2845 C CA . ARG A 1 366 ? -8.171 5.275 -18.782 1.00 27.42 366 ARG A CA 1
ATOM 2846 C C . ARG A 1 366 ? -8.503 6.759 -18.618 1.00 27.42 366 ARG A C 1
ATOM 2848 O O . ARG A 1 366 ? -9.336 7.078 -17.765 1.00 27.42 366 ARG A O 1
ATOM 2855 N N . PRO A 1 367 ? -7.859 7.656 -19.374 1.00 33.19 367 PRO A N 1
ATOM 2856 C CA . PRO A 1 367 ? -8.182 9.067 -19.319 1.00 33.19 367 PRO A CA 1
ATOM 2857 C C . PRO A 1 367 ? -9.493 9.328 -20.079 1.00 33.19 367 PRO A C 1
ATOM 2859 O O . PRO A 1 367 ? -9.796 8.658 -21.062 1.00 33.19 367 PRO A O 1
ATOM 2862 N N . PHE A 1 368 ? -10.227 10.332 -19.600 1.00 29.30 368 PHE A N 1
ATOM 2863 C CA . PHE A 1 368 ? -11.438 10.941 -20.166 1.00 29.30 368 PHE A CA 1
ATOM 2864 C C . PHE A 1 368 ? -12.782 10.193 -20.060 1.00 29.30 368 PHE A C 1
ATOM 2866 O O . PHE A 1 368 ? -13.059 9.208 -20.735 1.00 29.30 368 PHE A O 1
ATOM 2873 N N . GLY A 1 369 ? -13.678 10.787 -19.261 1.00 26.27 369 GLY A N 1
ATOM 2874 C CA . GLY A 1 369 ? -15.121 10.541 -19.231 1.00 26.27 369 GLY A CA 1
ATOM 2875 C C . GLY A 1 369 ? -15.788 11.419 -18.164 1.00 26.27 369 GLY A C 1
ATOM 2876 O O . GLY A 1 369 ? -15.337 11.431 -17.025 1.00 26.27 369 GLY A O 1
ATOM 2877 N N . ARG A 1 370 ? -16.801 12.201 -18.560 1.00 26.12 370 ARG A N 1
ATOM 2878 C CA . ARG A 1 370 ? -17.482 13.269 -17.796 1.00 26.12 370 ARG A CA 1
ATOM 2879 C C . ARG A 1 370 ? -17.832 12.914 -16.343 1.00 26.12 370 ARG A C 1
ATOM 2881 O O . ARG A 1 370 ? -18.292 11.815 -16.053 1.00 26.12 370 ARG A O 1
ATOM 2888 N N . ALA A 1 371 ? -17.686 13.912 -15.468 1.00 25.64 371 ALA A N 1
ATOM 2889 C CA . ALA A 1 371 ? -18.100 13.879 -14.072 1.00 25.64 371 ALA A CA 1
ATOM 2890 C C . ALA A 1 371 ? -19.596 13.549 -13.947 1.00 25.64 371 ALA A C 1
ATOM 2892 O O . ALA A 1 371 ? -20.451 14.313 -14.395 1.00 25.64 371 ALA A O 1
ATOM 2893 N N . VAL A 1 372 ? -19.896 12.408 -13.326 1.00 29.33 372 VAL A N 1
ATOM 2894 C CA . VAL A 1 372 ? -21.219 12.134 -12.768 1.00 29.33 372 VAL A CA 1
ATOM 2895 C C . VAL A 1 372 ? -21.320 12.934 -11.475 1.00 29.33 372 VAL A C 1
ATOM 2897 O O . VAL A 1 372 ? -20.448 12.857 -10.614 1.00 29.33 372 VAL A O 1
ATOM 2900 N N . GLN A 1 373 ? -22.362 13.747 -11.384 1.00 28.52 373 GLN A N 1
ATOM 2901 C CA . GLN A 1 373 ? -22.684 14.587 -10.241 1.00 28.52 373 GLN A CA 1
ATOM 2902 C C . GLN A 1 373 ? -23.006 13.684 -9.034 1.00 28.52 373 GLN A C 1
ATOM 2904 O O . GLN A 1 373 ? -24.035 13.010 -9.019 1.00 28.52 373 GLN A O 1
ATOM 2909 N N . GLU A 1 374 ? -22.106 13.620 -8.049 1.00 26.89 374 GLU A N 1
ATOM 2910 C CA . GLU A 1 374 ? -22.349 12.935 -6.774 1.00 26.89 374 GLU A CA 1
ATOM 2911 C C . GLU A 1 374 ? -23.389 13.727 -5.969 1.00 26.89 374 GLU A C 1
ATOM 2913 O O . GLU A 1 374 ? -23.124 14.819 -5.464 1.00 26.89 374 GLU A O 1
ATOM 2918 N N . LEU A 1 375 ? -24.599 13.172 -5.890 1.00 30.88 375 LEU A N 1
ATOM 2919 C CA . LEU A 1 375 ? -25.623 13.564 -4.927 1.00 30.88 375 LEU A CA 1
ATOM 2920 C C . LEU A 1 375 ? -25.143 13.218 -3.507 1.00 30.88 375 LEU A C 1
ATOM 2922 O O . LEU A 1 375 ? -24.488 12.199 -3.295 1.00 30.88 375 LEU A O 1
ATOM 2926 N N . SER A 1 376 ? -25.479 14.088 -2.555 1.00 28.31 376 SER A N 1
ATOM 2927 C CA . SER A 1 376 ? -25.218 13.977 -1.115 1.00 28.31 376 SER A CA 1
ATOM 2928 C C . SER A 1 376 ? -25.530 12.582 -0.534 1.00 28.31 376 SER A C 1
ATOM 2930 O O . SER A 1 376 ? -26.444 11.910 -1.022 1.00 28.31 376 SER A O 1
ATOM 2932 N N . PRO A 1 377 ? -24.814 12.138 0.523 1.00 31.70 377 PRO A N 1
ATOM 2933 C CA . PRO A 1 377 ? -25.125 10.876 1.188 1.00 31.70 377 PRO A CA 1
ATOM 2934 C C . PRO A 1 377 ? -26.527 10.958 1.818 1.00 31.70 377 PRO A C 1
ATOM 2936 O O . PRO A 1 377 ? -26.868 12.003 2.378 1.00 31.70 377 PRO A O 1
ATOM 2939 N N . PRO A 1 378 ? -27.359 9.905 1.711 1.00 34.34 378 PRO A N 1
ATOM 2940 C CA . PRO A 1 378 ? -28.668 9.906 2.344 1.00 34.34 378 PRO A CA 1
ATOM 2941 C C . PRO A 1 378 ? -28.528 9.701 3.857 1.00 34.34 378 PRO A C 1
ATOM 2943 O O . PRO A 1 378 ? -27.615 9.012 4.317 1.00 34.34 378 PRO A O 1
ATOM 2946 N N . GLU A 1 379 ? -29.461 10.287 4.604 1.00 37.09 379 GLU A N 1
ATOM 2947 C CA . GLU A 1 379 ? -29.699 10.010 6.021 1.00 37.09 379 GLU A CA 1
ATOM 2948 C C . GLU A 1 379 ? -29.845 8.498 6.266 1.00 37.09 379 GLU A C 1
ATOM 2950 O O . GLU A 1 379 ? -30.294 7.747 5.391 1.00 37.09 379 GLU A O 1
ATOM 2955 N N . ALA A 1 380 ? -29.426 8.047 7.452 1.00 40.12 380 ALA A N 1
ATOM 2956 C CA . ALA A 1 380 ? -29.439 6.645 7.849 1.00 40.12 380 ALA A CA 1
ATOM 2957 C C . ALA A 1 380 ? -30.839 6.035 7.664 1.00 40.12 380 ALA A C 1
ATOM 2959 O O . ALA A 1 380 ? -31.792 6.396 8.349 1.00 40.12 380 ALA A O 1
ATOM 2960 N N . SER A 1 381 ? -30.970 5.101 6.721 1.00 45.47 381 SER A N 1
ATOM 2961 C CA . SER A 1 381 ? -32.230 4.403 6.488 1.00 45.47 381 SER A CA 1
ATOM 2962 C C . SER A 1 381 ? -32.532 3.461 7.649 1.00 45.47 381 SER A C 1
ATOM 2964 O O . SER A 1 381 ? -31.744 2.555 7.936 1.00 45.47 381 SER A O 1
ATOM 2966 N N . THR A 1 382 ? -33.685 3.642 8.275 1.00 47.41 382 THR A N 1
ATOM 2967 C CA . THR A 1 382 ? -34.209 2.775 9.328 1.00 47.41 382 THR A CA 1
ATOM 2968 C C . THR A 1 382 ? -34.603 1.406 8.764 1.00 47.41 382 THR A C 1
ATOM 2970 O O . THR A 1 382 ? -35.339 1.303 7.783 1.00 47.41 382 THR A O 1
ATOM 2973 N N . VAL A 1 383 ? -34.083 0.341 9.378 1.00 50.31 383 VAL A N 1
ATOM 2974 C CA . VAL A 1 383 ? -34.401 -1.063 9.067 1.00 50.31 383 VAL A CA 1
ATOM 2975 C C . VAL A 1 383 ? -35.448 -1.567 10.066 1.00 50.31 383 VAL A C 1
ATOM 2977 O O . VAL A 1 383 ? -35.401 -1.200 11.237 1.00 50.31 383 VAL A O 1
ATOM 2980 N N . SER A 1 384 ? -36.396 -2.405 9.628 1.00 50.31 384 SER A N 1
ATOM 2981 C CA . SER A 1 384 ? -37.463 -2.908 10.507 1.00 50.31 384 SER A CA 1
ATOM 2982 C C . SER A 1 384 ? -36.976 -3.954 11.535 1.00 50.31 384 SER A C 1
ATOM 2984 O O . SER A 1 384 ? -35.936 -4.592 11.386 1.00 50.31 384 SER A O 1
ATOM 2986 N N . ARG A 1 385 ? -37.747 -4.175 12.603 1.00 48.84 385 ARG A N 1
ATOM 2987 C CA . ARG A 1 385 ? -37.383 -5.082 13.710 1.00 48.84 385 ARG A CA 1
ATOM 2988 C C . ARG A 1 385 ? -37.325 -6.563 13.311 1.00 48.84 385 ARG A C 1
ATOM 2990 O O . ARG A 1 385 ? -36.462 -7.313 13.764 1.00 48.84 385 ARG A O 1
ATOM 2997 N N . THR A 1 386 ? -38.255 -7.009 12.472 1.00 54.53 386 THR A N 1
ATOM 2998 C CA . THR A 1 386 ? -38.321 -8.392 11.961 1.00 54.53 386 THR A CA 1
ATOM 2999 C C . THR A 1 386 ? -37.152 -8.692 11.034 1.00 54.53 386 THR A C 1
ATOM 3001 O O . THR A 1 386 ? -36.539 -9.753 11.114 1.00 54.53 386 THR A O 1
ATOM 3004 N N . SER A 1 387 ? -36.796 -7.702 10.227 1.00 55.91 387 SER A N 1
ATOM 3005 C CA . SER A 1 387 ? -35.687 -7.712 9.289 1.00 55.91 387 SER A CA 1
ATOM 3006 C C . SER A 1 387 ? -34.320 -7.985 9.929 1.00 55.91 387 SER A C 1
ATOM 3008 O O . SER A 1 387 ? -33.543 -8.793 9.423 1.00 55.91 387 SER A O 1
ATOM 3010 N N . ILE A 1 388 ? -34.027 -7.348 11.066 1.00 56.06 388 ILE A N 1
ATOM 3011 C CA . ILE A 1 388 ? -32.749 -7.528 11.777 1.00 56.06 388 ILE A CA 1
ATOM 3012 C C . ILE A 1 388 ? -32.701 -8.892 12.469 1.00 56.06 388 ILE A C 1
ATOM 3014 O O . ILE A 1 388 ? -31.686 -9.579 12.404 1.00 56.06 388 ILE A O 1
ATOM 3018 N N . LYS A 1 389 ? -33.809 -9.336 13.078 1.00 59.00 389 LYS A N 1
ATOM 3019 C CA . LYS A 1 389 ? -33.903 -10.677 13.682 1.00 59.00 389 LYS A CA 1
ATOM 3020 C C . LYS A 1 389 ? -33.736 -11.790 12.649 1.00 59.00 389 LYS A C 1
ATOM 3022 O O . LYS A 1 389 ? -33.072 -12.780 12.933 1.00 59.00 389 LYS A O 1
ATOM 3027 N N . GLN A 1 390 ? -34.284 -11.607 11.447 1.00 61.53 390 GLN A N 1
ATOM 3028 C CA . GLN A 1 390 ? -34.042 -12.507 10.321 1.00 61.53 390 GLN A CA 1
ATOM 3029 C C . GLN A 1 390 ? -32.558 -12.518 9.937 1.00 61.53 390 GLN A C 1
ATOM 3031 O O . GLN A 1 390 ? -31.972 -13.593 9.868 1.00 61.53 390 GLN A O 1
ATOM 3036 N N . LEU A 1 391 ? -31.920 -11.350 9.793 1.00 59.09 391 LEU A N 1
ATOM 3037 C CA . LEU A 1 391 ? -30.477 -11.241 9.540 1.00 59.09 391 LEU A CA 1
ATOM 3038 C C . LEU A 1 391 ? -29.630 -11.975 10.585 1.00 59.09 391 LEU A C 1
ATOM 3040 O O . LEU A 1 391 ? -28.714 -12.693 10.202 1.00 59.09 391 LEU A O 1
ATOM 3044 N N . LEU A 1 392 ? -29.966 -11.839 11.872 1.00 58.22 392 LEU A N 1
ATOM 3045 C CA . LEU A 1 392 ? -29.289 -12.525 12.976 1.00 58.22 392 LEU A CA 1
ATOM 3046 C C . LEU A 1 392 ? -29.525 -14.041 12.957 1.00 58.22 392 LEU A C 1
ATOM 3048 O O . LEU A 1 392 ? -28.588 -14.800 13.156 1.00 58.22 392 LEU A O 1
ATOM 3052 N N . SER A 1 393 ? -30.746 -14.496 12.657 1.00 58.75 393 SER A N 1
ATOM 3053 C CA . SER A 1 393 ? -31.064 -15.931 12.545 1.00 58.75 393 SER A CA 1
ATOM 3054 C C . SER A 1 393 ? -30.371 -16.624 11.368 1.00 58.75 393 SER A C 1
ATOM 3056 O O . SER A 1 393 ? -30.259 -17.846 11.337 1.00 58.75 393 SER A O 1
ATOM 3058 N N . LEU A 1 394 ? -29.923 -15.841 10.382 1.00 55.97 394 LEU A N 1
ATOM 3059 C CA . LEU A 1 394 ? -29.181 -16.338 9.231 1.00 55.97 394 LEU A CA 1
ATOM 3060 C C . LEU A 1 394 ? -27.687 -16.484 9.517 1.00 55.97 394 LEU A C 1
ATOM 3062 O O . LEU A 1 394 ? -27.012 -17.122 8.715 1.00 55.97 394 LEU A O 1
ATOM 3066 N N . LEU A 1 395 ? -27.177 -15.918 10.618 1.00 55.75 395 LEU A N 1
ATOM 3067 C CA . LEU A 1 395 ? -25.781 -16.008 11.042 1.00 55.75 395 LEU A CA 1
ATOM 3068 C C . LEU A 1 395 ? -25.500 -17.444 11.528 1.00 55.75 395 LEU A C 1
ATOM 3070 O O . LEU A 1 395 ? -26.034 -17.831 12.560 1.00 55.75 395 LEU A O 1
ATOM 3074 N N . PRO A 1 396 ? -24.692 -18.263 10.828 1.00 52.41 396 PRO A N 1
ATOM 3075 C CA . PRO A 1 396 ? -24.281 -19.552 11.349 1.00 52.41 396 PRO A CA 1
ATOM 3076 C C . PRO A 1 396 ? -23.349 -19.317 12.536 1.00 52.41 396 PRO A C 1
ATOM 3078 O O . PRO A 1 396 ? -22.433 -18.494 12.457 1.00 52.41 396 PRO A O 1
ATOM 3081 N N . ASP A 1 397 ? -23.556 -20.079 13.604 1.00 50.72 397 ASP A N 1
ATOM 3082 C CA . ASP A 1 397 ? -22.807 -19.917 14.852 1.00 50.72 397 ASP A CA 1
ATOM 3083 C C . ASP A 1 397 ? -21.366 -20.459 14.790 1.00 50.72 397 ASP A C 1
ATOM 3085 O O . ASP A 1 397 ? -20.564 -20.162 15.667 1.00 50.72 397 ASP A O 1
ATOM 3089 N N . ASN A 1 398 ? -20.986 -21.229 13.760 1.00 46.28 398 ASN A N 1
ATOM 3090 C CA . ASN A 1 398 ? -19.856 -22.162 13.906 1.00 46.28 398 ASN A CA 1
ATOM 3091 C C . ASN A 1 398 ? -18.830 -22.204 12.755 1.00 46.28 398 ASN A C 1
ATOM 3093 O O . ASN A 1 398 ? -17.989 -23.102 12.738 1.00 46.28 398 ASN A O 1
ATOM 3097 N N . VAL A 1 399 ? -18.851 -21.280 11.784 1.00 50.28 399 VAL A N 1
ATOM 3098 C CA . VAL A 1 399 ? -17.848 -21.280 10.694 1.00 50.28 399 VAL A CA 1
ATOM 3099 C C . VAL A 1 399 ? -16.707 -20.323 11.030 1.00 50.28 399 VAL A C 1
ATOM 3101 O O . VAL A 1 399 ? -16.786 -19.119 10.809 1.00 50.28 399 VAL A O 1
ATOM 3104 N N . PHE A 1 400 ? -15.643 -20.877 11.605 1.00 53.50 400 PHE A N 1
ATOM 3105 C CA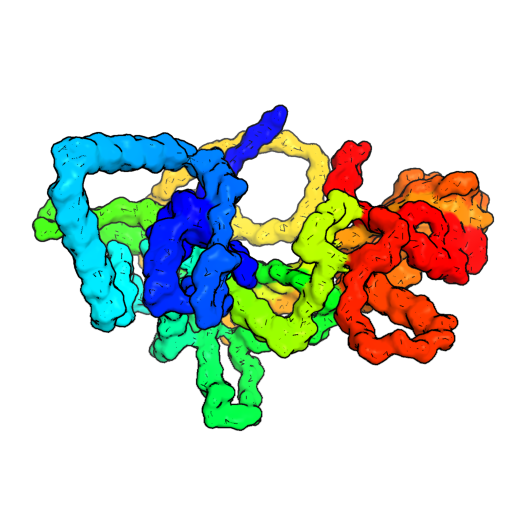 . PHE A 1 400 ? -14.455 -20.133 12.015 1.00 53.50 400 PHE A CA 1
ATOM 3106 C C . PHE A 1 400 ? -13.528 -19.824 10.823 1.00 53.50 400 PHE A C 1
ATOM 3108 O O . PHE A 1 400 ? -13.444 -20.589 9.858 1.00 53.50 400 PHE A O 1
ATOM 3115 N N . LEU A 1 401 ? -12.753 -18.738 10.925 1.00 53.03 401 LEU A N 1
ATOM 3116 C CA . LEU A 1 401 ? -11.619 -18.420 10.044 1.00 53.03 401 LEU A CA 1
ATOM 3117 C C . LEU A 1 401 ? -10.434 -19.386 10.303 1.00 53.03 401 LEU A C 1
ATOM 3119 O O . LEU A 1 401 ? -9.318 -18.941 10.556 1.00 53.03 401 LEU A O 1
ATOM 3123 N N . GLN A 1 402 ? -10.647 -20.714 10.314 1.00 46.56 402 GLN A N 1
ATOM 3124 C CA . GLN A 1 402 ? -9.603 -21.647 10.790 1.00 46.56 402 GLN A CA 1
ATOM 3125 C C . GLN A 1 402 ? -8.470 -21.877 9.817 1.00 46.56 402 GLN A C 1
ATOM 3127 O O . GLN A 1 402 ? -7.422 -22.354 10.236 1.00 46.56 402 GLN A O 1
ATOM 3132 N N . LYS A 1 403 ? -8.659 -21.598 8.531 1.00 55.12 403 LYS A N 1
ATOM 3133 C CA . LYS A 1 403 ? -7.635 -21.865 7.526 1.00 55.12 403 LYS A CA 1
ATOM 3134 C C . LYS A 1 403 ? -8.034 -21.222 6.215 1.00 55.12 403 LYS A C 1
ATOM 3136 O O . LYS A 1 403 ? -8.914 -21.728 5.540 1.00 55.12 403 LYS A O 1
ATOM 3141 N N . LEU A 1 404 ? -7.375 -20.117 5.891 1.00 54.19 404 LEU A N 1
ATOM 3142 C CA . LEU A 1 404 ? -6.943 -19.688 4.552 1.00 54.19 404 LEU A CA 1
ATOM 3143 C C . LEU A 1 404 ? -6.698 -18.183 4.611 1.00 54.19 404 LEU A C 1
ATOM 3145 O O . LEU A 1 404 ? -7.394 -17.370 4.006 1.00 54.19 404 LEU A O 1
ATOM 3149 N N . LEU A 1 405 ? -5.680 -17.856 5.403 1.00 62.34 405 LEU A N 1
ATOM 3150 C CA . LEU A 1 405 ? -4.936 -16.620 5.300 1.00 62.34 405 LEU A CA 1
ATOM 3151 C C . LEU A 1 405 ? -4.176 -16.688 3.970 1.00 62.34 405 LEU A C 1
ATOM 3153 O O . LEU A 1 405 ? -3.188 -17.416 3.869 1.00 62.34 405 LEU A O 1
ATOM 3157 N N . SER A 1 406 ? -4.640 -15.993 2.932 1.00 82.00 406 SER A N 1
ATOM 3158 C CA . SER A 1 406 ? -3.757 -15.743 1.791 1.00 82.00 406 SER A CA 1
ATOM 3159 C C . SER A 1 406 ? -2.955 -14.488 2.103 1.00 82.00 406 SER A C 1
ATOM 3161 O O . SER A 1 406 ? -3.520 -13.415 2.330 1.00 82.00 406 SER A O 1
ATOM 3163 N N . VAL A 1 407 ? -1.636 -14.642 2.170 1.00 88.19 407 VAL A N 1
ATOM 3164 C CA . VAL A 1 407 ? -0.703 -13.528 2.321 1.00 88.19 407 VAL A CA 1
ATOM 3165 C C . VAL A 1 407 ? -0.027 -13.328 0.982 1.00 88.19 407 VAL A C 1
ATOM 3167 O O . VAL A 1 407 ? 0.673 -14.211 0.494 1.00 88.19 407 VAL A O 1
ATOM 3170 N N . GLU A 1 408 ? -0.255 -12.171 0.380 1.00 90.00 408 GLU A N 1
ATOM 3171 C CA . GLU A 1 408 ? 0.397 -11.771 -0.859 1.00 90.00 408 GLU A CA 1
ATOM 3172 C C . GLU A 1 408 ? 1.377 -10.641 -0.559 1.00 90.00 408 GLU A C 1
ATOM 3174 O O . GLU A 1 408 ? 1.039 -9.676 0.129 1.00 90.00 408 GLU A O 1
ATOM 3179 N N . VAL A 1 409 ? 2.598 -10.761 -1.080 1.00 91.62 409 VAL A N 1
ATOM 3180 C CA . VAL A 1 409 ? 3.627 -9.724 -0.980 1.00 91.62 409 VAL A CA 1
ATOM 3181 C C . VAL A 1 409 ? 3.911 -9.192 -2.377 1.00 91.62 409 VAL A C 1
ATOM 3183 O O . VAL A 1 409 ? 4.221 -9.957 -3.292 1.00 91.62 409 VAL A O 1
ATOM 3186 N N . SER A 1 410 ? 3.807 -7.879 -2.555 1.00 91.25 410 SER A N 1
ATOM 3187 C CA . SER A 1 410 ? 4.065 -7.218 -3.839 1.00 91.25 410 SER A CA 1
ATOM 3188 C C . SER A 1 410 ? 4.750 -5.870 -3.650 1.00 91.25 410 SER A C 1
ATOM 3190 O O . SER A 1 410 ? 4.611 -5.245 -2.606 1.00 91.25 410 SER A O 1
ATOM 3192 N N . ARG A 1 411 ? 5.440 -5.354 -4.670 1.00 91.06 411 ARG A N 1
ATOM 3193 C CA . ARG A 1 411 ? 5.953 -3.970 -4.641 1.00 91.06 411 ARG A CA 1
ATOM 3194 C C . ARG A 1 411 ? 4.809 -2.957 -4.561 1.00 91.06 411 ARG A C 1
ATOM 3196 O O . ARG A 1 411 ? 3.793 -3.134 -5.230 1.00 91.06 411 ARG A O 1
ATOM 3203 N N . VAL A 1 412 ? 4.986 -1.900 -3.763 1.00 83.50 412 VAL A N 1
ATOM 3204 C CA . VAL A 1 412 ? 4.004 -0.801 -3.662 1.00 83.50 412 VAL A CA 1
ATOM 3205 C C . VAL A 1 412 ? 3.981 0.028 -4.946 1.00 83.50 412 VAL A C 1
ATOM 3207 O O . VAL A 1 412 ? 2.909 0.399 -5.422 1.00 83.50 412 VAL A O 1
ATOM 3210 N N . ALA A 1 413 ? 5.155 0.298 -5.518 1.00 86.19 413 ALA A N 1
ATOM 3211 C CA . ALA A 1 413 ? 5.307 1.087 -6.734 1.00 86.19 413 ALA A CA 1
ATOM 3212 C C . ALA A 1 413 ? 6.338 0.457 -7.687 1.00 86.19 413 ALA A C 1
ATOM 3214 O O . ALA A 1 413 ? 7.270 -0.208 -7.225 1.00 86.19 413 ALA A O 1
ATOM 3215 N N . PRO A 1 414 ? 6.186 0.651 -9.009 1.00 91.88 414 PRO A N 1
ATOM 3216 C CA . PRO A 1 414 ? 7.231 0.324 -9.967 1.00 91.88 414 PRO A CA 1
ATOM 3217 C C . PRO A 1 414 ? 8.375 1.346 -9.904 1.00 91.88 414 PRO A C 1
ATOM 3219 O O . PRO A 1 414 ? 8.154 2.527 -9.636 1.00 91.88 414 PRO A O 1
ATOM 3222 N N . LEU A 1 415 ? 9.590 0.907 -10.220 1.00 93.12 415 LEU A N 1
ATOM 3223 C CA . LEU A 1 415 ? 10.748 1.772 -10.417 1.00 93.12 415 LEU A CA 1
ATOM 3224 C C . LEU A 1 415 ? 10.835 2.157 -11.893 1.00 93.12 415 LEU A C 1
ATOM 3226 O O . LEU A 1 415 ? 10.828 1.280 -12.755 1.00 93.12 415 LEU A O 1
ATOM 3230 N N . VAL A 1 416 ? 10.962 3.446 -12.202 1.00 94.12 416 VAL A N 1
ATOM 3231 C CA . VAL A 1 416 ? 11.131 3.894 -13.590 1.00 94.12 416 VAL A CA 1
ATOM 3232 C C . VAL A 1 416 ? 12.580 4.270 -13.852 1.00 94.12 416 VAL A C 1
ATOM 3234 O O . VAL A 1 416 ? 13.148 5.134 -13.185 1.00 94.12 416 VAL A O 1
ATOM 3237 N N . VAL A 1 417 ? 13.160 3.640 -14.869 1.00 95.19 417 VAL A N 1
ATOM 3238 C CA . VAL A 1 417 ? 14.482 3.969 -15.404 1.00 95.19 417 VAL A CA 1
ATOM 3239 C C . VAL A 1 417 ? 14.302 4.545 -16.802 1.00 95.19 417 VAL A C 1
ATOM 3241 O O . VAL A 1 417 ? 13.618 3.955 -17.629 1.00 95.19 417 VAL A O 1
ATOM 3244 N N . ALA A 1 418 ? 14.905 5.692 -17.090 1.00 95.75 418 ALA A N 1
ATOM 3245 C CA . ALA A 1 418 ? 14.810 6.354 -18.386 1.00 95.75 418 ALA A CA 1
ATOM 3246 C C . ALA A 1 418 ? 16.193 6.687 -18.937 1.00 95.75 418 ALA A C 1
ATOM 3248 O O . ALA A 1 418 ? 17.119 6.958 -18.178 1.00 95.75 418 ALA A O 1
ATOM 3249 N N . GLY A 1 419 ? 16.328 6.698 -20.258 1.00 96.50 419 GLY A N 1
ATOM 3250 C CA . GLY A 1 419 ? 17.582 7.014 -20.932 1.00 96.50 419 GLY A CA 1
ATOM 3251 C C . GLY A 1 419 ? 17.381 7.234 -22.423 1.00 96.50 419 GLY A C 1
ATOM 3252 O O . GLY A 1 419 ? 16.261 7.451 -22.893 1.00 96.50 419 GLY A O 1
ATOM 3253 N N . ARG A 1 420 ? 18.472 7.174 -23.185 1.00 98.00 420 ARG A N 1
ATOM 3254 C CA . ARG A 1 420 ? 18.443 7.180 -24.651 1.00 98.00 420 ARG A CA 1
ATOM 3255 C C . ARG A 1 420 ? 19.168 5.969 -25.199 1.00 98.00 420 ARG A C 1
ATOM 3257 O O . ARG A 1 420 ? 20.242 5.633 -24.707 1.00 98.00 420 ARG A O 1
ATOM 3264 N N . TYR A 1 421 ? 18.602 5.345 -26.227 1.00 98.31 421 TYR A N 1
ATOM 3265 C CA . TYR A 1 421 ? 19.259 4.260 -26.944 1.00 98.31 421 TYR A CA 1
ATOM 3266 C C . TYR A 1 421 ? 19.671 4.695 -28.352 1.00 98.31 421 TYR A C 1
ATOM 3268 O O . TYR A 1 421 ? 18.958 5.411 -29.051 1.00 98.31 421 TYR A O 1
ATOM 3276 N N . VAL A 1 422 ? 20.829 4.223 -28.782 1.00 98.12 422 VAL A N 1
ATOM 3277 C CA . VAL A 1 422 ? 21.375 4.317 -30.131 1.00 98.12 422 VAL A CA 1
ATOM 3278 C C . VAL A 1 422 ? 21.342 2.907 -30.700 1.00 98.12 422 VAL A C 1
ATOM 3280 O O . VAL A 1 422 ? 21.902 1.983 -30.116 1.00 98.12 422 VAL A O 1
ATOM 3283 N N . LYS A 1 423 ? 20.670 2.726 -31.833 1.00 98.31 423 LYS A N 1
ATOM 3284 C CA . LYS A 1 423 ? 20.549 1.439 -32.521 1.00 98.31 423 LYS A CA 1
ATOM 3285 C C . LYS A 1 423 ? 21.527 1.410 -33.689 1.00 98.31 423 LYS A C 1
ATOM 3287 O O . LYS A 1 423 ? 21.365 2.158 -34.654 1.00 98.31 423 LYS A O 1
ATOM 3292 N N . LEU A 1 424 ? 22.523 0.533 -33.604 1.00 97.31 424 LEU A N 1
ATOM 3293 C CA . LEU A 1 424 ? 23.600 0.410 -34.590 1.00 97.31 424 LEU A CA 1
ATOM 3294 C C . LEU A 1 424 ? 23.321 -0.695 -35.621 1.00 97.31 424 LEU A C 1
ATOM 3296 O O . LEU A 1 424 ? 23.741 -0.585 -36.774 1.00 97.31 424 LEU A O 1
ATOM 3300 N N . CYS A 1 425 ? 22.570 -1.729 -35.232 1.00 96.88 425 CYS A N 1
ATOM 3301 C CA . CYS A 1 425 ? 22.251 -2.878 -36.079 1.00 96.88 425 CYS A CA 1
ATOM 3302 C C . CYS A 1 425 ? 21.050 -2.622 -37.012 1.00 96.88 425 CYS A C 1
ATOM 3304 O O . CYS A 1 425 ? 20.041 -2.072 -36.584 1.00 96.88 425 CYS A O 1
ATOM 3306 N N . ARG A 1 426 ? 21.130 -3.078 -38.274 1.00 97.19 426 ARG A N 1
ATOM 3307 C CA . ARG A 1 426 ? 20.036 -3.042 -39.277 1.00 97.19 426 ARG A CA 1
ATOM 3308 C C . ARG A 1 426 ? 19.217 -4.344 -39.356 1.00 97.19 426 ARG A C 1
ATOM 3310 O O . ARG A 1 426 ? 18.453 -4.556 -40.287 1.00 97.19 426 ARG A O 1
ATOM 3317 N N . LYS A 1 427 ? 19.424 -5.272 -38.429 1.00 96.31 427 LYS A N 1
ATOM 3318 C CA . LYS A 1 427 ? 18.680 -6.540 -38.346 1.00 96.31 427 LYS A CA 1
ATOM 3319 C C . LYS A 1 427 ? 18.168 -6.739 -36.924 1.00 96.31 427 LYS A C 1
ATOM 3321 O O . LYS A 1 427 ? 18.372 -7.785 -36.321 1.00 96.31 427 LYS A O 1
ATOM 3326 N N . LEU A 1 428 ? 17.577 -5.685 -36.363 1.00 97.69 428 LEU A N 1
ATOM 3327 C CA . LEU A 1 428 ? 17.136 -5.661 -34.974 1.00 97.69 428 LEU A CA 1
ATOM 3328 C C . LEU A 1 428 ? 15.803 -4.904 -34.867 1.00 97.69 428 LEU A C 1
ATOM 3330 O O . LEU A 1 428 ? 15.763 -3.713 -35.176 1.00 97.69 428 LEU A O 1
ATOM 3334 N N . PRO A 1 429 ? 14.704 -5.545 -34.449 1.00 97.88 429 PRO A N 1
ATOM 3335 C CA . PRO A 1 429 ? 13.455 -4.850 -34.191 1.00 97.88 429 PRO A CA 1
ATOM 3336 C C . PRO A 1 429 ? 13.555 -4.060 -32.878 1.00 97.88 429 PRO A C 1
ATOM 3338 O O . PRO A 1 429 ? 14.358 -4.376 -32.000 1.00 97.88 429 PRO A O 1
ATOM 3341 N N . GLN A 1 430 ? 12.737 -3.018 -32.724 1.00 98.00 430 GLN A N 1
ATOM 3342 C CA . GLN A 1 430 ? 12.733 -2.231 -31.485 1.00 98.00 430 GLN A CA 1
ATOM 3343 C C . GLN A 1 430 ? 12.154 -3.027 -30.302 1.00 98.00 430 GLN A C 1
ATOM 3345 O O . GLN A 1 430 ? 12.703 -2.980 -29.209 1.00 98.00 430 GLN A O 1
ATOM 3350 N N . THR A 1 431 ? 11.088 -3.789 -30.538 1.00 97.50 431 THR A N 1
ATOM 3351 C CA . THR A 1 431 ? 10.410 -4.650 -29.552 1.00 97.50 431 THR A CA 1
ATOM 3352 C C . THR A 1 431 ? 10.386 -6.091 -30.079 1.00 97.50 431 THR A C 1
ATOM 3354 O O . THR A 1 431 ? 10.565 -6.267 -31.294 1.00 97.50 431 THR A O 1
ATOM 3357 N N . PRO A 1 432 ? 10.168 -7.120 -29.239 1.00 97.12 432 PRO A N 1
ATOM 3358 C CA . PRO A 1 432 ? 10.152 -8.514 -29.677 1.00 97.12 432 PRO A CA 1
ATOM 3359 C C . PRO A 1 432 ? 9.225 -8.723 -30.878 1.00 97.12 432 PRO A C 1
ATOM 3361 O O . PRO A 1 432 ? 8.049 -8.353 -30.846 1.00 97.12 432 PRO A O 1
ATOM 3364 N N . TRP A 1 433 ? 9.758 -9.296 -31.959 1.00 95.12 433 TRP A N 1
ATOM 3365 C CA . TRP A 1 433 ? 8.982 -9.552 -33.168 1.00 95.12 433 TRP A CA 1
ATOM 3366 C C . TRP A 1 433 ? 8.479 -10.992 -33.173 1.00 95.12 433 TRP A C 1
ATOM 3368 O O . TRP A 1 433 ? 9.228 -11.926 -33.470 1.00 95.12 433 TRP A O 1
ATOM 3378 N N . ILE A 1 434 ? 7.207 -11.152 -32.812 1.00 94.25 434 ILE A N 1
ATOM 3379 C CA . ILE A 1 434 ? 6.513 -12.437 -32.730 1.00 94.25 434 ILE A CA 1
ATOM 3380 C C . ILE A 1 434 ? 5.288 -12.361 -33.643 1.00 94.25 434 ILE A C 1
ATOM 3382 O O . ILE A 1 434 ? 4.475 -11.448 -33.507 1.00 94.25 434 ILE A O 1
ATOM 3386 N N . LEU A 1 435 ? 5.170 -13.300 -34.579 1.00 92.19 435 LEU A N 1
ATOM 3387 C CA . LEU A 1 435 ? 4.012 -13.462 -35.463 1.00 92.19 435 LEU A CA 1
ATOM 3388 C C . LEU A 1 435 ? 3.520 -14.901 -35.327 1.00 92.19 435 LEU A C 1
ATOM 3390 O O . LEU A 1 435 ? 4.325 -15.822 -35.428 1.00 92.19 435 LEU A O 1
ATOM 3394 N N . ASP A 1 436 ? 2.227 -15.076 -35.060 1.00 92.12 436 ASP A N 1
ATOM 3395 C CA . ASP A 1 436 ? 1.583 -16.386 -34.866 1.00 92.12 436 ASP A CA 1
ATOM 3396 C C . ASP A 1 436 ? 2.266 -17.272 -33.807 1.00 92.12 436 ASP A C 1
ATOM 3398 O O . ASP A 1 436 ? 2.364 -18.486 -33.937 1.00 92.12 436 ASP A O 1
ATOM 3402 N N . GLY A 1 437 ? 2.773 -16.648 -32.736 1.00 92.19 437 GLY A N 1
ATOM 3403 C CA . GLY A 1 437 ? 3.506 -17.334 -31.664 1.00 92.19 437 GLY A CA 1
ATOM 3404 C C . GLY A 1 437 ? 4.961 -17.666 -32.006 1.00 92.19 437 GLY A C 1
ATOM 3405 O O . GLY A 1 437 ? 5.728 -18.027 -31.116 1.00 92.19 437 GLY A O 1
ATOM 3406 N N . GLU A 1 438 ? 5.381 -17.469 -33.256 1.00 93.12 438 GLU A N 1
ATOM 3407 C CA . GLU A 1 438 ? 6.753 -17.689 -33.690 1.00 93.12 438 GLU A CA 1
ATOM 3408 C C . GLU A 1 438 ? 7.581 -16.412 -33.640 1.00 93.12 438 GLU A C 1
ATOM 3410 O O . GLU A 1 438 ? 7.245 -15.367 -34.212 1.00 93.12 438 GLU A O 1
ATOM 3415 N N . ARG A 1 439 ? 8.736 -16.524 -32.994 1.00 94.81 439 ARG A N 1
ATOM 3416 C CA . ARG A 1 439 ? 9.728 -15.462 -32.935 1.00 94.81 439 ARG A CA 1
ATOM 3417 C C . ARG A 1 439 ? 10.438 -15.325 -34.284 1.00 94.81 439 ARG A C 1
ATOM 3419 O O . ARG A 1 439 ? 11.038 -16.279 -34.766 1.00 94.81 439 ARG A O 1
ATOM 3426 N N . LYS A 1 440 ? 10.400 -14.129 -34.879 1.00 95.00 440 LYS A N 1
ATOM 3427 C CA . LYS A 1 440 ? 10.968 -13.869 -36.217 1.00 95.00 440 LYS A CA 1
ATOM 3428 C C . LYS A 1 440 ? 12.414 -13.376 -36.196 1.00 95.00 440 LYS A C 1
ATOM 3430 O O . LYS A 1 440 ? 13.144 -13.608 -37.152 1.00 95.00 440 LYS A O 1
ATOM 3435 N N . LEU A 1 441 ? 12.843 -12.720 -35.117 1.00 94.44 441 LEU A N 1
ATOM 3436 C CA . LEU A 1 441 ? 14.238 -12.325 -34.897 1.00 94.44 441 LEU A CA 1
ATOM 3437 C C . LEU A 1 441 ? 14.671 -12.641 -33.461 1.00 94.44 441 LEU A C 1
ATOM 3439 O O . LEU A 1 441 ? 13.867 -12.582 -32.531 1.00 94.44 441 LEU A O 1
ATOM 3443 N N . GLU A 1 442 ? 15.955 -12.967 -33.300 1.00 94.38 442 GLU A N 1
ATOM 3444 C CA . GLU A 1 442 ? 16.559 -13.482 -32.060 1.00 94.38 442 GLU A CA 1
ATOM 3445 C C . GLU A 1 442 ? 16.312 -12.592 -30.834 1.00 94.38 442 GLU A C 1
ATOM 3447 O O . GLU A 1 442 ? 16.064 -13.095 -29.746 1.00 94.38 442 GLU A O 1
ATOM 3452 N N . THR A 1 443 ? 16.362 -11.271 -30.996 1.00 96.75 443 THR A N 1
ATOM 3453 C CA . THR A 1 443 ? 16.250 -10.301 -29.900 1.00 96.75 443 THR A CA 1
ATOM 3454 C C . THR A 1 443 ? 15.699 -8.970 -30.411 1.00 96.75 443 THR A C 1
ATOM 3456 O O . THR A 1 443 ? 15.359 -8.844 -31.590 1.00 96.75 443 THR A O 1
ATOM 3459 N N . SER A 1 444 ? 15.593 -7.982 -29.531 1.00 98.06 444 SER A N 1
ATOM 3460 C CA . SER A 1 444 ? 15.101 -6.637 -29.810 1.00 98.06 444 SER A CA 1
ATOM 3461 C C . SER A 1 444 ? 15.879 -5.583 -29.020 1.00 98.06 444 SER A C 1
ATOM 3463 O O . SER A 1 444 ? 16.597 -5.908 -28.075 1.00 98.06 444 SER A O 1
ATOM 3465 N N . VAL A 1 445 ? 15.749 -4.306 -29.399 1.00 98.25 445 VAL A N 1
ATOM 3466 C CA . VAL A 1 445 ? 16.315 -3.189 -28.617 1.00 98.25 445 VAL A CA 1
ATOM 3467 C C . VAL A 1 445 ? 15.822 -3.242 -27.170 1.00 98.25 445 VAL A C 1
ATOM 3469 O O . VAL A 1 445 ? 16.626 -3.147 -26.249 1.00 98.25 445 VAL A O 1
ATOM 3472 N N . GLU A 1 446 ? 14.518 -3.438 -26.984 1.00 98.00 446 GLU A N 1
ATOM 3473 C CA . GLU A 1 446 ? 13.867 -3.606 -25.687 1.00 98.00 446 GLU A CA 1
ATOM 3474 C C . GLU A 1 446 ? 14.548 -4.682 -24.829 1.00 98.00 446 GLU A C 1
ATOM 3476 O O . GLU A 1 446 ? 14.978 -4.395 -23.713 1.00 98.00 446 GLU A O 1
ATOM 3481 N N . GLU A 1 447 ? 14.706 -5.898 -25.355 1.00 97.62 447 GLU A N 1
ATOM 3482 C CA . GLU A 1 447 ? 15.263 -7.020 -24.591 1.00 97.62 447 GLU A CA 1
ATOM 3483 C C . GLU A 1 447 ? 16.751 -6.848 -24.286 1.00 97.62 447 GLU A C 1
ATOM 3485 O O . GLU A 1 447 ? 17.183 -7.181 -23.185 1.00 97.62 447 GLU A O 1
ATOM 3490 N N . LEU A 1 448 ? 17.530 -6.294 -25.222 1.00 98.00 448 LEU A N 1
ATOM 3491 C CA . LEU A 1 448 ? 18.953 -6.018 -25.002 1.00 98.00 448 LEU A CA 1
ATOM 3492 C C . LEU A 1 448 ? 19.174 -4.991 -23.886 1.00 98.00 448 LEU A C 1
ATOM 3494 O O . LEU A 1 448 ? 20.139 -5.097 -23.134 1.00 98.00 448 LEU A O 1
ATOM 3498 N N . ILE A 1 449 ? 18.283 -4.005 -23.764 1.00 97.94 449 ILE A N 1
ATOM 3499 C CA . ILE A 1 449 ? 18.346 -3.007 -22.692 1.00 97.94 449 ILE A CA 1
ATOM 3500 C C . ILE A 1 449 ? 17.817 -3.590 -21.377 1.00 97.94 449 ILE A C 1
ATOM 3502 O O . ILE A 1 449 ? 18.402 -3.360 -20.318 1.00 97.94 449 ILE A O 1
ATOM 3506 N N . ALA A 1 450 ? 16.708 -4.330 -21.424 1.00 97.12 450 ALA A N 1
ATOM 3507 C CA . ALA A 1 450 ? 16.025 -4.810 -20.231 1.00 97.12 450 ALA A CA 1
ATOM 3508 C C . ALA A 1 450 ? 16.721 -6.006 -19.567 1.00 97.12 450 ALA A C 1
ATOM 3510 O O . ALA A 1 450 ? 16.679 -6.108 -18.344 1.00 97.12 450 ALA A O 1
ATOM 3511 N N . ALA A 1 451 ? 17.372 -6.902 -20.317 1.00 95.69 451 ALA A N 1
ATOM 3512 C CA . ALA A 1 451 ? 17.917 -8.145 -19.761 1.00 95.69 451 ALA A CA 1
ATOM 3513 C C . ALA A 1 451 ? 18.938 -7.930 -18.617 1.00 95.69 451 ALA A C 1
ATOM 3515 O O . ALA A 1 451 ? 18.774 -8.558 -17.566 1.00 95.69 451 ALA A O 1
ATOM 3516 N N . PRO A 1 452 ? 19.927 -7.018 -18.724 1.00 94.69 452 PRO A N 1
ATOM 3517 C CA . PRO A 1 452 ? 20.851 -6.734 -17.622 1.00 94.69 452 PRO A CA 1
ATOM 3518 C C . PRO A 1 452 ? 20.159 -6.128 -16.396 1.00 94.69 452 PRO A C 1
ATOM 3520 O O . PRO A 1 452 ? 20.522 -6.453 -15.267 1.00 94.69 452 PRO A O 1
ATOM 3523 N N . LEU A 1 453 ? 19.138 -5.289 -16.610 1.00 93.38 453 LEU A N 1
ATOM 3524 C CA . LEU A 1 453 ? 18.330 -4.709 -15.535 1.00 93.38 453 LEU A CA 1
ATOM 3525 C C . LEU A 1 453 ? 17.519 -5.795 -14.822 1.00 93.38 453 LEU A C 1
ATOM 3527 O O . LEU A 1 453 ? 17.609 -5.915 -13.607 1.00 93.38 453 LEU A O 1
ATOM 3531 N N . VAL A 1 454 ? 16.785 -6.627 -15.564 1.00 94.31 454 VAL A N 1
ATOM 3532 C CA . VAL A 1 454 ? 16.001 -7.750 -15.020 1.00 94.31 454 VAL A CA 1
ATOM 3533 C C . VAL A 1 454 ? 16.889 -8.693 -14.213 1.00 94.31 454 VAL A C 1
ATOM 3535 O O . VAL A 1 454 ? 16.518 -9.085 -13.109 1.00 94.31 454 VAL A O 1
ATOM 3538 N N . SER A 1 455 ? 18.084 -9.007 -14.722 1.00 93.19 455 SER A N 1
ATOM 3539 C CA . SER A 1 455 ? 19.056 -9.830 -14.002 1.00 93.19 455 SER A CA 1
ATOM 3540 C C . SER A 1 455 ? 19.516 -9.184 -12.695 1.00 93.19 455 SER A C 1
ATOM 3542 O O . SER A 1 455 ? 19.679 -9.897 -11.711 1.00 93.19 455 SER A O 1
ATOM 3544 N N . ALA A 1 456 ? 19.742 -7.869 -12.674 1.00 91.56 456 ALA A N 1
ATOM 3545 C CA . ALA A 1 456 ? 20.228 -7.169 -11.487 1.00 91.56 456 ALA A CA 1
ATOM 3546 C C . ALA A 1 456 ? 19.128 -6.934 -10.435 1.00 91.56 456 ALA A C 1
ATOM 3548 O O . ALA A 1 456 ? 19.387 -6.998 -9.238 1.00 91.56 456 ALA A O 1
ATOM 3549 N N . PHE A 1 457 ? 17.885 -6.726 -10.872 1.00 93.19 457 PHE A N 1
ATOM 3550 C CA . PHE A 1 457 ? 16.715 -6.568 -10.003 1.00 93.19 457 PHE A CA 1
ATOM 3551 C C . PHE A 1 457 ? 16.189 -7.900 -9.433 1.00 93.19 457 PHE A C 1
ATOM 3553 O O . PHE A 1 457 ? 15.366 -7.904 -8.512 1.00 93.19 457 PHE A O 1
ATOM 3560 N N . GLY A 1 458 ? 16.700 -9.030 -9.927 1.00 92.81 458 GLY A N 1
ATOM 3561 C CA . GLY A 1 458 ? 16.479 -10.360 -9.368 1.00 92.81 458 GLY A CA 1
ATOM 3562 C C . GLY A 1 458 ? 15.230 -11.077 -9.898 1.00 92.81 458 GLY A C 1
ATOM 3563 O O . GLY A 1 458 ? 14.561 -10.601 -10.823 1.00 92.81 458 GLY A O 1
ATOM 3564 N N . PRO A 1 459 ? 14.910 -12.260 -9.342 1.00 91.12 459 PRO A N 1
ATOM 3565 C CA . PRO A 1 459 ? 13.849 -13.123 -9.851 1.00 91.12 459 PRO A CA 1
ATOM 3566 C C . PRO A 1 459 ? 12.470 -12.463 -9.766 1.00 91.12 459 PRO A C 1
ATOM 3568 O O . PRO A 1 459 ? 12.187 -11.668 -8.873 1.00 91.12 459 PRO A O 1
ATOM 3571 N N . GLY A 1 460 ? 11.595 -12.813 -10.711 1.00 90.50 460 GLY A N 1
ATOM 3572 C CA . GLY A 1 460 ? 10.227 -12.293 -10.770 1.00 90.50 460 GLY A CA 1
ATOM 3573 C C . GLY A 1 460 ? 10.101 -10.873 -11.331 1.00 90.50 460 GLY A C 1
ATOM 3574 O O . GLY A 1 460 ? 8.970 -10.437 -11.556 1.00 90.50 460 GLY A O 1
ATOM 3575 N N . THR A 1 461 ? 11.214 -10.184 -11.610 1.00 95.50 461 THR A N 1
ATOM 3576 C CA . THR A 1 461 ? 11.214 -8.842 -12.202 1.00 95.50 461 THR A CA 1
ATOM 3577 C C . THR A 1 461 ? 10.466 -8.827 -13.533 1.00 95.50 461 THR A C 1
ATOM 3579 O O . THR A 1 461 ? 10.748 -9.603 -14.446 1.00 95.50 461 THR A O 1
ATOM 3582 N N . LYS A 1 462 ? 9.513 -7.904 -13.649 1.00 95.44 462 LYS A N 1
ATOM 3583 C CA . LYS A 1 462 ? 8.763 -7.610 -14.871 1.00 95.44 462 LYS A CA 1
ATOM 3584 C C . LYS A 1 462 ? 9.083 -6.195 -15.314 1.00 95.44 462 LYS A C 1
ATOM 3586 O O . LYS A 1 462 ? 9.371 -5.338 -14.482 1.00 95.44 462 LYS A O 1
ATOM 3591 N N . TYR A 1 463 ? 8.977 -5.930 -16.606 1.00 96.38 463 TYR A N 1
ATOM 3592 C CA . TYR A 1 463 ? 9.169 -4.586 -17.126 1.00 96.38 463 TYR A CA 1
ATOM 3593 C C . TYR A 1 463 ? 8.158 -4.249 -18.218 1.00 96.38 463 TYR A C 1
ATOM 3595 O O . TYR A 1 463 ? 7.547 -5.132 -18.819 1.00 96.38 463 TYR A O 1
ATOM 3603 N N . ASN A 1 464 ? 7.988 -2.953 -18.448 1.00 96.38 464 ASN A N 1
ATOM 3604 C CA . ASN A 1 464 ? 7.235 -2.393 -19.556 1.00 96.38 464 ASN A CA 1
ATOM 3605 C C . ASN A 1 464 ? 8.105 -1.328 -20.239 1.00 96.38 464 ASN A C 1
ATOM 3607 O O . ASN A 1 464 ? 8.511 -0.355 -19.599 1.00 96.38 464 ASN A O 1
ATOM 3611 N N . PHE A 1 465 ? 8.431 -1.544 -21.514 1.00 96.88 465 PHE A N 1
ATOM 3612 C CA . PHE A 1 465 ? 9.273 -0.650 -22.306 1.00 96.88 465 PHE A CA 1
ATOM 3613 C C . PHE A 1 465 ? 8.427 0.355 -23.083 1.00 96.88 465 PHE A C 1
ATOM 3615 O O . PHE A 1 465 ? 7.479 -0.005 -23.781 1.00 96.88 465 PHE A O 1
ATOM 3622 N N . VAL A 1 466 ? 8.795 1.630 -22.992 1.00 95.81 466 VAL A N 1
ATOM 3623 C CA . VAL A 1 466 ? 8.147 2.718 -23.726 1.00 95.81 466 VAL A CA 1
ATOM 3624 C C . VAL A 1 466 ? 9.219 3.595 -24.350 1.00 95.81 466 VAL A C 1
ATOM 3626 O O . VAL A 1 466 ? 10.176 3.979 -23.688 1.00 95.81 466 VAL A O 1
ATOM 3629 N N . SER A 1 467 ? 9.054 3.967 -25.614 1.00 95.75 467 SER A N 1
ATOM 3630 C CA . SER A 1 467 ? 9.980 4.852 -26.322 1.00 95.75 467 SER A CA 1
ATOM 3631 C C . SER A 1 467 ? 9.264 6.026 -26.973 1.00 95.75 467 SER A C 1
ATOM 3633 O O . SER A 1 467 ? 8.102 5.931 -27.368 1.00 95.75 467 SER A O 1
ATOM 3635 N N . SER A 1 468 ? 9.977 7.142 -27.137 1.00 95.94 468 SER A N 1
ATOM 3636 C CA . SER A 1 468 ? 9.475 8.294 -27.889 1.00 95.94 468 SER A CA 1
ATOM 3637 C C . SER A 1 468 ? 9.605 8.028 -29.391 1.00 95.94 468 SER A C 1
ATOM 3639 O O . SER A 1 468 ? 10.606 8.368 -30.028 1.00 95.94 468 SER A O 1
ATOM 3641 N N . GLY A 1 469 ? 8.613 7.324 -29.940 1.00 94.31 469 GLY A N 1
ATOM 3642 C CA . GLY A 1 469 ? 8.566 6.866 -31.330 1.00 94.31 469 GLY A CA 1
ATOM 3643 C C . GLY A 1 469 ? 9.269 5.524 -31.571 1.00 94.31 469 GLY A C 1
ATOM 3644 O O . GLY A 1 469 ? 9.706 4.849 -30.635 1.00 94.31 469 GLY A O 1
ATOM 3645 N N . ARG A 1 470 ? 9.366 5.143 -32.849 1.00 95.75 470 ARG A N 1
ATOM 3646 C CA . ARG A 1 470 ? 9.917 3.867 -33.325 1.00 95.75 470 ARG A CA 1
ATOM 3647 C C . ARG A 1 470 ? 10.659 4.043 -34.645 1.00 95.75 470 ARG A C 1
ATOM 3649 O O . ARG A 1 470 ? 10.399 4.991 -35.380 1.00 95.75 470 ARG A O 1
ATOM 3656 N N . GLU A 1 471 ? 11.599 3.148 -34.912 1.00 96.12 471 GLU A N 1
ATOM 3657 C CA . GLU A 1 471 ? 12.256 2.988 -36.208 1.00 96.12 471 GLU A CA 1
ATOM 3658 C C . GLU A 1 471 ? 12.049 1.571 -36.748 1.00 96.12 471 GLU A C 1
ATOM 3660 O O . GLU A 1 471 ? 11.851 0.626 -35.975 1.00 96.12 471 GLU A O 1
ATOM 3665 N N . ASP A 1 472 ? 12.123 1.433 -38.070 1.00 96.94 472 ASP A N 1
ATOM 3666 C CA . ASP A 1 472 ? 12.027 0.141 -38.744 1.00 96.94 472 ASP A CA 1
ATOM 3667 C C . ASP A 1 472 ? 13.231 -0.755 -38.437 1.00 96.94 472 ASP A C 1
ATOM 3669 O O . ASP A 1 472 ? 14.277 -0.313 -37.946 1.00 96.94 472 ASP A O 1
ATOM 3673 N N . ILE A 1 473 ? 13.084 -2.051 -38.716 1.00 96.56 473 ILE A N 1
ATOM 3674 C CA . ILE A 1 473 ? 14.063 -3.094 -38.370 1.00 96.56 473 ILE A CA 1
ATOM 3675 C C . ILE A 1 473 ? 15.440 -2.799 -38.981 1.00 96.56 473 ILE A C 1
ATOM 3677 O O . ILE A 1 473 ? 16.459 -2.964 -38.304 1.00 96.56 473 ILE A O 1
ATOM 3681 N N . ASP A 1 474 ? 15.466 -2.296 -40.211 1.00 96.94 474 ASP A N 1
ATOM 3682 C CA . ASP A 1 474 ? 16.657 -1.982 -41.000 1.00 96.94 474 ASP A CA 1
ATOM 3683 C C . ASP A 1 474 ? 17.157 -0.538 -40.865 1.00 96.94 474 ASP A C 1
ATOM 3685 O O . ASP A 1 474 ? 18.210 -0.183 -41.411 1.00 96.94 474 ASP A O 1
ATOM 3689 N N . VAL A 1 475 ? 16.472 0.278 -40.064 1.00 98.00 475 VAL A N 1
ATOM 3690 C CA . VAL A 1 475 ? 16.846 1.662 -39.769 1.00 98.00 475 VAL A CA 1
ATOM 3691 C C . VAL A 1 475 ? 17.711 1.729 -38.509 1.00 98.00 475 VAL A C 1
ATOM 3693 O O . VAL A 1 475 ? 17.394 1.144 -37.470 1.00 98.00 475 VAL A O 1
ATOM 3696 N N . ARG A 1 476 ? 18.818 2.477 -38.598 1.00 97.75 476 ARG A N 1
ATOM 3697 C CA . ARG A 1 476 ? 19.677 2.825 -37.453 1.00 97.75 476 ARG A CA 1
ATOM 3698 C C . ARG A 1 476 ? 19.143 4.068 -36.745 1.00 97.75 476 ARG A C 1
ATOM 3700 O O . ARG A 1 476 ? 18.662 4.987 -37.400 1.00 97.75 476 ARG A O 1
ATOM 3707 N N . CYS A 1 477 ? 19.323 4.135 -35.431 1.00 97.38 477 CYS A N 1
ATOM 3708 C CA . CYS A 1 477 ? 19.051 5.326 -34.626 1.00 97.38 477 CYS A CA 1
ATOM 3709 C C . CYS A 1 477 ? 20.381 5.841 -34.068 1.00 97.38 477 CYS A C 1
ATOM 3711 O O . CYS A 1 477 ? 20.994 5.156 -33.257 1.00 97.38 477 CYS A O 1
ATOM 3713 N N . LEU A 1 478 ? 20.852 6.997 -34.542 1.00 95.81 478 LEU A N 1
ATOM 3714 C CA . LEU A 1 478 ? 22.193 7.531 -34.264 1.00 95.81 478 LEU A CA 1
ATOM 3715 C C . LEU A 1 478 ? 22.128 8.851 -33.469 1.00 95.81 478 LEU A C 1
ATOM 3717 O O . LEU A 1 478 ? 21.073 9.253 -32.979 1.00 95.81 478 LEU A O 1
ATOM 3721 N N . GLY A 1 479 ? 23.266 9.538 -33.341 1.00 95.56 479 GLY A N 1
ATOM 3722 C CA . GLY A 1 479 ? 23.361 10.828 -32.656 1.00 95.56 479 GLY A CA 1
ATOM 3723 C C . GLY A 1 479 ? 23.163 10.690 -31.148 1.00 95.56 479 GLY A C 1
ATOM 3724 O O . GLY A 1 479 ? 23.785 9.842 -30.509 1.00 95.56 479 GLY A O 1
ATOM 3725 N N . LEU A 1 480 ? 22.286 11.520 -30.577 1.00 94.56 480 LEU A N 1
ATOM 3726 C CA . LEU A 1 480 ? 21.939 11.453 -29.151 1.00 94.56 480 LEU A CA 1
ATOM 3727 C C . LEU A 1 480 ? 21.105 10.210 -28.795 1.00 94.56 480 LEU A C 1
ATOM 3729 O O . LEU A 1 480 ? 20.966 9.893 -27.616 1.00 94.56 480 LEU A O 1
ATOM 3733 N N . GLY A 1 481 ? 20.578 9.497 -29.794 1.00 96.88 481 GLY A N 1
ATOM 3734 C CA . GLY A 1 481 ? 19.710 8.344 -29.596 1.00 96.88 481 GLY A CA 1
ATOM 3735 C C . GLY A 1 481 ? 18.262 8.716 -29.279 1.00 96.88 481 GLY A C 1
ATOM 3736 O O . GLY A 1 481 ? 17.912 9.879 -29.055 1.00 96.88 481 GLY A O 1
ATOM 3737 N N . ARG A 1 482 ? 17.398 7.700 -29.268 1.00 97.62 482 ARG A N 1
ATOM 3738 C CA . ARG A 1 482 ? 15.968 7.832 -28.996 1.00 97.62 482 ARG A CA 1
ATOM 3739 C C . ARG A 1 482 ? 15.688 7.720 -27.494 1.00 97.62 482 ARG A C 1
ATOM 3741 O O . ARG A 1 482 ? 16.133 6.750 -26.880 1.00 97.62 482 ARG A O 1
ATOM 3748 N N . PRO A 1 483 ? 14.911 8.648 -26.905 1.00 97.88 483 PRO A N 1
ATOM 3749 C CA . PRO A 1 483 ? 14.449 8.526 -25.527 1.00 97.88 483 PRO A CA 1
ATOM 3750 C C . PRO A 1 483 ? 13.595 7.276 -25.300 1.00 97.88 483 PRO A C 1
ATOM 3752 O O . PRO A 1 483 ? 12.698 6.977 -26.095 1.00 97.88 483 PRO A O 1
ATOM 3755 N N . PHE A 1 484 ? 13.836 6.594 -24.185 1.00 97.00 484 PHE A N 1
ATOM 3756 C CA . PHE A 1 484 ? 13.032 5.475 -23.710 1.00 97.00 484 PHE A CA 1
ATOM 3757 C C . PHE A 1 484 ? 12.883 5.497 -22.186 1.00 97.00 484 PHE A C 1
ATOM 3759 O O . PHE A 1 484 ? 13.656 6.147 -21.479 1.00 97.00 484 PHE A O 1
ATOM 3766 N N . MET A 1 485 ? 11.896 4.756 -21.692 1.00 95.88 485 MET A N 1
ATOM 3767 C CA . MET A 1 485 ? 11.722 4.420 -20.289 1.00 95.88 485 MET A CA 1
ATOM 3768 C C . MET A 1 485 ? 11.410 2.929 -20.132 1.00 95.88 485 MET A C 1
ATOM 3770 O O . MET A 1 485 ? 10.772 2.313 -20.987 1.00 95.88 485 MET A O 1
ATOM 3774 N N . LEU A 1 486 ? 11.843 2.378 -19.008 1.00 96.00 486 LEU A N 1
ATOM 3775 C CA . LEU A 1 486 ? 11.513 1.058 -18.507 1.00 96.00 486 LEU A CA 1
ATOM 3776 C C . LEU A 1 486 ? 10.819 1.228 -17.161 1.00 96.00 486 LEU A C 1
ATOM 3778 O O . LEU A 1 486 ? 11.421 1.694 -16.195 1.00 96.00 486 LEU A O 1
ATOM 3782 N N . GLU A 1 487 ? 9.549 0.847 -17.106 1.00 95.69 487 GLU A N 1
ATOM 3783 C CA . GLU A 1 487 ? 8.808 0.698 -15.857 1.00 95.69 487 GLU A CA 1
ATOM 3784 C C . GLU A 1 487 ? 9.058 -0.716 -15.327 1.00 95.69 487 GLU A C 1
ATOM 3786 O O . GLU A 1 487 ? 8.573 -1.693 -15.895 1.00 95.69 487 GLU A O 1
ATOM 3791 N N . ILE A 1 488 ? 9.846 -0.828 -14.263 1.00 95.38 488 ILE A N 1
ATOM 3792 C CA . ILE A 1 488 ? 10.277 -2.085 -13.654 1.00 95.38 488 ILE A CA 1
ATOM 3793 C C . ILE A 1 488 ? 9.376 -2.372 -12.453 1.00 95.38 488 ILE A C 1
ATOM 3795 O O . ILE A 1 488 ? 9.201 -1.541 -11.567 1.00 95.38 488 ILE A O 1
ATOM 3799 N N . SER A 1 489 ? 8.796 -3.563 -12.402 1.00 94.69 489 SER A N 1
ATOM 3800 C CA . SER A 1 489 ? 7.852 -3.986 -11.367 1.00 94.69 489 SER A CA 1
ATOM 3801 C C . SER A 1 489 ? 8.207 -5.376 -10.850 1.00 94.69 489 SER A C 1
ATOM 3803 O O . SER A 1 489 ? 8.956 -6.114 -11.487 1.00 94.69 489 SER A O 1
ATOM 3805 N N . ASN A 1 490 ? 7.658 -5.743 -9.688 1.00 93.19 490 ASN A N 1
ATOM 3806 C CA . ASN A 1 490 ? 7.803 -7.090 -9.122 1.00 93.19 490 ASN A CA 1
ATOM 3807 C C . ASN A 1 490 ? 9.270 -7.525 -8.890 1.00 93.19 490 ASN A C 1
ATOM 3809 O O . ASN A 1 490 ? 9.567 -8.714 -8.894 1.00 93.19 490 ASN A O 1
ATOM 3813 N N . TYR A 1 491 ? 10.186 -6.566 -8.718 1.00 95.00 491 TYR A N 1
ATOM 3814 C CA . TYR A 1 491 ? 11.615 -6.822 -8.541 1.00 95.00 491 TYR A CA 1
ATOM 3815 C C . TYR A 1 491 ? 11.959 -7.232 -7.111 1.00 95.00 491 TYR A C 1
ATOM 3817 O O . TYR A 1 491 ? 11.465 -6.643 -6.145 1.00 95.00 491 TYR A O 1
ATOM 3825 N N . ALA A 1 492 ? 12.852 -8.207 -6.977 1.00 93.75 492 ALA A N 1
ATOM 3826 C CA . ALA A 1 492 ? 13.313 -8.747 -5.704 1.00 93.75 492 ALA A CA 1
ATOM 3827 C C . ALA A 1 492 ? 14.259 -7.779 -4.973 1.00 93.75 492 ALA A C 1
ATOM 3829 O O . ALA A 1 492 ? 14.061 -7.488 -3.794 1.00 93.75 492 ALA A O 1
ATOM 3830 N N . HIS A 1 493 ? 15.240 -7.216 -5.674 1.00 93.88 493 HIS A N 1
ATOM 3831 C CA . HIS A 1 493 ? 16.278 -6.362 -5.092 1.00 93.88 493 HIS A CA 1
ATOM 3832 C C . HIS A 1 493 ? 15.939 -4.881 -5.266 1.00 93.88 493 HIS A C 1
ATOM 3834 O O . HIS A 1 493 ? 15.491 -4.470 -6.329 1.00 93.88 493 HIS A O 1
ATOM 3840 N N . THR A 1 494 ? 16.114 -4.065 -4.225 1.00 92.31 494 THR A N 1
ATOM 3841 C CA . THR A 1 494 ? 15.904 -2.611 -4.329 1.00 92.31 494 THR A CA 1
ATOM 3842 C C . THR A 1 494 ? 17.065 -1.933 -5.047 1.00 92.31 494 THR A C 1
ATOM 3844 O O . THR A 1 494 ? 18.150 -2.501 -5.182 1.00 92.31 494 THR A O 1
ATOM 3847 N N . LEU A 1 495 ? 16.862 -0.675 -5.447 1.00 90.88 495 LEU A N 1
ATOM 3848 C CA . LEU A 1 495 ? 17.949 0.157 -5.951 1.00 90.88 495 LEU A CA 1
ATOM 3849 C C . LEU A 1 495 ? 19.084 0.285 -4.920 1.00 90.88 495 LEU A C 1
ATOM 3851 O O . LEU A 1 495 ? 20.242 0.134 -5.300 1.00 90.88 495 LEU A O 1
ATOM 3855 N N . ALA A 1 496 ? 18.766 0.478 -3.631 1.00 87.12 496 ALA A N 1
ATOM 3856 C CA . ALA A 1 496 ? 19.771 0.471 -2.566 1.00 87.12 496 ALA A CA 1
ATOM 3857 C C . ALA A 1 496 ? 20.589 -0.824 -2.550 1.00 87.12 496 ALA A C 1
ATOM 3859 O O . ALA A 1 496 ? 21.813 -0.776 -2.574 1.00 87.12 496 ALA A O 1
ATOM 3860 N N . SER A 1 497 ? 19.919 -1.980 -2.595 1.00 86.00 497 SER A N 1
ATOM 3861 C CA . SER A 1 497 ? 20.583 -3.286 -2.619 1.00 86.00 497 SER A CA 1
ATOM 3862 C C . SER A 1 497 ? 21.554 -3.420 -3.792 1.00 86.00 497 SER A C 1
ATOM 3864 O O . SER A 1 497 ? 22.655 -3.932 -3.617 1.00 86.00 497 SER A O 1
ATOM 3866 N N . MET A 1 498 ? 21.148 -2.974 -4.981 1.00 86.00 498 MET A N 1
ATOM 3867 C CA . MET A 1 498 ? 21.990 -3.034 -6.175 1.00 86.00 498 MET A CA 1
ATOM 3868 C C . MET A 1 498 ? 23.202 -2.107 -6.073 1.00 86.00 498 MET A C 1
ATOM 3870 O O . MET A 1 498 ? 24.305 -2.508 -6.432 1.00 86.00 498 MET A O 1
ATOM 3874 N N . LEU A 1 499 ? 23.011 -0.884 -5.570 1.00 85.25 499 LEU A N 1
ATOM 3875 C CA . LEU A 1 499 ? 24.103 0.069 -5.372 1.00 85.25 499 LEU A CA 1
ATOM 3876 C C . LEU A 1 499 ? 25.123 -0.469 -4.367 1.00 85.25 499 LEU A C 1
ATOM 3878 O O . LEU A 1 499 ? 26.319 -0.428 -4.637 1.00 85.25 499 LEU A O 1
ATOM 3882 N N . THR A 1 500 ? 24.668 -1.033 -3.247 1.00 81.19 500 THR A N 1
ATOM 3883 C CA . THR A 1 500 ? 25.557 -1.639 -2.248 1.00 81.19 500 THR A CA 1
ATOM 3884 C C . THR A 1 500 ? 26.367 -2.802 -2.828 1.00 81.19 500 THR A C 1
ATOM 3886 O O . THR A 1 500 ? 27.559 -2.909 -2.547 1.00 81.19 500 THR A O 1
ATOM 3889 N N . GLU A 1 501 ? 25.759 -3.667 -3.645 1.00 78.88 501 GLU A N 1
ATOM 3890 C CA . GLU A 1 501 ? 26.467 -4.774 -4.306 1.00 78.88 501 GLU A CA 1
ATOM 3891 C C . GLU A 1 501 ? 27.500 -4.273 -5.328 1.00 78.88 501 GLU A C 1
ATOM 3893 O O . GLU A 1 501 ? 28.637 -4.746 -5.334 1.00 78.88 501 GLU A O 1
ATOM 3898 N N . GLU A 1 502 ? 27.156 -3.268 -6.134 1.00 75.19 502 GLU A N 1
ATOM 3899 C CA . GLU A 1 502 ? 28.088 -2.656 -7.089 1.00 75.19 502 GLU A CA 1
ATOM 3900 C C . GLU A 1 502 ? 29.261 -1.957 -6.376 1.00 75.19 502 GLU A C 1
ATOM 3902 O O . GLU A 1 502 ? 30.414 -2.082 -6.791 1.00 75.19 502 GLU A O 1
ATOM 3907 N N . GLY A 1 503 ? 28.994 -1.271 -5.258 1.00 71.62 503 GLY A N 1
ATOM 3908 C CA . GLY A 1 503 ? 30.024 -0.641 -4.430 1.00 71.62 503 GLY A CA 1
ATOM 3909 C C . GLY A 1 503 ? 31.051 -1.644 -3.893 1.00 71.62 503 GLY A C 1
ATOM 3910 O O . GLY A 1 503 ? 32.251 -1.363 -3.912 1.00 71.62 503 GLY A O 1
ATOM 3911 N N . LYS A 1 504 ? 30.607 -2.845 -3.494 1.00 73.06 504 LYS A N 1
ATOM 3912 C CA . LYS A 1 504 ? 31.498 -3.938 -3.060 1.00 73.06 504 LYS A CA 1
ATOM 3913 C C . LYS A 1 504 ? 32.411 -4.416 -4.195 1.00 73.06 504 LYS A C 1
ATOM 3915 O O . LYS A 1 504 ? 33.619 -4.526 -3.996 1.00 73.06 504 LYS A O 1
ATOM 3920 N N . LEU A 1 505 ? 31.868 -4.598 -5.402 1.00 67.81 505 LEU A N 1
ATOM 3921 C CA . LEU A 1 505 ? 32.640 -5.016 -6.585 1.00 67.81 505 LEU A CA 1
ATOM 3922 C C . LEU A 1 505 ? 33.709 -3.996 -7.013 1.00 67.81 505 LEU A C 1
ATOM 3924 O O . LEU A 1 505 ? 34.719 -4.367 -7.618 1.00 67.81 505 LEU A O 1
ATOM 3928 N N . LEU A 1 506 ? 33.488 -2.710 -6.733 1.00 60.97 506 LEU A N 1
ATOM 3929 C CA . LEU A 1 506 ? 34.458 -1.646 -6.999 1.00 60.97 506 LEU A CA 1
ATOM 3930 C C . LEU A 1 506 ? 35.537 -1.558 -5.906 1.00 60.97 506 LEU A C 1
ATOM 3932 O O . LEU A 1 506 ? 36.697 -1.320 -6.240 1.00 60.97 506 LEU A O 1
ATOM 3936 N N . GLY A 1 507 ? 35.185 -1.797 -4.637 1.00 55.06 507 GLY A N 1
ATOM 3937 C CA . GLY A 1 507 ? 36.117 -1.779 -3.500 1.00 55.06 507 GLY A CA 1
ATOM 3938 C C . GLY A 1 507 ? 37.097 -2.959 -3.454 1.00 55.06 507 GLY A C 1
ATOM 3939 O O . GLY A 1 507 ? 38.247 -2.787 -3.058 1.00 55.06 507 GLY A O 1
ATOM 3940 N N . GLU A 1 508 ? 36.700 -4.142 -3.932 1.00 49.69 508 GLU A N 1
ATOM 3941 C CA . GLU A 1 508 ? 37.576 -5.329 -3.996 1.00 49.69 508 GLU A CA 1
ATOM 3942 C C . GLU A 1 508 ? 38.715 -5.211 -5.033 1.00 49.69 508 GLU A C 1
ATOM 3944 O O . GLU A 1 508 ? 39.650 -6.011 -5.026 1.00 49.69 508 GLU A O 1
ATOM 3949 N N . LYS A 1 509 ? 38.684 -4.206 -5.920 1.00 44.91 509 LYS A N 1
ATOM 3950 C CA . LYS A 1 509 ? 39.710 -4.000 -6.963 1.00 44.91 509 LYS A CA 1
ATOM 3951 C C . LYS A 1 509 ? 40.883 -3.114 -6.537 1.00 44.91 509 LYS A C 1
ATOM 3953 O O . LYS A 1 509 ? 41.807 -2.926 -7.328 1.00 44.91 509 LYS A O 1
ATOM 3958 N N . THR A 1 510 ? 40.883 -2.593 -5.312 1.00 33.50 510 THR A N 1
ATOM 3959 C CA . THR A 1 510 ? 42.016 -1.845 -4.746 1.00 33.50 510 THR A CA 1
ATOM 3960 C C . THR A 1 510 ? 42.704 -2.661 -3.649 1.00 33.50 510 THR A C 1
ATOM 3962 O O . THR A 1 510 ? 42.095 -2.871 -2.602 1.00 33.50 510 THR A O 1
ATOM 3965 N N . PRO A 1 511 ? 43.969 -3.098 -3.825 1.00 36.28 511 PRO A N 1
ATOM 3966 C CA . PRO A 1 511 ? 44.753 -3.639 -2.725 1.00 36.28 511 PRO A CA 1
ATOM 3967 C C . PRO A 1 511 ? 45.218 -2.463 -1.861 1.00 36.28 511 PRO A C 1
ATOM 3969 O O . PRO A 1 511 ? 46.157 -1.751 -2.206 1.00 36.28 511 PRO A O 1
ATOM 3972 N N . SER A 1 512 ? 44.513 -2.215 -0.764 1.00 36.03 512 SER A N 1
ATOM 3973 C CA . SER A 1 512 ? 44.904 -1.222 0.232 1.00 36.03 512 SER A CA 1
ATOM 3974 C C . SER A 1 512 ? 44.614 -1.777 1.617 1.00 36.03 512 SER A C 1
ATOM 3976 O O . SER A 1 512 ? 43.485 -1.723 2.106 1.00 36.03 512 SER A O 1
ATOM 3978 N N . ASP A 1 513 ? 45.666 -2.298 2.244 1.00 36.75 513 ASP A N 1
ATOM 3979 C CA . ASP A 1 513 ? 45.723 -2.604 3.665 1.00 36.75 513 ASP A CA 1
ATOM 3980 C C . ASP A 1 513 ? 45.361 -1.354 4.476 1.00 36.75 513 ASP A C 1
ATOM 3982 O O . ASP A 1 513 ? 46.120 -0.387 4.493 1.00 36.75 513 ASP A O 1
ATOM 3986 N N . ASN A 1 514 ? 44.175 -1.376 5.096 1.00 37.34 514 ASN A N 1
ATOM 3987 C CA . ASN A 1 514 ? 43.741 -0.650 6.304 1.00 37.34 514 ASN A CA 1
ATOM 3988 C C . ASN A 1 514 ? 42.269 -0.224 6.207 1.00 37.34 514 ASN A C 1
ATOM 3990 O O . ASN A 1 514 ? 41.946 0.953 6.074 1.00 37.34 514 ASN A O 1
ATOM 3994 N N . ALA A 1 515 ? 41.356 -1.183 6.359 1.00 36.66 515 ALA A N 1
ATOM 3995 C CA . ALA A 1 515 ? 39.972 -0.897 6.726 1.00 36.66 515 ALA A CA 1
ATOM 3996 C C . ALA A 1 515 ? 39.424 -2.022 7.612 1.00 36.66 515 ALA A C 1
ATOM 3998 O O . ALA A 1 515 ? 38.598 -2.832 7.207 1.00 36.66 515 ALA A O 1
ATOM 3999 N N . LYS A 1 516 ? 39.884 -2.071 8.867 1.00 34.69 516 LYS A N 1
ATOM 4000 C CA . LYS A 1 516 ? 39.098 -2.677 9.948 1.00 34.69 516 LYS A CA 1
ATOM 4001 C C . LYS A 1 516 ? 38.008 -1.684 10.354 1.00 34.69 516 LYS A C 1
ATOM 4003 O O . LYS A 1 516 ? 38.119 -1.080 11.406 1.00 34.69 516 LYS A O 1
ATOM 4008 N N . ASN A 1 517 ? 37.009 -1.486 9.501 1.00 34.38 517 ASN A N 1
ATOM 4009 C CA . ASN A 1 517 ? 35.718 -0.892 9.846 1.00 34.38 517 ASN A CA 1
ATOM 4010 C C . ASN A 1 517 ? 34.674 -1.612 8.983 1.00 34.38 517 ASN A C 1
ATOM 4012 O O . ASN A 1 517 ? 34.873 -1.760 7.780 1.00 34.38 517 ASN A O 1
ATOM 4016 N N . GLY A 1 518 ? 33.635 -2.159 9.617 1.00 35.75 518 GLY A N 1
ATOM 4017 C CA . GLY A 1 518 ? 32.692 -3.097 9.003 1.00 35.75 518 GLY A CA 1
ATOM 4018 C C . GLY A 1 518 ? 32.066 -2.572 7.709 1.00 35.75 518 GLY A C 1
ATOM 4019 O O . GLY A 1 518 ? 31.606 -1.437 7.644 1.00 35.75 518 GLY A O 1
ATOM 4020 N N . ALA A 1 519 ? 32.021 -3.425 6.685 1.00 40.28 519 ALA A N 1
ATOM 4021 C CA . ALA A 1 519 ? 31.493 -3.138 5.349 1.00 40.28 519 ALA A CA 1
ATOM 4022 C C . ALA A 1 519 ? 29.958 -2.934 5.286 1.00 40.28 519 ALA A C 1
ATOM 4024 O O . ALA A 1 519 ? 29.396 -2.870 4.192 1.00 40.28 519 ALA A O 1
ATOM 4025 N N . ASP A 1 520 ? 29.284 -2.834 6.434 1.00 44.53 520 ASP A N 1
ATOM 4026 C CA . ASP A 1 520 ? 27.822 -2.766 6.548 1.00 44.53 520 ASP A CA 1
ATOM 4027 C C . ASP A 1 520 ? 27.275 -1.335 6.717 1.00 44.53 520 ASP A C 1
ATOM 4029 O O . ASP A 1 520 ? 26.060 -1.152 6.726 1.00 44.53 520 ASP A O 1
ATOM 4033 N N . ASP A 1 521 ? 28.139 -0.313 6.784 1.00 49.94 521 ASP A N 1
ATOM 4034 C CA . ASP A 1 521 ? 27.738 1.078 7.081 1.00 49.94 521 ASP A CA 1
ATOM 4035 C C . ASP A 1 521 ? 27.911 2.072 5.913 1.00 49.94 521 ASP A C 1
ATOM 4037 O O . ASP A 1 521 ? 27.805 3.287 6.093 1.00 49.94 521 ASP A O 1
ATOM 4041 N N . ILE A 1 522 ? 28.158 1.587 4.690 1.00 60.28 522 ILE A N 1
ATOM 4042 C CA . ILE A 1 522 ? 28.239 2.463 3.511 1.00 60.28 522 ILE A CA 1
ATOM 4043 C C . ILE A 1 522 ? 26.831 2.950 3.151 1.00 60.28 522 ILE A C 1
ATOM 4045 O O . ILE A 1 522 ? 25.950 2.167 2.792 1.00 60.28 522 ILE A O 1
ATOM 4049 N N . ASP A 1 523 ? 26.630 4.264 3.215 1.00 67.12 523 ASP A N 1
ATOM 4050 C CA . ASP A 1 523 ? 25.421 4.930 2.745 1.00 67.12 523 ASP A CA 1
ATOM 4051 C C . ASP A 1 523 ? 25.287 4.765 1.221 1.00 67.12 523 ASP A C 1
ATOM 4053 O O . ASP A 1 523 ? 26.004 5.394 0.439 1.00 67.12 523 ASP A O 1
ATOM 4057 N N . ALA A 1 524 ? 24.371 3.890 0.794 1.00 67.12 524 ALA A N 1
ATOM 4058 C CA . ALA A 1 524 ? 24.167 3.548 -0.613 1.00 67.12 524 ALA A CA 1
ATOM 4059 C C . ALA A 1 524 ? 23.818 4.768 -1.482 1.00 67.12 524 ALA A C 1
ATOM 4061 O O . ALA A 1 524 ? 24.081 4.753 -2.686 1.00 67.12 524 ALA A O 1
ATOM 4062 N N . SER A 1 525 ? 23.270 5.838 -0.893 1.00 63.16 525 SER A N 1
ATOM 4063 C CA . SER A 1 525 ? 22.975 7.077 -1.616 1.00 63.16 525 SER A CA 1
ATOM 4064 C C . SER A 1 525 ? 24.233 7.793 -2.114 1.00 63.16 525 SER A C 1
ATOM 4066 O O . SER A 1 525 ? 24.205 8.412 -3.178 1.00 63.16 525 SER A O 1
ATOM 4068 N N . GLN A 1 526 ? 25.355 7.651 -1.402 1.00 70.88 526 GLN A N 1
ATOM 4069 C CA . GLN A 1 526 ? 26.636 8.284 -1.736 1.00 70.88 526 GLN A CA 1
ATOM 4070 C C . GLN A 1 526 ? 27.348 7.596 -2.905 1.00 70.88 526 GLN A C 1
ATOM 4072 O O . GLN A 1 526 ? 28.292 8.146 -3.467 1.00 70.88 526 GLN A O 1
ATOM 4077 N N . LEU A 1 527 ? 26.881 6.408 -3.303 1.00 71.75 527 LEU A N 1
ATOM 4078 C CA . LEU A 1 527 ? 27.391 5.685 -4.469 1.00 71.75 527 LEU A CA 1
ATOM 4079 C C . LEU A 1 527 ? 26.852 6.252 -5.793 1.00 71.75 527 LEU A C 1
ATOM 4081 O O . LEU A 1 527 ? 27.345 5.894 -6.864 1.00 71.75 527 LEU A O 1
ATOM 4085 N N . LEU A 1 528 ? 25.856 7.143 -5.747 1.00 74.44 528 LEU A N 1
ATOM 4086 C CA . LEU A 1 528 ? 25.358 7.843 -6.928 1.00 74.44 528 LEU A CA 1
ATOM 4087 C C . LEU A 1 528 ? 26.291 9.004 -7.290 1.00 74.44 528 LEU A C 1
ATOM 4089 O O . LEU A 1 528 ? 26.450 9.954 -6.529 1.00 74.44 528 LEU A O 1
ATOM 4093 N N . SER A 1 529 ? 26.861 8.957 -8.497 1.00 68.25 529 SER A N 1
ATOM 4094 C CA . SER A 1 529 ? 27.762 10.009 -8.996 1.00 68.25 529 SER A CA 1
ATOM 4095 C C . SER A 1 529 ? 27.045 11.343 -9.270 1.00 68.25 529 SER A C 1
ATOM 4097 O O . SER A 1 529 ? 27.653 12.412 -9.227 1.00 68.25 529 SER A O 1
ATOM 4099 N N . ALA A 1 530 ? 25.739 11.273 -9.544 1.00 77.50 530 ALA A N 1
ATOM 4100 C CA . ALA A 1 530 ? 24.834 12.391 -9.774 1.00 77.50 530 ALA A CA 1
ATOM 4101 C C . ALA A 1 530 ? 23.375 11.969 -9.466 1.00 77.50 530 ALA A C 1
ATOM 4103 O O . ALA A 1 530 ? 23.095 10.772 -9.349 1.00 77.50 530 ALA A O 1
ATOM 4104 N N . PRO A 1 531 ? 22.421 12.917 -9.342 1.00 78.19 531 PRO A N 1
ATOM 4105 C CA . PRO A 1 531 ? 21.024 12.630 -9.002 1.00 78.19 531 PRO A CA 1
ATOM 4106 C C . PRO A 1 531 ? 20.375 11.559 -9.897 1.00 78.19 531 PRO A C 1
ATOM 4108 O O . PRO A 1 531 ? 20.090 11.802 -11.069 1.00 78.19 531 PRO A O 1
ATOM 4111 N N . GLY A 1 532 ? 20.126 10.378 -9.325 1.00 80.81 532 GLY A N 1
ATOM 4112 C CA . GLY A 1 532 ? 19.507 9.243 -10.010 1.00 80.81 532 GLY A CA 1
ATOM 4113 C C . GLY A 1 532 ? 20.362 8.604 -11.106 1.00 80.81 532 GLY A C 1
ATOM 4114 O O . GLY A 1 532 ? 19.818 7.819 -11.877 1.00 80.81 532 GLY A O 1
ATOM 4115 N N . ASP A 1 533 ? 21.653 8.932 -11.204 1.00 89.50 533 ASP A N 1
ATOM 4116 C CA . ASP A 1 533 ? 22.544 8.438 -12.256 1.00 89.50 533 ASP A CA 1
ATOM 4117 C C . ASP A 1 533 ? 22.752 6.919 -12.181 1.00 89.50 533 ASP A C 1
ATOM 4119 O O . ASP A 1 533 ? 23.121 6.363 -11.148 1.00 89.50 533 ASP A O 1
ATOM 4123 N N . LEU A 1 534 ? 22.545 6.250 -13.315 1.00 91.75 534 LEU A N 1
ATOM 4124 C CA . LEU A 1 534 ? 22.757 4.816 -13.495 1.00 91.75 534 LEU A CA 1
ATOM 4125 C C . LEU A 1 534 ? 23.806 4.545 -14.583 1.00 91.75 534 LEU A C 1
ATOM 4127 O O . LEU A 1 534 ? 23.703 3.569 -15.330 1.00 91.75 534 LEU A O 1
ATOM 4131 N N . SER A 1 535 ? 24.835 5.391 -14.690 1.00 89.75 535 SER A N 1
ATOM 4132 C CA . SER A 1 535 ? 25.898 5.249 -15.695 1.00 89.75 535 SER A CA 1
ATOM 4133 C C . SER A 1 535 ? 26.648 3.913 -15.604 1.00 89.75 535 SER A C 1
ATOM 4135 O O . SER A 1 535 ? 27.017 3.335 -16.630 1.00 89.75 535 SER A O 1
ATOM 4137 N N . TRP A 1 536 ? 26.826 3.372 -14.396 1.00 87.88 536 TRP A N 1
ATOM 4138 C CA . TRP A 1 536 ? 27.408 2.041 -14.178 1.00 87.88 536 TRP A CA 1
ATOM 4139 C C . TRP A 1 536 ? 26.548 0.932 -14.813 1.00 87.88 536 TRP A C 1
ATOM 4141 O O . TRP A 1 536 ? 27.062 0.052 -15.506 1.00 87.88 536 TRP A O 1
ATOM 4151 N N . MET A 1 537 ? 25.223 1.032 -14.686 1.00 92.50 537 MET A N 1
ATOM 4152 C CA . MET A 1 537 ? 24.280 0.100 -15.300 1.00 92.50 537 MET A CA 1
ATOM 4153 C C . MET A 1 537 ? 24.213 0.293 -16.818 1.00 92.50 537 MET A C 1
ATOM 4155 O O . MET A 1 537 ? 24.197 -0.686 -17.560 1.00 92.50 537 MET A O 1
ATOM 4159 N N . ALA A 1 538 ? 24.258 1.536 -17.308 1.00 94.00 538 ALA A N 1
ATOM 4160 C CA . ALA A 1 538 ? 24.359 1.809 -18.742 1.00 94.00 538 ALA A CA 1
ATOM 4161 C C . ALA A 1 538 ? 25.608 1.150 -19.348 1.00 94.00 538 ALA A C 1
ATOM 4163 O O . ALA A 1 538 ? 25.525 0.523 -20.403 1.00 94.00 538 ALA A O 1
ATOM 4164 N N . ARG A 1 539 ? 26.754 1.214 -18.654 1.00 92.88 539 ARG A N 1
ATOM 4165 C CA . ARG A 1 539 ? 27.978 0.509 -19.060 1.00 92.88 539 ARG A CA 1
ATOM 4166 C C . ARG A 1 539 ? 27.759 -1.003 -19.123 1.00 92.88 539 ARG A C 1
ATOM 4168 O O . ARG A 1 539 ? 28.144 -1.613 -20.117 1.00 92.88 539 ARG A O 1
ATOM 4175 N N . ARG A 1 540 ? 27.119 -1.602 -18.114 1.00 92.62 540 ARG A N 1
ATOM 4176 C CA . ARG A 1 540 ? 26.806 -3.042 -18.095 1.00 92.62 540 ARG A CA 1
ATOM 4177 C C . ARG A 1 540 ? 25.903 -3.452 -19.260 1.00 92.62 540 ARG A C 1
ATOM 4179 O O . ARG A 1 540 ? 26.182 -4.455 -19.911 1.00 92.62 540 ARG A O 1
ATOM 4186 N N . ILE A 1 541 ? 24.884 -2.648 -19.567 1.00 95.75 541 ILE A N 1
ATOM 4187 C CA . ILE A 1 541 ? 24.028 -2.854 -20.741 1.00 95.75 541 ILE A CA 1
ATOM 4188 C C . ILE A 1 541 ? 24.869 -2.819 -22.016 1.00 95.75 541 ILE A C 1
ATOM 4190 O O . ILE A 1 541 ? 24.850 -3.778 -22.783 1.00 95.75 541 ILE A O 1
ATOM 4194 N N . ASN A 1 542 ? 25.672 -1.773 -22.203 1.00 96.81 542 ASN A N 1
ATOM 4195 C CA . ASN A 1 542 ? 26.482 -1.580 -23.407 1.00 96.81 542 ASN A CA 1
ATOM 4196 C C . ASN A 1 542 ? 27.493 -2.703 -23.655 1.00 96.81 542 ASN A C 1
ATOM 4198 O O . ASN A 1 542 ? 27.748 -3.043 -24.805 1.00 96.81 542 ASN A O 1
ATOM 4202 N N . LEU A 1 543 ? 28.046 -3.296 -22.595 1.00 94.88 543 LEU A N 1
ATOM 4203 C CA . LEU A 1 543 ? 28.944 -4.448 -22.708 1.00 94.88 543 LEU A CA 1
ATOM 4204 C C . LEU A 1 543 ? 28.214 -5.739 -23.116 1.00 94.88 543 LEU A C 1
ATOM 4206 O O . LEU A 1 543 ? 28.841 -6.640 -23.661 1.00 94.88 543 LEU A O 1
ATOM 4210 N N . SER A 1 544 ? 26.904 -5.835 -22.874 1.00 94.69 544 SER A N 1
ATOM 4211 C CA . SER A 1 544 ? 26.098 -7.034 -23.153 1.00 94.69 544 SER A CA 1
ATOM 4212 C C . SER A 1 544 ? 25.405 -7.036 -24.520 1.00 94.69 544 SER A C 1
ATOM 4214 O O . SER A 1 544 ? 24.884 -8.064 -24.946 1.00 94.69 544 SER A O 1
ATOM 4216 N N . THR A 1 545 ? 25.370 -5.901 -25.224 1.00 93.25 545 THR A N 1
ATOM 4217 C CA . THR A 1 545 ? 24.554 -5.751 -26.442 1.00 93.25 545 THR A CA 1
ATOM 4218 C C . THR A 1 545 ? 25.241 -6.214 -27.728 1.00 93.25 545 THR A C 1
ATOM 4220 O O . THR A 1 545 ? 24.610 -6.165 -28.790 1.00 93.25 545 THR A O 1
ATOM 4223 N N . ASP A 1 546 ? 26.506 -6.643 -27.658 1.00 93.12 546 ASP A N 1
ATOM 4224 C CA . ASP A 1 546 ? 27.341 -7.019 -28.812 1.00 93.12 546 ASP A CA 1
ATOM 4225 C C . ASP A 1 546 ? 27.391 -5.910 -29.884 1.00 93.12 546 ASP A C 1
ATOM 4227 O O . ASP A 1 546 ? 27.135 -6.114 -31.069 1.00 93.12 546 ASP A O 1
ATOM 4231 N N . CYS A 1 547 ? 27.589 -4.663 -29.437 1.00 93.56 547 CYS A N 1
ATOM 4232 C CA . CYS A 1 547 ? 27.598 -3.461 -30.281 1.00 93.56 547 CYS A CA 1
ATOM 4233 C C . CYS A 1 547 ? 26.323 -3.241 -31.126 1.00 93.56 547 CYS A C 1
ATOM 4235 O O . CYS A 1 547 ? 26.328 -2.429 -32.054 1.00 93.56 547 CYS A O 1
ATOM 4237 N N . ARG A 1 548 ? 25.202 -3.913 -30.821 1.00 96.81 548 ARG A N 1
ATOM 4238 C CA . ARG A 1 548 ? 23.934 -3.727 -31.551 1.00 96.81 548 ARG A CA 1
ATOM 4239 C C . ARG A 1 548 ? 23.166 -2.494 -31.080 1.00 96.81 548 ARG A C 1
ATOM 4241 O O . ARG A 1 548 ? 22.516 -1.826 -31.893 1.00 96.81 548 ARG A O 1
ATOM 4248 N N . VAL A 1 549 ? 23.251 -2.195 -29.783 1.00 97.38 549 VAL A N 1
ATOM 4249 C CA . VAL A 1 549 ? 22.579 -1.075 -29.109 1.00 97.38 549 VAL A CA 1
ATOM 4250 C C . VAL A 1 549 ? 23.534 -0.420 -28.119 1.00 97.38 549 VAL A C 1
ATOM 4252 O O . VAL A 1 549 ? 24.272 -1.108 -27.423 1.00 97.38 549 VAL A O 1
ATOM 4255 N N . PHE A 1 550 ? 23.494 0.902 -28.026 1.00 97.25 550 PHE A N 1
ATOM 4256 C CA . PHE A 1 550 ? 24.225 1.671 -27.027 1.00 97.25 550 PHE A CA 1
ATOM 4257 C C . PHE A 1 550 ? 23.260 2.558 -26.237 1.00 97.25 550 PHE A C 1
ATOM 4259 O O . PHE A 1 550 ? 22.474 3.296 -26.820 1.00 97.25 550 PHE A O 1
ATOM 4266 N N . VAL A 1 551 ? 23.312 2.496 -24.915 1.00 97.62 551 VAL A N 1
ATOM 4267 C CA . VAL A 1 551 ? 22.490 3.246 -23.967 1.00 97.62 551 VAL A CA 1
ATOM 4268 C C . VAL A 1 551 ? 23.318 4.341 -23.310 1.00 97.62 551 VAL A C 1
ATOM 4270 O O . VAL A 1 551 ? 24.473 4.135 -22.932 1.00 97.62 551 VAL A O 1
ATOM 4273 N N . ARG A 1 552 ? 22.699 5.508 -23.142 1.00 95.31 552 ARG A N 1
ATOM 4274 C CA . ARG A 1 552 ? 23.262 6.667 -22.449 1.00 95.31 552 ARG A CA 1
ATOM 4275 C C . ARG A 1 552 ? 22.205 7.404 -21.638 1.00 95.31 552 ARG A C 1
ATOM 4277 O O . ARG A 1 552 ? 21.009 7.163 -21.805 1.00 95.31 552 ARG A O 1
ATOM 4284 N N . ASP A 1 553 ? 22.669 8.322 -20.795 1.00 94.00 553 ASP A N 1
ATOM 4285 C CA . ASP A 1 553 ? 21.841 9.187 -19.945 1.00 94.00 553 ASP A CA 1
ATOM 4286 C C . ASP A 1 553 ? 20.847 8.387 -19.078 1.00 94.00 553 ASP A C 1
ATOM 4288 O O . ASP A 1 553 ? 19.719 8.832 -18.837 1.00 94.00 553 ASP A O 1
ATOM 4292 N N . LEU A 1 554 ? 21.243 7.170 -18.678 1.00 95.44 554 LEU A N 1
ATOM 4293 C CA . LEU A 1 554 ? 20.393 6.251 -17.935 1.00 95.44 554 LEU A CA 1
ATOM 4294 C C . LEU A 1 554 ? 20.250 6.742 -16.500 1.00 95.44 554 LEU A C 1
ATOM 4296 O O . LEU A 1 554 ? 21.245 6.931 -15.804 1.00 95.44 554 LEU A O 1
ATOM 4300 N N . GLN A 1 555 ? 19.014 6.928 -16.060 1.00 94.12 555 GLN A N 1
ATOM 4301 C CA . GLN A 1 555 ? 18.728 7.485 -14.748 1.00 94.12 555 GLN A CA 1
ATOM 4302 C C . GLN A 1 555 ? 17.385 7.020 -14.198 1.00 94.12 555 GLN A C 1
ATOM 4304 O O . GLN A 1 555 ? 16.461 6.699 -14.949 1.00 94.12 555 GLN A O 1
ATOM 4309 N N . VAL A 1 556 ? 17.259 7.049 -12.878 1.00 92.88 556 VAL A N 1
ATOM 4310 C CA . VAL A 1 556 ? 15.989 6.846 -12.180 1.00 92.88 556 VAL A CA 1
ATOM 4311 C C . VAL A 1 556 ? 15.117 8.090 -12.318 1.00 92.88 556 VAL A C 1
ATOM 4313 O O . VAL A 1 556 ? 15.590 9.226 -12.211 1.00 92.88 556 VAL A O 1
ATOM 4316 N N . ARG A 1 557 ? 13.823 7.881 -12.560 1.00 87.38 557 ARG A N 1
ATOM 4317 C CA . ARG A 1 557 ? 12.816 8.941 -12.634 1.00 87.38 557 ARG A CA 1
ATOM 4318 C C . ARG A 1 557 ? 11.601 8.594 -11.784 1.00 87.38 557 ARG A C 1
ATOM 4320 O O . ARG A 1 557 ? 11.184 7.444 -11.716 1.00 87.38 557 ARG A O 1
ATOM 4327 N N . SER A 1 558 ? 10.989 9.617 -11.194 1.00 77.94 558 SER A N 1
ATOM 4328 C CA . SER A 1 558 ? 9.699 9.482 -10.523 1.00 77.94 558 SER A CA 1
ATOM 4329 C C . SER A 1 558 ? 8.565 9.509 -11.548 1.00 77.94 558 SER A C 1
ATOM 4331 O O . SER A 1 558 ? 8.532 10.367 -12.436 1.00 77.94 558 SER A O 1
ATOM 4333 N N . ILE A 1 559 ? 7.598 8.601 -11.392 1.00 67.62 559 ILE A N 1
ATOM 4334 C CA . ILE A 1 559 ? 6.405 8.516 -12.249 1.00 67.62 559 ILE A CA 1
ATOM 4335 C C . ILE A 1 559 ? 5.555 9.795 -12.171 1.00 67.62 559 ILE A C 1
ATOM 4337 O O . ILE A 1 559 ? 4.895 10.167 -13.140 1.00 67.62 559 ILE A O 1
ATOM 4341 N N . ILE A 1 560 ? 5.611 10.504 -11.035 1.00 56.59 560 ILE A N 1
ATOM 4342 C CA . ILE A 1 560 ? 4.872 11.751 -10.802 1.00 56.59 560 ILE A CA 1
ATOM 4343 C C . ILE A 1 560 ? 5.375 12.848 -11.748 1.00 56.59 560 ILE A C 1
ATOM 4345 O O . ILE A 1 560 ? 4.568 13.549 -12.358 1.00 56.59 560 ILE A O 1
ATOM 4349 N N . ILE A 1 561 ? 6.694 12.944 -11.935 1.00 52.09 561 ILE A N 1
ATOM 4350 C CA . ILE A 1 561 ? 7.325 13.939 -12.815 1.00 52.09 561 ILE A CA 1
ATOM 4351 C C . ILE A 1 561 ? 7.001 13.652 -14.287 1.00 52.09 561 ILE A C 1
ATOM 4353 O O . ILE A 1 561 ? 6.774 14.576 -15.062 1.00 52.09 561 ILE A O 1
ATOM 4357 N N . LEU A 1 562 ? 6.911 12.377 -14.669 1.00 48.44 562 LEU A N 1
ATOM 4358 C CA . LEU A 1 562 ? 6.611 11.972 -16.047 1.00 48.44 562 LEU A CA 1
ATOM 4359 C C . LEU A 1 562 ? 5.162 12.258 -16.468 1.00 48.44 562 LEU A C 1
ATOM 4361 O O . LEU A 1 562 ? 4.888 12.312 -17.658 1.00 48.44 562 LEU A O 1
ATOM 4365 N N . SER A 1 563 ? 4.240 12.462 -15.520 1.00 41.31 563 SER A N 1
ATOM 4366 C CA . SER A 1 563 ? 2.836 12.805 -15.810 1.00 41.31 563 SER A CA 1
ATOM 4367 C C . SER A 1 563 ? 2.584 14.299 -16.072 1.00 41.31 563 SER A C 1
ATOM 4369 O O . SER A 1 563 ? 1.458 14.682 -16.390 1.00 41.31 563 SER A O 1
ATOM 4371 N N . GLN A 1 564 ? 3.610 15.139 -15.895 1.00 34.25 564 GLN A N 1
ATOM 4372 C CA . GLN A 1 564 ? 3.549 16.600 -16.044 1.00 34.25 564 GLN A CA 1
ATOM 4373 C C . GLN A 1 564 ? 4.206 17.116 -17.338 1.00 34.25 564 GLN A C 1
ATOM 4375 O O . GLN A 1 564 ? 4.242 18.329 -17.551 1.00 34.25 564 GLN A O 1
ATOM 4380 N N . VAL A 1 565 ? 4.704 16.212 -18.186 1.00 33.16 565 VAL A N 1
ATOM 4381 C CA . VAL A 1 565 ? 5.248 16.470 -19.532 1.00 33.16 565 VAL A CA 1
ATOM 4382 C C . VAL A 1 565 ? 4.352 15.769 -20.539 1.00 33.16 565 VAL A C 1
ATOM 4384 O O . VAL A 1 565 ? 4.084 16.374 -21.599 1.00 33.16 565 VAL A O 1
#

Foldseek 3Di:
DDDDDDDCLVVLLLQAALQPLHGADQWKAFPVPRDTHHPVRVVVVVVPDQADQFQRHGSDPPDNPVGIDGDPPSNVVNPVSDPCPVVVVVVVVVVLVVVCVVPVPVVVVVVVVVVVVVVVVVPDDLDDPQPCVPLLVVLVVVQAQPVQSCLLQVVSNLSYLGHGPSCVVSLVDDDPAAHLQQLCLVVLLRDPPPPPPDDPDDDPDRPLVVLLVVLVPDLAAFQEEAEAEAEDLRNVLSSVLSLLVVVVVLVPPDPDDDDDRPDDSVVSNSSHDRSRSSSRSSSVSVNVVVCVVVVRHDHFLDPDDDDQFDDSLQRYKYKYWYQDFDDPDCLVVVLVVQLLVLCPVWDDPVVVVVSPPDPPPPDPDDDDDDDDDDDDDDDDDRTDPVSSVSSSVSRDRDGHSRDDTDIDMWRSFWWKKKFFKWFDDQQAFQAFDADPNDGPDDHHVVCLLCVLVLVLLDPPKDKDKDWPDGDDSRDTADDRHTMIMIGITRGSAGPLRSLLVVVVVVVVPDPDPDDPDDSRPDSSNVSDPDAQDPVVSQVVSCVRNVNRMHIDPIGIGDPVVVVVD

Sequence (565 aa):
MSTSKINLSLLNAHLICGLCGGYLIDATVLTNCVHAFCRSCILRYLLDNKVCPLCDSLIHEGRPGFALRPDITLQRVVYKLVPGLLRVELDRIAAFRARFSQNPTAVLKKVNKQLAKMKSTTTMDNYVKMNHPEDAMFLEQLGVCKLCQLRLLDGPTFHSYSFPRRYMDFLMDKVDSVCVVCFGLLQSLRISHAAAAAGPVESSGDVISQIIQVVMSSSYRFSGFQLNISEPADISLRDRAVWALLAERHQQAEPGGGDERLGDISAVADVAVPAKVVFRNLAYALIKEQLLKLNGIHKALFESDIPGWFDPSTEQVSILVSFNLLDPSGVSKLYMDRLTDAVRQTCPPRLWSSLLAAPKKSRRRRPFGRAVQELSPPEASTVSRTSIKQLLSLLPDNVFLQKLLSVEVSRVAPLVVAGRYVKLCRKLPQTPWILDGERKLETSVEELIAAPLVSAFGPGTKYNFVSSGREDIDVRCLGLGRPFMLEISNYAHTLASMLTEEGKLLGEKTPSDNAKNGADDIDASQLLSAPGDLSWMARRINLSTDCRVFVRDLQVRSIIILSQV

pLDDT: mean 72.19, std 20.12, range [25.64, 98.31]

Radius of gyration: 29.46 Å; chains: 1; bounding box: 85×66×85 Å

InterPro domains:
  IPR001841 Zinc finger, RING-type [PF13923] (17-55)
  IPR001841 Zinc finger, RING-type [PS50089] (17-56)
  IPR001841 Zinc finger, RING-type [SM00184] (17-55)
  IPR013083 Zinc finger, RING/FYVE/PHD-type [G3DSA:3.30.40.10] (1-134)
  IPR017907 Zinc finger, RING-type, conserved site [PS00518] (33-42)
  IPR039894 tRNA pseudouridine synthase Pus10-like [PTHR21568] (175-556)
  IPR048741 Pus10-like, C-terminal [PF21238] (417-493)

Organism: Dibothriocephalus latus (NCBI:txid60516)